Protein AF-A0AAX1EDI0-F1 (afdb_monomer_lite)

InterPro domains:
  IPR003744 Queuosine precursor transporter [PF02592] (254-408)

Organism: NCBI:txid454

Foldseek 3Di:
DAFDQFDFQPCLLVLLLVLLLLLLLCLLQVPFWFDDPHAIEGPNLVSLLVNLLSLLCCLQRHDLVSSLVSLVLSLVLLVLLLVLLLVLLPFAFDPVVPPDVLNVVSRVCSNLSSCQQSVLSCVLRVVVSVVVVVPDPVQSLDSLSSLVSSLSSSLSSSVSSLCSSAVPPHDVPSVSRSVSSSVSSNVSSVCSSVVSVVVVVVVPDSPPPDDDDPGDDSVLSSLLSSLLSLLSSLVSQQPTWGDDPNPFTARSSLQSNLVSVLSLLLQCQHRNLVSLVVSLVSNLVSLVVSLVVVVVSLPRDGDPVNNPNVVCVVQSVLCSVLVNVLSNQLSNQLRVQLRVLVPDPVNPDPLVSNLVSNLVSLLVSLVRNLCRRPVPPDDPVVSVSRSVSSSVSSNVVCVVCSVVSVVVSVVVNVVSVVVVVVVVVVVVVVVVVVVVD

pLDDT: mean 79.96, std 13.94, range [38.31, 95.19]

Sequence (437 aa):
MYFSISSQSKSFLVIAVSMISCLLLLINLSFKIVAVSGLVFTASSLLCPLITWLYLLALRQCSLAEQRHILNLSLMGVYIFSIGVYLLVNLPAAEYMHNNPVYQIVFEDIPKKFFATVFAFGVSFYLPHILFSRKRDSFFSSTKNAVLLAVFGGMSFFAVDFYFLFSVPRIQNFQLIFFDSFLICATLLLIIGVSYLAWSVSYGKDMKKKEKVVQKLPIFYYLVCIAVAILLICLACEYRLVTLNGQWTLTANGLLFPIALMSGTLIGELYGYRASILLTVILILAQLFFDALLMLAVALPSPDFFNLNPFYSIILPRRIPAATVALLIIFLSNGFLLDRLRRLPWLTSRAARMFIANFCARTLLVLVSYSLLFTGVYSYEQMLTLAFNAWVYKNIFELLILPLLVWVCHALEKRLQNEQDSSLSLTNTSKARSTIS

Radius of gyration: 23.64 Å; chains: 1; bounding box: 73×50×66 Å

Secondary structure (DSSP, 8-state):
-PPPPP---TTHHHHHHHHHHHHHHHHHHTT-EEEETTEEEETHHHHHHHHHHHHHHHHHHS-HHHHHHHHHHHHHHHHHHHHHHHHHHTSPBPGGGTT-HHHHHHHHTHHHHHHHHHHHHIIIIIHHHHHHHHH-TTTTT-HHHHHHHHHHHHHHHHHHHHHHHHTTTTPTTHHHHHHHHHHHHHHHHHHHHHHHHHHHHHT---------------HHHHHHHHHHHHHHHHHHTTT-EEEETTTEEEEHHHHHHHHHHHHHHHHHHHH-HHHHHHHHHHHHHHHHHHHHHHHHHHHSPPPGGG--HHHHHHHHHHHHHHHHHHHHHHHHHHHHHHHHHHT-TT---HHHHHHHHHHHHHHHHHHHHHHHHSTTTS-HHHHHHHHHHHHHHHHHHHHHHHHHHHHHHHHHHHHHHHHHHHHHHHHHHHHHHHTT-

Structure (mmCIF, N/CA/C/O backbone):
data_AF-A0AAX1EDI0-F1
#
_entry.id   AF-A0AAX1EDI0-F1
#
loop_
_atom_site.group_PDB
_atom_site.id
_atom_site.type_symbol
_atom_site.label_atom_id
_atom_site.label_alt_id
_atom_site.label_comp_id
_atom_site.label_asym_id
_atom_site.label_entity_id
_atom_site.label_seq_id
_atom_site.pdbx_PDB_ins_code
_atom_site.Cartn_x
_atom_site.Cartn_y
_atom_site.Cartn_z
_atom_site.occupancy
_atom_site.B_iso_or_equiv
_atom_site.auth_seq_id
_atom_site.auth_comp_id
_atom_site.auth_asym_id
_atom_site.auth_atom_id
_atom_site.pdbx_PDB_model_num
ATOM 1 N N . MET A 1 1 ? -4.164 9.492 27.903 1.00 57.25 1 MET A N 1
ATOM 2 C CA . MET A 1 1 ? -5.052 8.311 27.826 1.00 57.25 1 MET A CA 1
ATOM 3 C C . MET A 1 1 ? -4.884 7.698 26.439 1.00 57.25 1 MET A C 1
ATOM 5 O O . MET A 1 1 ? -4.719 8.472 25.507 1.00 57.25 1 MET A O 1
ATOM 9 N N . TYR A 1 2 ? -4.824 6.370 26.294 1.00 72.94 2 TYR A N 1
ATOM 10 C CA . TYR A 1 2 ? -4.781 5.720 24.972 1.00 72.94 2 TYR A CA 1
ATOM 11 C C . TYR A 1 2 ? -6.201 5.341 24.539 1.00 72.94 2 TYR A C 1
ATOM 13 O O . TYR A 1 2 ? -6.979 4.875 25.373 1.00 72.94 2 TYR A O 1
ATOM 21 N N . PHE A 1 3 ? -6.532 5.520 23.260 1.00 69.94 3 PHE A N 1
ATOM 22 C CA . PHE A 1 3 ? -7.810 5.061 22.712 1.00 69.94 3 PHE A CA 1
ATOM 23 C C . PHE A 1 3 ? -7.759 3.560 22.412 1.00 69.94 3 PHE A C 1
ATOM 25 O O . PHE A 1 3 ? -6.745 3.041 21.940 1.00 69.94 3 PHE A O 1
ATOM 32 N N . SER A 1 4 ? -8.856 2.847 22.681 1.00 65.25 4 SER A N 1
ATOM 33 C CA . SER A 1 4 ? -8.974 1.439 22.308 1.00 65.25 4 SER A CA 1
ATOM 34 C C . SER A 1 4 ? -9.154 1.300 20.796 1.00 65.25 4 SER A C 1
ATOM 36 O O . SER A 1 4 ? -9.832 2.098 20.147 1.00 65.25 4 SER A O 1
ATOM 38 N N . ILE A 1 5 ? -8.541 0.266 20.218 1.00 66.06 5 ILE A N 1
ATOM 39 C CA . ILE A 1 5 ? -8.777 -0.089 18.818 1.00 66.06 5 ILE A CA 1
ATOM 40 C C . ILE A 1 5 ? -10.225 -0.584 18.713 1.00 66.06 5 ILE A C 1
ATOM 42 O O . ILE A 1 5 ? -10.628 -1.489 19.447 1.00 66.06 5 ILE A O 1
ATOM 46 N N . SER A 1 6 ? -11.007 0.032 17.823 1.00 60.53 6 SER A N 1
ATOM 47 C CA . SER A 1 6 ? -12.399 -0.353 17.561 1.00 60.53 6 SER A CA 1
ATOM 48 C C . SER A 1 6 ? -12.503 -1.846 17.227 1.00 60.53 6 SER A C 1
ATOM 50 O O . SER A 1 6 ? -11.681 -2.381 16.483 1.00 60.53 6 SER A O 1
ATOM 52 N N . SER A 1 7 ? -13.521 -2.522 17.770 1.00 54.84 7 SER A N 1
ATOM 53 C CA . SER A 1 7 ? -13.799 -3.932 17.484 1.00 54.84 7 SER A CA 1
ATOM 54 C C . SER A 1 7 ? -14.371 -4.078 16.068 1.00 54.84 7 SER A C 1
ATOM 56 O O . SER A 1 7 ? -15.586 -4.105 15.859 1.00 54.84 7 SER A O 1
ATOM 58 N N . GLN A 1 8 ? -13.488 -4.128 15.071 1.00 63.03 8 GLN A N 1
ATOM 59 C CA . GLN A 1 8 ? -13.843 -4.556 13.717 1.00 63.03 8 GLN A CA 1
ATOM 60 C C . GLN A 1 8 ? -13.623 -6.051 13.519 1.00 63.03 8 GLN A C 1
ATOM 62 O O . GLN A 1 8 ? -12.972 -6.718 14.333 1.00 63.03 8 GLN A O 1
ATOM 67 N N . SER A 1 9 ? -14.199 -6.598 12.445 1.00 60.91 9 SER A N 1
ATOM 68 C CA . SER A 1 9 ? -13.946 -7.985 12.071 1.00 60.91 9 SER A CA 1
ATOM 69 C C . SER A 1 9 ? -12.435 -8.213 11.911 1.00 60.91 9 SER A C 1
ATOM 71 O O . SER A 1 9 ? -11.726 -7.411 11.303 1.00 60.91 9 SER A O 1
ATOM 73 N N . LYS A 1 10 ? -11.914 -9.313 12.480 1.00 66.81 10 LYS A N 1
ATOM 74 C CA . LYS A 1 10 ? -10.471 -9.636 12.442 1.00 66.81 10 LYS A CA 1
ATOM 75 C C . LYS A 1 10 ? -9.917 -9.640 11.008 1.00 66.81 10 LYS A C 1
ATOM 77 O O . LYS A 1 10 ? -8.754 -9.311 10.803 1.00 66.81 10 LYS A O 1
ATOM 82 N N . SER A 1 11 ? -10.764 -9.968 10.032 1.00 77.88 11 SER A N 1
ATOM 83 C CA . SER A 1 11 ? -10.421 -10.022 8.612 1.00 77.88 11 SER A CA 1
ATOM 84 C C . SER A 1 11 ? -10.419 -8.666 7.898 1.00 77.88 11 SER A C 1
ATOM 86 O O . SER A 1 11 ? -9.774 -8.561 6.859 1.00 77.88 11 SER A O 1
ATOM 88 N N . PHE A 1 12 ? -11.097 -7.632 8.417 1.00 85.81 12 PHE A N 1
ATOM 89 C CA . PHE A 1 12 ? -11.271 -6.346 7.722 1.00 85.81 12 PHE A CA 1
ATOM 90 C C . PHE A 1 12 ? -9.938 -5.732 7.289 1.00 85.81 12 PHE A C 1
ATOM 92 O O . PHE A 1 12 ? -9.739 -5.419 6.117 1.00 85.81 12 PHE A O 1
ATOM 99 N N . LEU A 1 13 ? -9.006 -5.605 8.234 1.00 86.69 13 LEU A N 1
ATOM 100 C CA . LEU A 1 13 ? -7.708 -4.980 7.990 1.00 86.69 13 LEU A CA 1
ATOM 101 C C . LEU A 1 13 ? -6.859 -5.783 7.010 1.00 86.69 13 LEU A C 1
ATOM 103 O O . LEU A 1 13 ? -6.228 -5.202 6.136 1.00 86.69 13 LEU A O 1
ATOM 107 N N . VAL A 1 14 ? -6.867 -7.110 7.144 1.00 89.75 14 VAL A N 1
ATOM 108 C CA . VAL A 1 14 ? -6.097 -8.007 6.274 1.00 89.75 14 VAL A CA 1
ATOM 109 C C . VAL A 1 14 ? -6.589 -7.891 4.833 1.00 89.75 14 VAL A C 1
ATOM 111 O O . VAL A 1 14 ? -5.781 -7.712 3.924 1.00 89.75 14 VAL A O 1
ATOM 114 N N . ILE A 1 15 ? -7.909 -7.919 4.628 1.00 90.62 15 ILE A N 1
ATOM 115 C CA . ILE A 1 15 ? -8.517 -7.783 3.301 1.00 90.62 15 ILE A CA 1
ATOM 116 C C . ILE A 1 15 ? -8.241 -6.389 2.726 1.00 90.62 15 ILE A C 1
ATOM 118 O O . ILE A 1 15 ? -7.836 -6.281 1.573 1.00 90.62 15 ILE A O 1
ATOM 122 N N . ALA A 1 16 ? -8.406 -5.327 3.521 1.00 91.00 16 ALA A N 1
ATOM 123 C CA . ALA A 1 16 ? -8.176 -3.958 3.067 1.00 91.00 16 ALA A CA 1
ATOM 124 C C . ALA A 1 16 ? -6.722 -3.721 2.634 1.00 91.00 16 ALA A C 1
ATOM 126 O O . ALA A 1 16 ? -6.483 -3.227 1.533 1.00 91.00 16 ALA A O 1
ATOM 127 N N . VAL A 1 17 ? -5.756 -4.120 3.468 1.00 91.56 17 VAL A N 1
ATOM 128 C CA . VAL A 1 17 ? -4.322 -3.991 3.171 1.00 91.56 17 VAL A CA 1
ATOM 129 C C . VAL A 1 17 ? -3.949 -4.826 1.950 1.00 91.56 17 VAL A C 1
ATOM 131 O O . VAL A 1 17 ? -3.303 -4.308 1.047 1.00 91.56 17 VAL A O 1
ATOM 134 N N . SER A 1 18 ? -4.402 -6.081 1.870 1.00 92.31 18 SER A N 1
ATOM 135 C CA . SER A 1 18 ? -4.115 -6.950 0.723 1.00 92.31 18 SER A CA 1
ATOM 136 C C . SER A 1 18 ? -4.693 -6.396 -0.584 1.00 92.31 18 SER A C 1
ATOM 138 O O . SER A 1 18 ? -4.006 -6.393 -1.606 1.00 92.31 18 SER A O 1
ATOM 140 N N . MET A 1 19 ? -5.919 -5.862 -0.551 1.00 92.69 19 MET A N 1
ATOM 141 C CA . MET A 1 19 ? -6.568 -5.289 -1.733 1.00 92.69 19 MET A CA 1
ATOM 142 C C . MET A 1 19 ? -5.855 -4.021 -2.210 1.00 92.69 19 MET A C 1
ATOM 144 O O . MET A 1 19 ? -5.628 -3.867 -3.407 1.00 92.69 19 MET A O 1
ATOM 148 N N . ILE A 1 20 ? -5.437 -3.156 -1.279 1.00 92.25 20 ILE A N 1
ATOM 149 C CA . ILE A 1 20 ? -4.607 -1.980 -1.574 1.00 92.25 20 ILE A CA 1
ATOM 150 C C . ILE A 1 20 ? -3.278 -2.417 -2.194 1.00 92.25 20 ILE A C 1
ATOM 152 O O . ILE A 1 20 ? -2.951 -1.966 -3.288 1.00 92.25 20 ILE A O 1
ATOM 156 N N . SER A 1 21 ? -2.549 -3.341 -1.560 1.00 91.31 21 SER A N 1
ATOM 157 C CA . SER A 1 21 ? -1.269 -3.832 -2.079 1.00 91.31 21 SER A CA 1
ATOM 158 C C . SER A 1 21 ? -1.390 -4.421 -3.484 1.00 91.31 21 SER A C 1
ATOM 160 O O . SER A 1 21 ? -0.545 -4.145 -4.333 1.00 91.31 21 SER A O 1
ATOM 162 N N . CYS A 1 22 ? -2.444 -5.195 -3.758 1.00 91.75 22 CYS A N 1
ATOM 163 C CA . CYS A 1 22 ? -2.647 -5.799 -5.072 1.00 91.75 22 CYS A CA 1
ATOM 164 C C . CYS A 1 22 ? -3.012 -4.767 -6.151 1.00 91.75 22 CYS A C 1
ATOM 166 O O . CYS A 1 22 ? -2.458 -4.820 -7.247 1.00 91.75 22 CYS A O 1
ATOM 168 N N . LEU A 1 23 ? -3.874 -3.791 -5.844 1.00 91.56 23 LEU A N 1
ATOM 169 C CA . LEU A 1 23 ? -4.196 -2.698 -6.772 1.00 91.56 23 LEU A CA 1
ATOM 170 C C . LEU A 1 23 ? -2.963 -1.855 -7.114 1.00 91.56 23 LEU A C 1
ATOM 172 O O . LEU A 1 23 ? -2.745 -1.500 -8.267 1.00 91.56 23 LEU A O 1
ATOM 176 N N . LEU A 1 24 ? -2.128 -1.563 -6.120 1.00 89.12 24 LEU A N 1
ATOM 177 C CA . LEU A 1 24 ? -0.894 -0.800 -6.311 1.00 89.12 24 LEU A CA 1
ATOM 178 C C . LEU A 1 24 ? 0.131 -1.585 -7.132 1.00 89.12 24 LEU A C 1
ATOM 180 O O . LEU A 1 24 ? 0.821 -1.030 -7.986 1.00 89.12 24 LEU A O 1
ATOM 184 N N . LEU A 1 25 ? 0.214 -2.894 -6.909 1.00 86.31 25 LEU A N 1
ATOM 185 C CA . LEU A 1 25 ? 1.044 -3.776 -7.715 1.00 86.31 25 LEU A CA 1
ATOM 186 C C . LEU A 1 25 ? 0.552 -3.857 -9.169 1.00 86.31 25 LEU A C 1
ATOM 188 O O . LEU A 1 25 ? 1.375 -3.796 -10.079 1.00 86.31 25 LEU A O 1
ATOM 192 N N . LEU A 1 26 ? -0.763 -3.949 -9.394 1.00 88.00 26 LEU A N 1
ATOM 193 C CA . LEU A 1 26 ? -1.360 -3.962 -10.733 1.00 88.00 26 LEU A CA 1
ATOM 194 C C . LEU A 1 26 ? -0.906 -2.750 -11.551 1.00 88.00 26 LEU A C 1
ATOM 196 O O . LEU A 1 26 ? -0.499 -2.898 -12.698 1.00 88.00 26 LEU A O 1
ATOM 200 N N . ILE A 1 27 ? -0.888 -1.569 -10.937 1.00 84.00 27 ILE A N 1
ATOM 201 C CA . ILE A 1 27 ? -0.432 -0.340 -11.587 1.00 84.00 27 ILE A CA 1
ATOM 202 C C . ILE A 1 27 ? 1.050 -0.432 -11.980 1.00 84.00 27 ILE A C 1
ATOM 204 O O . ILE A 1 27 ? 1.413 -0.058 -13.098 1.00 84.00 27 ILE A O 1
ATOM 208 N N . ASN A 1 28 ? 1.901 -0.972 -11.100 1.00 79.00 28 ASN A N 1
ATOM 209 C CA . ASN A 1 28 ? 3.330 -1.163 -11.374 1.00 79.00 28 ASN A CA 1
ATOM 210 C C . ASN A 1 28 ? 3.594 -2.188 -12.491 1.00 79.00 28 ASN A C 1
ATOM 212 O O . ASN A 1 28 ? 4.533 -2.022 -13.264 1.00 79.00 28 ASN A O 1
ATOM 216 N N . LEU A 1 29 ? 2.760 -3.225 -12.602 1.00 78.19 29 LEU A N 1
ATOM 217 C CA . LEU A 1 29 ? 2.904 -4.314 -13.577 1.00 78.19 29 LEU A CA 1
ATOM 218 C C . LEU A 1 29 ? 2.013 -4.166 -14.818 1.00 78.19 29 LEU A C 1
ATOM 220 O O . LEU A 1 29 ? 1.996 -5.054 -15.666 1.00 78.19 29 LEU A O 1
ATOM 224 N N . SER A 1 30 ? 1.298 -3.051 -14.942 1.00 75.44 30 SER A N 1
ATOM 225 C CA . SER A 1 30 ? 0.254 -2.831 -15.950 1.00 75.44 30 SER A CA 1
ATOM 226 C C . SER A 1 30 ? 0.710 -3.064 -17.398 1.00 75.44 30 SER A C 1
ATOM 228 O O . SER A 1 30 ? -0.012 -3.690 -18.169 1.00 75.44 30 SER A O 1
ATOM 230 N N . PHE A 1 31 ? 1.928 -2.649 -17.760 1.00 72.81 31 PHE A N 1
ATOM 231 C CA . PHE A 1 31 ? 2.494 -2.871 -19.101 1.00 72.81 31 PHE A CA 1
ATOM 232 C C . PHE A 1 31 ? 3.319 -4.150 -19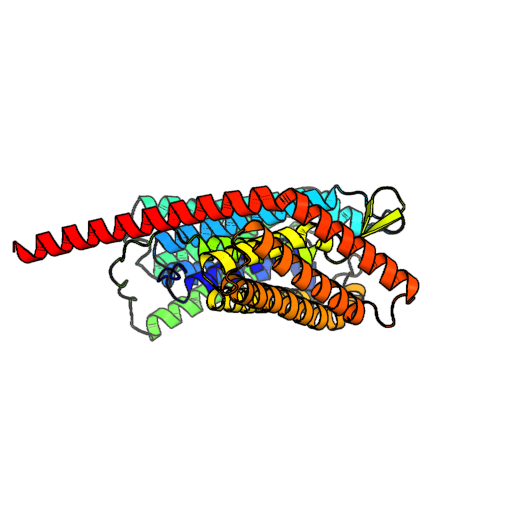.250 1.00 72.81 31 PHE A C 1
ATOM 234 O O . PHE A 1 31 ? 3.848 -4.406 -20.332 1.00 72.81 31 PHE A O 1
ATOM 241 N N . LYS A 1 32 ? 3.460 -4.967 -18.200 1.00 75.69 32 LYS A N 1
ATOM 242 C CA . LYS A 1 32 ? 4.220 -6.210 -18.326 1.00 75.69 32 LYS A CA 1
ATOM 243 C C . LYS A 1 32 ? 3.422 -7.209 -19.166 1.00 75.69 32 LYS A C 1
ATOM 245 O O . LYS A 1 32 ? 2.372 -7.691 -18.743 1.00 75.69 32 LYS A O 1
ATOM 250 N N . ILE A 1 33 ? 3.961 -7.533 -20.338 1.00 76.12 33 ILE A N 1
ATOM 251 C CA . ILE A 1 33 ? 3.480 -8.603 -21.213 1.00 76.12 33 ILE A CA 1
ATOM 252 C C . ILE A 1 33 ? 4.352 -9.837 -20.969 1.00 76.12 33 ILE A C 1
ATOM 254 O O . ILE A 1 33 ? 5.576 -9.742 -20.866 1.00 76.12 33 ILE A O 1
ATOM 258 N N . VAL A 1 34 ? 3.701 -10.984 -20.838 1.00 79.94 34 VAL A N 1
ATOM 259 C CA . VAL A 1 34 ? 4.294 -12.293 -20.590 1.00 79.94 34 VAL A CA 1
ATOM 260 C C . VAL A 1 34 ? 4.024 -13.162 -21.811 1.00 79.94 34 VAL A C 1
ATOM 262 O O . VAL A 1 34 ? 2.893 -13.228 -22.290 1.00 79.94 34 VAL A O 1
ATOM 265 N N . ALA A 1 35 ? 5.065 -13.820 -22.314 1.00 79.06 35 ALA A N 1
ATOM 266 C CA . ALA A 1 35 ? 4.968 -14.731 -23.449 1.00 79.06 35 ALA A CA 1
ATOM 267 C C . ALA A 1 35 ? 5.405 -16.135 -23.015 1.00 79.06 35 ALA A C 1
ATOM 269 O O . ALA A 1 35 ? 6.556 -16.333 -22.629 1.00 79.06 35 ALA A O 1
ATOM 270 N N . VAL A 1 36 ? 4.490 -17.108 -23.050 1.00 81.56 36 VAL A N 1
ATOM 271 C CA . VAL A 1 36 ? 4.755 -18.503 -22.657 1.00 81.56 36 VAL A CA 1
ATOM 272 C C . VAL A 1 36 ? 4.147 -19.443 -23.690 1.00 81.56 36 VAL A C 1
ATOM 274 O O . VAL A 1 36 ? 2.942 -19.415 -23.919 1.00 81.56 36 VAL A O 1
ATOM 277 N N . SER A 1 37 ? 4.977 -20.295 -24.299 1.00 76.62 37 SER A N 1
ATOM 278 C CA . SER A 1 37 ? 4.549 -21.386 -25.193 1.00 76.62 37 SER A CA 1
ATOM 279 C C . SER A 1 37 ? 3.549 -20.978 -26.293 1.00 76.62 37 SER A C 1
ATOM 281 O O . SER A 1 37 ? 2.657 -21.749 -26.633 1.00 76.62 37 SER A O 1
ATOM 283 N N . GLY A 1 38 ? 3.691 -19.767 -26.845 1.00 76.00 38 GLY A N 1
ATOM 284 C CA . GLY A 1 38 ? 2.835 -19.227 -27.911 1.00 76.00 38 GLY A CA 1
ATOM 285 C C . GLY A 1 38 ? 1.660 -18.359 -27.442 1.00 76.00 38 GLY A C 1
ATOM 286 O O . GLY A 1 38 ? 1.102 -17.640 -28.263 1.00 76.00 38 GLY A O 1
ATOM 287 N N . LEU A 1 39 ? 1.328 -18.360 -26.146 1.00 81.62 39 LEU A N 1
ATOM 288 C CA . LEU A 1 39 ? 0.362 -17.431 -25.549 1.00 81.62 39 LEU A CA 1
ATOM 289 C C . LEU A 1 39 ? 1.053 -16.120 -25.180 1.00 81.62 39 LEU A C 1
ATOM 291 O O . LEU A 1 39 ? 2.111 -16.137 -24.540 1.00 81.62 39 LEU A O 1
ATOM 295 N N . VAL A 1 40 ? 0.436 -14.991 -25.529 1.00 84.38 40 VAL A N 1
ATOM 296 C CA . VAL A 1 40 ? 0.937 -13.654 -25.186 1.00 84.38 40 VAL A CA 1
ATOM 297 C C . VAL A 1 40 ? -0.122 -12.926 -24.376 1.00 84.38 40 VAL A C 1
ATOM 299 O O . VAL A 1 40 ? -1.146 -12.510 -24.906 1.00 84.38 40 VAL A O 1
ATOM 302 N N . PHE A 1 41 ? 0.127 -12.736 -23.083 1.00 86.00 41 PHE A N 1
ATOM 303 C CA . PHE A 1 41 ? -0.858 -12.158 -22.175 1.00 86.00 41 PHE A CA 1
ATOM 304 C C . PHE A 1 41 ? -0.263 -11.105 -21.244 1.00 86.00 41 PHE A C 1
ATOM 306 O O . PHE A 1 41 ? 0.940 -11.053 -21.003 1.00 86.00 41 PHE A O 1
ATOM 313 N N . THR A 1 42 ? -1.106 -10.237 -20.696 1.00 87.06 42 THR A N 1
ATOM 314 C CA . THR A 1 42 ? -0.677 -9.191 -19.762 1.00 87.06 42 THR A CA 1
ATOM 315 C C . THR A 1 42 ? -0.633 -9.711 -18.333 1.00 87.06 42 THR A C 1
ATOM 317 O O . THR A 1 42 ? -1.494 -10.485 -17.913 1.00 87.06 42 THR A O 1
ATOM 320 N N . ALA A 1 43 ? 0.307 -9.226 -17.522 1.00 85.25 43 ALA A N 1
ATOM 321 C CA . ALA A 1 43 ? 0.361 -9.551 -16.095 1.00 85.25 43 ALA A CA 1
ATOM 322 C C . ALA A 1 43 ? -0.931 -9.149 -15.348 1.00 85.25 43 ALA A C 1
ATOM 324 O O . ALA A 1 43 ? -1.303 -9.788 -14.361 1.00 85.25 43 ALA A O 1
ATOM 325 N N . SER A 1 44 ? -1.661 -8.141 -15.848 1.00 87.25 44 SER A N 1
ATOM 326 C CA . SER A 1 44 ? -2.973 -7.746 -15.317 1.00 87.25 44 SER A CA 1
ATOM 327 C C . SER A 1 44 ? -4.007 -8.877 -15.357 1.00 87.25 44 SER A C 1
ATOM 329 O O . SER A 1 44 ? -4.808 -8.986 -14.430 1.00 87.25 44 SER A O 1
ATOM 331 N N . SER A 1 45 ? -3.941 -9.785 -16.339 1.00 89.81 45 SER A N 1
ATOM 332 C CA . SER A 1 45 ? -4.846 -10.945 -16.427 1.00 89.81 45 SER A CA 1
ATOM 333 C C . SER A 1 45 ? -4.731 -11.914 -15.245 1.00 89.81 45 SER A C 1
ATOM 335 O O . SER A 1 45 ? -5.699 -12.603 -14.932 1.00 89.81 45 SER A O 1
ATOM 337 N N . LEU A 1 46 ? -3.587 -11.933 -14.548 1.00 90.38 46 LEU A N 1
ATOM 338 C CA . LEU A 1 46 ? -3.362 -12.750 -13.351 1.00 90.38 46 LEU A CA 1
ATOM 339 C C . LEU A 1 46 ? -3.735 -12.006 -12.059 1.00 90.38 46 LEU A C 1
ATOM 341 O O . LEU A 1 46 ? -4.223 -12.611 -11.104 1.00 90.38 46 LEU A O 1
ATOM 345 N N . LEU A 1 47 ? -3.532 -10.686 -12.024 1.00 90.06 47 LEU A N 1
ATOM 346 C CA . LEU A 1 47 ? -3.783 -9.858 -10.838 1.00 90.06 47 LEU A CA 1
ATOM 347 C C . LEU A 1 47 ? -5.257 -9.457 -10.677 1.00 90.06 47 LEU A C 1
ATOM 349 O O . LEU A 1 47 ? -5.756 -9.423 -9.551 1.00 90.06 47 LEU A O 1
ATOM 353 N N . CYS A 1 48 ? -5.986 -9.199 -11.767 1.00 92.38 48 CYS A N 1
ATOM 354 C CA . CYS A 1 48 ? -7.415 -8.863 -11.716 1.00 92.38 48 CYS A CA 1
ATOM 355 C C . CYS A 1 48 ? -8.271 -9.967 -11.044 1.00 92.38 48 CYS A C 1
ATOM 357 O O . CYS A 1 48 ? -9.107 -9.632 -10.191 1.00 92.38 48 CYS A O 1
ATOM 359 N N . PRO A 1 49 ? -8.060 -11.272 -11.322 1.00 93.75 49 PRO A N 1
ATOM 360 C CA . PRO A 1 49 ? -8.711 -12.352 -10.578 1.00 93.75 49 PRO A CA 1
ATOM 361 C C . PRO A 1 49 ? -8.366 -12.360 -9.084 1.00 93.75 49 PRO A C 1
ATOM 363 O O . PRO A 1 49 ? -9.251 -12.591 -8.260 1.00 93.75 49 PRO A O 1
ATOM 366 N N . LEU A 1 50 ? -7.122 -12.041 -8.707 1.00 93.00 50 LEU A N 1
ATOM 367 C CA . LEU A 1 50 ? -6.709 -11.969 -7.300 1.00 93.00 50 LEU A CA 1
ATOM 368 C C . LEU A 1 50 ? -7.444 -10.845 -6.552 1.00 93.00 50 LEU A C 1
ATOM 370 O O . LEU A 1 50 ? -7.965 -11.070 -5.459 1.00 93.00 50 LEU A O 1
ATOM 374 N N . ILE A 1 51 ? -7.571 -9.661 -7.163 1.00 93.69 51 ILE A N 1
ATOM 375 C CA . ILE A 1 51 ? -8.366 -8.543 -6.617 1.00 93.69 51 ILE A CA 1
ATOM 376 C C . ILE A 1 51 ? -9.832 -8.957 -6.463 1.00 93.69 51 ILE A C 1
ATOM 378 O O . ILE A 1 51 ? -10.461 -8.677 -5.442 1.00 93.69 51 ILE A O 1
ATOM 382 N N . THR A 1 52 ? -10.365 -9.680 -7.447 1.00 93.81 52 THR A N 1
ATOM 383 C CA . THR A 1 52 ? -11.745 -10.178 -7.422 1.00 93.81 52 THR A CA 1
ATOM 384 C C . THR A 1 52 ? -11.975 -11.181 -6.294 1.00 93.81 52 THR A C 1
ATOM 386 O O . THR A 1 52 ? -13.001 -11.130 -5.615 1.00 93.81 52 THR A O 1
ATOM 389 N N . TRP A 1 53 ? -11.012 -12.068 -6.049 1.00 94.12 53 TRP A N 1
ATOM 390 C CA . TRP A 1 53 ? -11.058 -13.003 -4.930 1.00 94.12 53 TRP A CA 1
ATOM 391 C C . TRP A 1 53 ? -11.054 -12.276 -3.579 1.00 94.12 53 TRP A C 1
ATOM 393 O O . TRP A 1 53 ? -11.890 -12.568 -2.723 1.00 94.12 53 TRP A O 1
ATOM 403 N N . LEU A 1 54 ? -10.191 -11.270 -3.402 1.00 93.31 54 LEU A N 1
ATOM 404 C CA . LEU A 1 54 ? -10.175 -10.433 -2.196 1.00 93.31 54 LEU A CA 1
ATOM 405 C C . LEU A 1 54 ? -11.495 -9.674 -2.007 1.00 93.31 54 LEU A C 1
ATOM 407 O O . LEU A 1 54 ? -12.019 -9.609 -0.892 1.00 93.31 54 LEU A O 1
ATOM 411 N N . TYR A 1 55 ? -12.076 -9.156 -3.091 1.00 93.00 55 TYR A N 1
ATOM 412 C CA . TYR A 1 55 ? -13.390 -8.520 -3.064 1.00 93.00 55 TYR A CA 1
ATOM 413 C C . TYR A 1 55 ? -14.499 -9.507 -2.665 1.00 93.00 55 TYR A C 1
ATOM 415 O O . TYR A 1 55 ? -15.339 -9.185 -1.824 1.00 93.00 55 TYR A O 1
ATOM 423 N N . LEU A 1 56 ? -14.479 -10.738 -3.183 1.00 91.38 56 LEU A N 1
ATOM 424 C CA . LEU A 1 56 ? -15.424 -11.787 -2.793 1.00 91.38 56 LEU A CA 1
ATOM 425 C C . LEU A 1 56 ? -15.303 -12.139 -1.300 1.00 91.38 56 LEU A C 1
ATOM 427 O O . LEU A 1 56 ? -16.320 -12.298 -0.619 1.00 91.38 56 LEU A O 1
ATOM 431 N N . LEU A 1 57 ? -14.080 -12.201 -0.765 1.00 90.31 57 LEU A N 1
ATOM 432 C CA . LEU A 1 57 ? -13.854 -12.365 0.673 1.00 90.31 57 LEU A CA 1
ATOM 433 C C . LEU A 1 57 ? -14.416 -11.180 1.469 1.00 90.31 57 LEU A C 1
ATOM 435 O O . LEU A 1 57 ? -15.089 -11.402 2.478 1.00 90.31 57 LEU A O 1
ATOM 439 N N . ALA A 1 58 ? -14.224 -9.943 0.996 1.00 88.06 58 ALA A N 1
ATOM 440 C CA . ALA A 1 58 ? -14.800 -8.745 1.612 1.00 88.06 58 ALA A CA 1
ATOM 441 C C . ALA A 1 58 ? -16.335 -8.821 1.673 1.00 88.06 58 ALA A C 1
ATOM 443 O O . ALA A 1 58 ? -16.936 -8.559 2.717 1.00 88.06 58 ALA A O 1
ATOM 444 N N . LEU A 1 59 ? -16.983 -9.249 0.584 1.00 86.38 59 LEU A N 1
ATOM 445 C CA . LEU A 1 59 ? -18.441 -9.390 0.517 1.00 86.38 59 LEU A CA 1
ATOM 446 C C . LEU A 1 59 ? -19.004 -10.386 1.542 1.00 86.38 59 LEU A C 1
ATOM 448 O O . LEU A 1 59 ? -20.168 -10.276 1.934 1.00 86.38 59 LEU A O 1
ATOM 452 N N . ARG A 1 60 ? -18.200 -11.365 1.968 1.00 85.50 60 ARG A N 1
ATOM 453 C CA . ARG A 1 60 ? -18.662 -12.510 2.766 1.00 85.50 60 ARG A CA 1
ATOM 454 C C . ARG A 1 60 ? -18.222 -12.457 4.221 1.00 85.50 60 ARG A C 1
ATOM 456 O O . ARG A 1 60 ? -18.960 -12.924 5.084 1.00 85.50 60 ARG A O 1
ATOM 463 N N . GLN A 1 61 ? -17.053 -11.889 4.497 1.00 83.06 61 GLN A N 1
ATOM 464 C CA . GLN A 1 61 ? -16.497 -11.808 5.848 1.00 83.06 61 GLN A CA 1
ATOM 465 C C . GLN A 1 61 ? -16.811 -10.482 6.551 1.00 83.06 61 GLN A C 1
ATOM 467 O O . GLN A 1 61 ? -16.782 -10.438 7.780 1.00 83.06 61 GLN A O 1
ATOM 472 N N . CYS A 1 62 ? -17.133 -9.423 5.801 1.00 80.62 62 CYS A N 1
ATOM 473 C CA . CYS A 1 62 ? -17.310 -8.080 6.348 1.00 80.62 62 CYS A CA 1
ATOM 474 C C . CYS A 1 62 ? -18.774 -7.617 6.346 1.00 80.62 62 CYS A C 1
ATOM 476 O O . CYS A 1 62 ? -19.595 -8.035 5.521 1.00 80.62 62 CYS A O 1
ATOM 478 N N . SER A 1 63 ? -19.105 -6.710 7.270 1.00 81.12 63 SER A N 1
ATOM 479 C CA . SER A 1 63 ? -20.408 -6.030 7.301 1.00 81.12 63 SER A CA 1
ATOM 480 C C . SER A 1 63 ? -20.588 -5.107 6.083 1.00 81.12 63 SER A C 1
ATOM 482 O O . SER A 1 63 ? -19.616 -4.720 5.445 1.00 81.12 63 SER A O 1
ATOM 484 N N . LEU A 1 64 ? -21.819 -4.698 5.744 1.00 81.19 64 LEU A N 1
ATOM 485 C CA . LEU A 1 64 ? -22.037 -3.776 4.610 1.00 81.19 64 LEU A CA 1
ATOM 486 C C . LEU A 1 64 ? -21.323 -2.425 4.802 1.00 81.19 64 LEU A C 1
ATOM 488 O O . LEU A 1 64 ? -20.870 -1.828 3.829 1.00 81.19 64 LEU A O 1
ATOM 492 N N . ALA A 1 65 ? -21.206 -1.950 6.047 1.00 81.06 65 ALA A N 1
ATOM 493 C CA . ALA A 1 65 ? -20.455 -0.738 6.364 1.00 81.06 65 ALA A CA 1
ATOM 494 C C . ALA A 1 65 ? -18.947 -0.963 6.184 1.00 81.06 65 ALA A C 1
ATOM 496 O O . ALA A 1 65 ? -18.284 -0.170 5.520 1.00 81.06 65 ALA A O 1
ATOM 497 N N . GLU A 1 66 ? -18.422 -2.079 6.700 1.00 83.75 66 GLU A N 1
ATOM 498 C CA . GLU A 1 66 ? -17.026 -2.481 6.511 1.00 83.75 66 GLU A CA 1
ATOM 499 C C . GLU A 1 66 ? -16.693 -2.629 5.016 1.00 83.75 66 GLU A C 1
ATOM 501 O O . GLU A 1 66 ? -15.713 -2.057 4.558 1.00 83.75 66 GLU A O 1
ATOM 506 N N . GLN A 1 67 ? -17.542 -3.274 4.213 1.00 87.94 67 GLN A N 1
ATOM 507 C CA . GLN A 1 67 ? -17.352 -3.393 2.761 1.00 87.94 67 GLN A CA 1
ATOM 508 C C . GLN A 1 67 ? -17.197 -2.027 2.078 1.00 87.94 67 GLN A C 1
ATOM 510 O O . GLN A 1 67 ? -16.283 -1.840 1.276 1.00 87.94 67 GLN A O 1
ATOM 515 N N . ARG A 1 68 ? -18.041 -1.046 2.432 1.00 87.88 68 ARG A N 1
ATOM 516 C CA . ARG A 1 68 ? -17.919 0.330 1.917 1.00 87.88 68 ARG A CA 1
ATOM 517 C C . ARG A 1 68 ? -16.610 0.982 2.349 1.00 87.88 68 ARG A C 1
ATOM 519 O O . ARG A 1 68 ? -15.991 1.673 1.548 1.00 87.88 68 ARG A O 1
ATOM 526 N N . HIS A 1 69 ? -16.170 0.758 3.587 1.00 88.31 69 HIS A N 1
ATOM 527 C CA . HIS A 1 69 ? -14.879 1.261 4.050 1.00 88.31 69 HIS A CA 1
ATOM 528 C C . HIS A 1 69 ? -13.712 0.625 3.293 1.00 88.31 69 HIS A C 1
ATOM 530 O O . HIS A 1 69 ? -12.844 1.371 2.858 1.00 88.31 69 HIS A O 1
ATOM 536 N N . ILE A 1 70 ? -13.708 -0.695 3.063 1.00 90.56 70 ILE A N 1
ATOM 537 C CA . ILE A 1 70 ? -12.670 -1.374 2.265 1.00 90.56 70 ILE A CA 1
ATOM 538 C C . ILE A 1 70 ? -12.618 -0.758 0.860 1.00 90.56 70 ILE A C 1
ATOM 540 O O . ILE A 1 70 ? -11.546 -0.373 0.397 1.00 90.56 70 ILE A O 1
ATOM 544 N N . LEU A 1 71 ? -13.772 -0.592 0.208 1.00 91.81 71 LEU A N 1
ATOM 545 C CA . LEU A 1 71 ? -13.860 0.011 -1.122 1.00 91.81 71 LEU A CA 1
ATOM 546 C C . LEU A 1 71 ? -13.365 1.466 -1.141 1.00 91.81 71 LEU A C 1
ATOM 548 O O . LEU A 1 71 ? -12.524 1.814 -1.968 1.00 91.81 71 LEU A O 1
ATOM 552 N N . ASN A 1 72 ? -13.803 2.302 -0.197 1.00 91.31 72 ASN A N 1
ATOM 553 C CA . ASN A 1 72 ? -13.324 3.682 -0.067 1.00 91.31 72 ASN A CA 1
ATOM 554 C C . ASN A 1 72 ? -11.809 3.741 0.145 1.00 91.31 72 ASN A C 1
ATOM 556 O O . ASN A 1 72 ? -11.133 4.580 -0.439 1.00 91.31 72 ASN A O 1
ATOM 560 N N . LEU A 1 73 ? -11.280 2.851 0.980 1.00 91.50 73 LEU A N 1
ATOM 561 C CA . LEU A 1 73 ? -9.872 2.825 1.344 1.00 91.50 73 LEU A CA 1
ATOM 562 C C . LEU A 1 73 ? -8.995 2.329 0.195 1.00 91.50 73 LEU A C 1
ATOM 564 O O . LEU A 1 73 ? -7.922 2.878 -0.029 1.00 91.50 73 LEU A O 1
ATOM 568 N N . SER A 1 74 ? -9.482 1.353 -0.572 1.00 92.12 74 SER A N 1
ATOM 569 C CA . SER A 1 74 ? -8.830 0.897 -1.799 1.00 92.12 74 SER A CA 1
ATOM 570 C C . SER A 1 74 ? -8.777 1.989 -2.866 1.00 92.12 74 SER A C 1
ATOM 572 O O . SER A 1 74 ? -7.699 2.281 -3.377 1.00 92.12 74 SER A O 1
ATOM 574 N N . LEU A 1 75 ? -9.896 2.677 -3.120 1.00 91.44 75 LEU A N 1
ATOM 575 C CA . LEU A 1 75 ? -9.952 3.788 -4.066 1.00 91.44 75 LEU A CA 1
ATOM 576 C C . LEU A 1 75 ? -9.032 4.938 -3.623 1.00 91.44 75 LEU A C 1
ATOM 578 O O . LEU A 1 75 ? -8.242 5.448 -4.413 1.00 91.44 75 LEU A O 1
ATOM 582 N N . MET A 1 76 ? -9.076 5.302 -2.339 1.00 90.94 76 MET A N 1
ATOM 583 C CA . MET A 1 76 ? -8.195 6.314 -1.757 1.00 90.94 76 MET A CA 1
ATOM 584 C C . MET A 1 76 ? -6.717 5.917 -1.855 1.00 90.94 76 MET A C 1
ATOM 586 O O . MET A 1 76 ? -5.889 6.759 -2.184 1.00 90.94 76 MET A O 1
ATOM 590 N N . GLY A 1 77 ? -6.380 4.648 -1.608 1.00 89.38 77 GLY A N 1
ATOM 591 C CA . GLY A 1 77 ? -5.019 4.127 -1.743 1.00 89.38 77 GLY A CA 1
ATOM 592 C C . GLY A 1 77 ? -4.486 4.273 -3.168 1.00 89.38 77 GLY A C 1
ATOM 593 O O . GLY A 1 77 ? -3.374 4.762 -3.355 1.00 89.38 77 GLY A O 1
ATOM 594 N N . VAL A 1 78 ? -5.306 3.941 -4.170 1.00 88.44 78 VAL A N 1
ATOM 595 C CA . VAL A 1 78 ? -4.953 4.131 -5.584 1.00 88.44 78 VAL A CA 1
ATOM 596 C C . VAL A 1 78 ? -4.765 5.616 -5.920 1.00 88.44 78 VAL A C 1
ATOM 598 O O . VAL A 1 78 ? -3.793 5.967 -6.589 1.00 88.44 78 VAL A O 1
ATOM 601 N N . TYR A 1 79 ? -5.630 6.507 -5.424 1.00 88.81 79 TYR A N 1
ATOM 602 C CA . TYR A 1 79 ? -5.471 7.955 -5.622 1.00 88.81 79 TYR A CA 1
ATOM 603 C C . TYR A 1 79 ? -4.194 8.503 -4.980 1.00 88.81 79 TYR A C 1
ATOM 605 O O . TYR A 1 79 ? -3.450 9.229 -5.635 1.00 88.81 79 TYR A O 1
ATOM 613 N N . ILE A 1 80 ? -3.915 8.144 -3.723 1.00 88.56 80 ILE A N 1
ATOM 614 C CA . ILE A 1 80 ? -2.701 8.574 -3.014 1.00 88.56 80 ILE A CA 1
ATOM 615 C C . ILE A 1 80 ? -1.458 8.094 -3.761 1.00 88.56 80 ILE A C 1
ATOM 617 O O . ILE A 1 80 ? -0.516 8.865 -3.929 1.00 88.56 80 ILE A O 1
ATOM 621 N N . PHE A 1 81 ? -1.471 6.859 -4.262 1.00 85.75 81 PHE A N 1
ATOM 622 C CA . PHE A 1 81 ? -0.379 6.342 -5.079 1.00 85.75 81 PHE A CA 1
ATOM 623 C C . PHE A 1 81 ? -0.210 7.100 -6.384 1.00 85.75 81 PHE A C 1
ATOM 625 O O . PHE A 1 81 ? 0.900 7.506 -6.709 1.00 85.75 81 PHE A O 1
ATOM 632 N N . SER A 1 82 ? -1.312 7.366 -7.078 1.00 82.81 82 SER A N 1
ATOM 633 C CA . SER A 1 82 ? -1.299 8.107 -8.338 1.00 82.81 82 SER A CA 1
ATOM 634 C C . SER A 1 82 ? -0.716 9.510 -8.154 1.00 82.81 82 SER A C 1
ATOM 636 O O . SER A 1 82 ? 0.177 9.914 -8.894 1.00 82.81 82 SER A O 1
ATOM 638 N N . ILE A 1 83 ? -1.160 10.233 -7.120 1.00 84.38 83 ILE A N 1
ATOM 639 C CA . ILE A 1 83 ? -0.653 11.571 -6.785 1.00 84.38 83 ILE A CA 1
ATOM 640 C C . ILE A 1 83 ? 0.819 11.502 -6.370 1.00 84.38 83 ILE A C 1
ATOM 642 O O . ILE A 1 83 ? 1.625 12.298 -6.845 1.00 84.38 83 ILE A O 1
ATOM 646 N N . GLY A 1 84 ? 1.186 10.555 -5.503 1.00 82.19 84 GLY A N 1
ATOM 647 C CA . GLY A 1 84 ? 2.553 10.420 -5.006 1.00 82.19 84 GLY A CA 1
ATOM 648 C C . GLY A 1 84 ? 3.548 10.116 -6.121 1.00 82.19 84 GLY A C 1
ATOM 649 O O . GLY A 1 84 ? 4.574 10.784 -6.223 1.00 82.19 84 GLY A O 1
ATOM 650 N N . VAL A 1 85 ? 3.222 9.172 -7.004 1.00 78.12 85 VAL A N 1
ATOM 651 C CA . VAL A 1 85 ? 4.056 8.880 -8.172 1.00 78.12 85 VAL A CA 1
ATOM 652 C C . VAL A 1 85 ? 4.066 10.071 -9.129 1.00 78.12 85 VAL A C 1
ATOM 654 O O . VAL A 1 85 ? 5.143 10.472 -9.540 1.00 78.12 85 VAL A O 1
ATOM 657 N N . TYR A 1 86 ? 2.929 10.704 -9.436 1.00 79.00 86 TYR A N 1
ATOM 658 C CA . TYR A 1 86 ? 2.901 11.894 -10.300 1.00 79.00 86 TYR A CA 1
ATOM 659 C C . TYR A 1 86 ? 3.813 13.021 -9.784 1.00 79.00 86 TYR A C 1
ATOM 661 O O . TYR A 1 86 ? 4.582 13.597 -10.553 1.00 79.00 86 TYR A O 1
ATOM 669 N N . LEU A 1 87 ? 3.783 13.309 -8.479 1.00 80.06 87 LEU A N 1
ATOM 670 C CA . LEU A 1 87 ? 4.672 14.294 -7.857 1.00 80.06 87 LEU A CA 1
ATOM 671 C C . LEU A 1 87 ? 6.142 13.895 -8.000 1.00 80.06 87 LEU A C 1
ATOM 673 O O . LEU A 1 87 ? 6.959 14.712 -8.414 1.00 80.06 87 LEU A O 1
ATOM 677 N N . LEU A 1 88 ? 6.477 12.637 -7.705 1.00 74.44 88 LEU A N 1
ATOM 678 C CA . LEU A 1 88 ? 7.847 12.137 -7.830 1.00 74.44 88 LEU A CA 1
ATOM 679 C C . LEU A 1 88 ? 8.341 12.124 -9.279 1.00 74.44 88 LEU A C 1
ATOM 681 O O . LEU A 1 88 ? 9.535 12.291 -9.527 1.00 74.44 88 LEU A O 1
ATOM 685 N N . VAL A 1 89 ? 7.431 11.936 -10.233 1.00 70.00 89 VAL A N 1
ATOM 686 C CA . VAL A 1 89 ? 7.755 11.812 -11.652 1.00 70.00 89 VAL A CA 1
ATOM 687 C C . VAL A 1 89 ? 8.028 13.148 -12.322 1.00 70.00 89 VAL A C 1
ATOM 689 O O . VAL A 1 89 ? 8.861 13.208 -13.224 1.00 70.00 89 VAL A O 1
ATOM 692 N N . ASN A 1 90 ? 7.416 14.218 -11.830 1.00 75.31 90 ASN A N 1
ATOM 693 C CA . ASN A 1 90 ? 7.669 15.570 -12.317 1.00 75.31 90 ASN A CA 1
ATOM 694 C C . ASN A 1 90 ? 8.886 16.243 -11.659 1.00 75.31 90 ASN A C 1
ATOM 696 O O . ASN A 1 90 ? 9.249 17.352 -12.040 1.00 75.31 90 ASN A O 1
ATOM 700 N N . LEU A 1 91 ? 9.541 15.594 -10.689 1.00 74.19 91 LEU A N 1
ATOM 701 C CA . LEU A 1 91 ? 10.800 16.092 -10.133 1.00 74.19 91 LEU A CA 1
ATOM 702 C C . LEU A 1 91 ? 11.972 15.844 -11.098 1.00 74.19 91 LEU A C 1
ATOM 704 O O . LEU A 1 91 ? 12.018 14.772 -11.716 1.00 74.19 91 LEU A O 1
ATOM 708 N N . PRO A 1 92 ? 12.945 16.776 -11.184 1.00 66.25 92 PRO A N 1
ATOM 709 C CA . PRO A 1 92 ? 14.100 16.648 -12.070 1.00 66.25 92 PRO A CA 1
ATOM 710 C C . PRO A 1 92 ? 14.862 15.352 -11.774 1.00 66.25 92 PRO A C 1
ATOM 712 O O . PRO A 1 92 ? 15.360 15.130 -10.666 1.00 66.25 92 PRO A O 1
ATOM 715 N N . ALA A 1 93 ? 14.900 14.463 -12.767 1.00 63.19 93 ALA A N 1
ATOM 716 C CA . ALA A 1 93 ? 15.694 13.246 -12.700 1.00 63.19 93 ALA A CA 1
ATOM 717 C C . ALA A 1 93 ? 17.182 13.597 -12.805 1.00 63.19 93 ALA A C 1
ATOM 719 O O . ALA A 1 93 ? 17.545 14.570 -13.464 1.00 63.19 93 ALA A O 1
ATOM 720 N N . ALA A 1 94 ? 18.035 12.789 -12.180 1.00 58.66 94 ALA A N 1
ATOM 721 C CA . ALA A 1 94 ? 19.476 12.951 -12.320 1.00 58.66 94 ALA A CA 1
ATOM 722 C C . ALA A 1 94 ? 19.918 12.822 -13.794 1.00 58.66 94 ALA A C 1
ATOM 724 O O . ALA A 1 94 ? 19.395 11.973 -14.519 1.00 58.66 94 ALA A O 1
ATOM 725 N N . GLU A 1 95 ? 20.893 13.635 -14.222 1.00 54.12 95 GLU A N 1
ATOM 726 C CA . GLU A 1 95 ? 21.326 13.783 -15.630 1.00 54.12 95 GLU A CA 1
ATOM 727 C C . GLU A 1 95 ? 21.648 12.448 -16.332 1.00 54.12 95 GLU A C 1
ATOM 729 O O . GLU A 1 95 ? 21.370 12.280 -17.517 1.00 54.12 95 GLU A O 1
ATOM 734 N N . TYR A 1 96 ? 22.139 11.446 -15.597 1.00 54.16 96 TYR A N 1
ATOM 735 C CA . TYR A 1 96 ? 22.468 10.113 -16.122 1.00 54.16 96 TYR A CA 1
ATOM 736 C C . TYR A 1 96 ? 21.257 9.199 -16.407 1.00 54.16 96 TYR A C 1
ATOM 738 O O . TYR A 1 96 ? 21.435 8.128 -16.982 1.00 54.16 96 TYR A O 1
ATOM 746 N N . MET A 1 97 ? 20.027 9.581 -16.036 1.00 51.47 97 MET A N 1
ATOM 747 C CA . MET A 1 97 ? 18.803 8.812 -16.337 1.00 51.47 97 MET A CA 1
ATOM 748 C C . MET A 1 97 ? 18.022 9.323 -17.559 1.00 51.47 97 MET A C 1
ATOM 750 O O . MET A 1 97 ? 17.060 8.677 -17.973 1.00 51.47 97 MET A O 1
ATOM 754 N N . HIS A 1 98 ? 18.409 10.457 -18.151 1.00 52.06 98 HIS A N 1
ATOM 755 C CA . HIS A 1 98 ? 17.605 11.135 -19.179 1.00 52.06 98 HIS A CA 1
ATOM 756 C C . HIS A 1 98 ? 17.477 10.356 -20.502 1.00 52.06 98 HIS A C 1
ATOM 758 O O . HIS A 1 98 ? 16.472 10.487 -21.197 1.00 52.06 98 HIS A O 1
ATOM 764 N N . ASN A 1 99 ? 18.450 9.494 -20.814 1.00 51.34 99 ASN A N 1
ATOM 765 C CA . ASN A 1 99 ? 18.574 8.842 -22.123 1.00 51.34 99 ASN A CA 1
ATOM 766 C C . ASN A 1 99 ? 18.106 7.374 -22.155 1.00 51.34 99 ASN A C 1
ATOM 768 O O . ASN A 1 99 ? 18.395 6.668 -23.119 1.00 51.34 99 ASN A O 1
ATOM 772 N N . ASN A 1 100 ? 17.423 6.872 -21.117 1.00 58.62 100 ASN A N 1
ATOM 773 C CA . ASN A 1 100 ? 16.943 5.486 -21.112 1.00 58.62 100 ASN A CA 1
ATOM 774 C C . ASN A 1 100 ? 15.513 5.396 -21.698 1.00 58.62 100 ASN A C 1
ATOM 776 O O . ASN A 1 100 ? 14.573 5.881 -21.062 1.00 58.62 100 ASN A O 1
ATOM 780 N N . PRO A 1 101 ? 15.302 4.749 -22.863 1.00 53.03 101 PRO A N 1
ATOM 781 C CA . PRO A 1 101 ? 13.987 4.676 -23.511 1.00 53.03 101 PRO A CA 1
ATOM 782 C C . PRO A 1 101 ? 12.948 3.925 -22.667 1.00 53.03 101 PRO A C 1
ATOM 784 O O . PRO A 1 101 ? 11.766 4.258 -22.693 1.00 53.03 101 PRO A O 1
ATOM 787 N N . VAL A 1 102 ? 13.378 2.959 -21.845 1.00 49.81 102 VAL A N 1
ATOM 788 C CA . VAL A 1 102 ? 12.482 2.248 -20.918 1.00 49.81 102 VAL A CA 1
ATOM 789 C C . VAL A 1 102 ? 11.968 3.189 -19.832 1.00 49.81 102 VAL A C 1
ATOM 791 O O . VAL A 1 102 ? 10.830 3.071 -19.391 1.00 49.81 102 VAL A O 1
ATOM 794 N N . TYR A 1 103 ? 12.780 4.167 -19.436 1.00 55.12 103 TYR A N 1
ATOM 795 C CA . TYR A 1 103 ? 12.379 5.199 -18.492 1.00 55.12 103 TYR A CA 1
ATOM 796 C C . TYR A 1 103 ? 11.312 6.106 -19.123 1.00 55.12 103 TYR A C 1
ATOM 798 O O . TYR A 1 103 ? 10.228 6.250 -18.567 1.00 55.12 103 TYR A O 1
ATOM 806 N N . GLN A 1 104 ? 11.540 6.634 -20.327 1.00 55.62 104 GLN A N 1
ATOM 807 C CA . GLN A 1 104 ? 10.555 7.492 -21.003 1.00 55.62 104 GLN A CA 1
ATOM 808 C C . GLN A 1 104 ? 9.198 6.789 -21.195 1.00 55.62 104 GLN A C 1
ATOM 810 O O . GLN A 1 104 ? 8.177 7.328 -20.779 1.00 55.62 104 GLN A O 1
ATOM 815 N N . ILE A 1 105 ? 9.186 5.536 -21.663 1.00 56.84 105 ILE A N 1
ATOM 816 C CA . ILE A 1 105 ? 7.947 4.755 -21.851 1.00 56.84 105 ILE A CA 1
ATOM 817 C C . ILE A 1 105 ? 7.241 4.471 -20.515 1.00 56.84 105 ILE A C 1
ATOM 819 O O . ILE A 1 105 ? 6.021 4.585 -20.398 1.00 56.84 105 ILE A O 1
ATOM 823 N N . VAL A 1 106 ? 7.986 4.096 -19.469 1.00 56.06 106 VAL A N 1
ATOM 824 C CA . VAL A 1 106 ? 7.380 3.777 -18.169 1.00 56.06 106 VAL A CA 1
ATOM 825 C C . VAL A 1 106 ? 6.762 5.008 -17.522 1.00 56.06 106 VAL A C 1
ATOM 827 O O . VAL A 1 106 ? 5.756 4.811 -16.834 1.00 56.06 106 VAL A O 1
ATOM 830 N N . PHE A 1 107 ? 7.343 6.200 -17.737 1.00 59.56 107 PHE A N 1
ATOM 831 C CA . PHE A 1 107 ? 7.025 7.456 -17.053 1.00 59.56 107 PHE A CA 1
ATOM 832 C C . PHE A 1 107 ? 6.061 8.388 -17.812 1.00 59.56 107 PHE A C 1
ATOM 834 O O . PHE A 1 107 ? 5.247 9.032 -17.149 1.00 59.56 107 PHE A O 1
ATOM 841 N N . GLU A 1 108 ? 6.069 8.421 -19.149 1.00 63.25 108 GLU A N 1
ATOM 842 C CA . GLU A 1 108 ? 5.106 9.213 -19.942 1.00 63.25 108 GLU A CA 1
ATOM 843 C C . GLU A 1 108 ? 3.677 8.661 -19.840 1.00 63.25 108 GLU A C 1
ATOM 845 O O . GLU A 1 108 ? 2.718 9.415 -19.681 1.00 63.25 108 GLU A O 1
ATOM 850 N N . ASP A 1 109 ? 3.528 7.336 -19.815 1.00 69.62 109 ASP A N 1
ATOM 851 C CA . ASP A 1 109 ? 2.222 6.670 -19.770 1.00 69.62 109 ASP A CA 1
ATOM 852 C C . ASP A 1 109 ? 1.668 6.473 -18.343 1.00 69.62 109 ASP A C 1
ATOM 854 O O . ASP A 1 109 ? 0.626 5.845 -18.132 1.00 69.62 109 ASP A O 1
ATOM 858 N N . ILE A 1 110 ? 2.343 7.000 -17.321 1.00 72.12 110 ILE A N 1
ATOM 859 C CA . ILE A 1 110 ? 1.926 6.859 -15.919 1.00 72.12 110 ILE A CA 1
ATOM 860 C C . ILE A 1 110 ? 0.517 7.393 -15.641 1.00 72.12 110 ILE A C 1
ATOM 862 O O . ILE A 1 110 ? -0.279 6.658 -15.045 1.00 72.12 110 ILE A O 1
ATOM 866 N N . PRO A 1 111 ? 0.155 8.618 -16.073 1.00 73.75 111 PRO A N 1
ATOM 867 C CA . PRO A 1 111 ? -1.189 9.144 -15.849 1.00 73.75 111 PRO A CA 1
ATOM 868 C C . PRO A 1 111 ? -2.267 8.242 -16.454 1.00 73.75 111 PRO A C 1
ATOM 870 O O . PRO A 1 111 ? -3.336 8.061 -15.869 1.00 73.75 111 PRO A O 1
ATOM 873 N N . LYS A 1 112 ? -1.962 7.621 -17.597 1.00 79.38 112 LYS A N 1
ATOM 874 C CA . LYS A 1 112 ? -2.857 6.702 -18.294 1.00 79.38 112 LYS A CA 1
ATOM 875 C C . LYS A 1 112 ? -3.065 5.400 -17.516 1.00 79.38 112 LYS A C 1
ATOM 877 O O . LYS A 1 112 ? -4.213 4.989 -17.364 1.00 79.38 112 LYS A O 1
ATOM 882 N N . LYS A 1 113 ? -2.002 4.799 -16.957 1.00 83.56 113 LYS A N 1
ATOM 883 C CA . LYS A 1 113 ? -2.109 3.625 -16.059 1.00 83.56 113 LYS A CA 1
ATOM 884 C C . LYS A 1 113 ? -3.045 3.913 -14.890 1.00 83.56 113 LYS A C 1
ATOM 886 O O . LYS A 1 113 ? -3.936 3.128 -14.584 1.00 83.56 113 LYS A O 1
ATOM 891 N N . PHE A 1 114 ? -2.851 5.065 -14.251 1.00 83.31 114 PHE A N 1
ATOM 892 C CA . PHE A 1 114 ? -3.651 5.464 -13.097 1.00 83.31 114 PHE A CA 1
ATOM 893 C C . PHE A 1 114 ? -5.111 5.662 -13.460 1.00 83.31 114 PHE A C 1
ATOM 895 O O . PHE A 1 114 ? -5.989 5.138 -12.777 1.00 83.31 114 PHE A O 1
ATOM 902 N N . PHE A 1 115 ? -5.371 6.388 -14.545 1.00 86.00 115 PHE A N 1
ATOM 903 C CA . PHE A 1 115 ? -6.727 6.620 -15.010 1.00 86.00 115 PHE A CA 1
ATOM 904 C C . PHE A 1 115 ? -7.440 5.301 -15.324 1.00 86.00 115 PHE A C 1
ATOM 906 O O . PHE A 1 115 ? -8.552 5.091 -14.838 1.00 86.00 115 PHE A O 1
ATOM 913 N N . ALA A 1 116 ? -6.780 4.396 -16.056 1.00 89.25 116 ALA A N 1
ATOM 914 C CA . ALA A 1 116 ? -7.320 3.087 -16.408 1.00 89.25 116 ALA A CA 1
ATOM 915 C C . ALA A 1 116 ? -7.733 2.294 -15.160 1.00 89.25 116 ALA A C 1
ATOM 917 O O . ALA A 1 116 ? -8.902 1.930 -15.026 1.00 89.25 116 ALA A O 1
ATOM 918 N N . THR A 1 117 ? -6.819 2.115 -14.203 1.00 90.81 117 THR A N 1
ATOM 919 C CA . THR A 1 117 ? -7.077 1.281 -13.024 1.00 90.81 117 THR A CA 1
ATOM 920 C C . THR A 1 117 ? -8.086 1.911 -12.062 1.00 90.81 117 THR A C 1
ATOM 922 O O . THR A 1 117 ? -8.960 1.207 -11.550 1.00 90.81 117 THR A O 1
ATOM 925 N N . VAL A 1 118 ? -8.029 3.231 -11.832 1.00 91.44 118 VAL A N 1
ATOM 926 C CA . VAL A 1 118 ? -9.012 3.945 -10.990 1.00 91.44 118 VAL A CA 1
ATOM 927 C C . VAL A 1 118 ? -10.410 3.828 -11.585 1.00 91.44 118 VAL A C 1
ATOM 929 O O . VAL A 1 118 ? -11.361 3.477 -10.880 1.00 91.44 118 VAL A O 1
ATOM 932 N N . PHE A 1 119 ? -10.539 4.112 -12.882 1.00 91.69 119 PHE A N 1
ATOM 933 C CA . PHE A 1 119 ? -11.823 4.087 -13.566 1.00 91.69 119 PHE A CA 1
ATOM 934 C C . PHE A 1 119 ? -12.388 2.665 -13.631 1.00 91.69 119 PHE A C 1
ATOM 936 O O . PHE A 1 119 ? -13.545 2.444 -13.264 1.00 91.69 119 PHE A O 1
ATOM 943 N N . ALA A 1 120 ? -11.557 1.686 -14.003 1.00 92.81 120 ALA A N 1
ATOM 944 C CA . ALA A 1 120 ? -11.941 0.283 -14.046 1.00 92.81 120 ALA A CA 1
ATOM 945 C C . ALA A 1 120 ? -12.408 -0.214 -12.674 1.00 92.81 120 ALA A C 1
ATOM 947 O O . ALA A 1 120 ? -13.462 -0.849 -12.580 1.00 92.81 120 ALA A O 1
ATOM 948 N N . PHE A 1 121 ? -11.677 0.099 -11.599 1.00 93.50 121 PHE A N 1
ATOM 949 C CA . PHE A 1 121 ? -12.044 -0.302 -10.238 1.00 93.50 121 PHE A CA 1
ATOM 950 C C . PHE A 1 121 ? -13.366 0.346 -9.797 1.00 93.50 121 PHE A C 1
ATOM 952 O O . PHE A 1 121 ? -14.241 -0.313 -9.222 1.00 93.50 121 PHE A O 1
ATOM 959 N N . GLY A 1 122 ? -13.535 1.631 -10.125 1.00 92.00 122 GLY A N 1
ATOM 960 C CA . GLY A 1 122 ? -14.743 2.402 -9.857 1.00 92.00 122 GLY A CA 1
ATOM 961 C C . GLY A 1 122 ? -15.990 1.801 -10.511 1.00 92.00 122 GLY A C 1
ATOM 962 O O . GLY A 1 122 ? -16.984 1.543 -9.832 1.00 92.00 122 GLY A O 1
ATOM 963 N N . VAL A 1 123 ? -15.933 1.532 -11.816 1.00 93.25 123 VAL A N 1
ATOM 964 C CA . VAL A 1 123 ? -17.066 0.987 -12.584 1.00 93.25 123 VAL A CA 1
ATOM 965 C C . VAL A 1 123 ? -17.352 -0.473 -12.231 1.00 93.25 123 VAL A C 1
ATOM 967 O O . VAL A 1 123 ? -18.509 -0.885 -12.240 1.00 93.25 123 VAL A O 1
ATOM 970 N N . SER A 1 124 ? -16.326 -1.250 -11.883 1.00 93.25 124 SER A N 1
ATOM 971 C CA . SER A 1 124 ? -16.460 -2.707 -11.776 1.00 93.25 124 SER A CA 1
ATOM 972 C C . SER A 1 124 ? -16.788 -3.209 -10.372 1.00 93.25 124 SER A C 1
ATOM 974 O O . SER A 1 124 ? -17.530 -4.180 -10.231 1.00 93.25 124 SER A O 1
ATOM 976 N N . PHE A 1 125 ? -16.292 -2.546 -9.323 1.00 92.75 125 PHE A N 1
ATOM 977 C CA . PHE A 1 125 ? -16.546 -2.950 -7.934 1.00 92.75 125 PHE A CA 1
ATOM 978 C C . PHE A 1 125 ? -17.295 -1.880 -7.143 1.00 92.75 125 PHE A C 1
ATOM 980 O O . PHE A 1 125 ? -18.280 -2.183 -6.467 1.00 92.75 125 PHE A O 1
ATOM 987 N N . TYR A 1 126 ? -16.854 -0.623 -7.230 1.00 90.94 126 TYR A N 1
ATOM 988 C CA . TYR A 1 126 ? -17.342 0.454 -6.366 1.00 90.94 126 TYR A CA 1
ATOM 989 C C . TYR A 1 126 ? -18.793 0.857 -6.675 1.00 90.94 126 TYR A C 1
ATOM 991 O O . TYR A 1 126 ? -19.661 0.841 -5.798 1.00 90.94 126 TYR A O 1
ATOM 999 N N . LEU A 1 127 ? -19.078 1.187 -7.936 1.00 90.62 127 LEU A N 1
ATOM 1000 C CA . LEU A 1 127 ? -20.387 1.651 -8.389 1.00 90.62 127 LEU A CA 1
ATOM 1001 C C . LEU A 1 127 ? -21.465 0.552 -8.307 1.00 90.62 127 LEU A C 1
ATOM 1003 O O . LEU A 1 127 ? -22.525 0.825 -7.733 1.00 90.62 127 LEU A O 1
ATOM 1007 N N . PRO A 1 128 ? -21.212 -0.700 -8.744 1.00 89.38 128 PRO A N 1
ATOM 1008 C CA . PRO A 1 128 ? -22.149 -1.801 -8.544 1.00 89.38 128 PRO A CA 1
ATOM 1009 C C . PRO A 1 128 ? -22.456 -2.029 -7.062 1.00 89.38 128 PRO A C 1
ATOM 1011 O O . PRO A 1 128 ? -23.625 -2.152 -6.690 1.00 89.38 128 PRO A O 1
ATOM 1014 N N . HIS A 1 129 ? -21.444 -1.995 -6.183 1.00 88.25 129 HIS A N 1
ATOM 1015 C CA . HIS A 1 129 ? -21.654 -2.177 -4.744 1.00 88.25 129 HIS A CA 1
ATOM 1016 C C . HIS A 1 129 ? -22.616 -1.141 -4.159 1.00 88.25 129 HIS A C 1
ATOM 1018 O O . HIS A 1 129 ? -23.543 -1.511 -3.436 1.00 88.25 129 HIS A O 1
ATOM 1024 N N . ILE A 1 130 ? -22.458 0.138 -4.514 1.00 85.94 130 ILE A N 1
ATOM 1025 C CA . ILE A 1 130 ? -23.339 1.220 -4.048 1.00 85.94 130 ILE A CA 1
ATOM 1026 C C . ILE A 1 130 ? -24.764 1.043 -4.577 1.00 85.94 130 ILE A C 1
ATOM 1028 O O . ILE A 1 130 ? -25.724 1.157 -3.806 1.00 85.94 130 ILE A O 1
ATOM 1032 N N . LEU A 1 131 ? -24.915 0.739 -5.869 1.00 84.75 131 LEU A N 1
ATOM 1033 C CA . LEU A 1 131 ? -26.222 0.576 -6.508 1.00 84.75 131 LEU A CA 1
ATOM 1034 C C . LEU A 1 131 ? -27.019 -0.582 -5.895 1.00 84.75 131 LEU A C 1
ATOM 1036 O O . LEU A 1 131 ? -28.197 -0.415 -5.565 1.00 84.75 131 LEU A O 1
ATOM 1040 N N . PHE A 1 132 ? -26.378 -1.734 -5.683 1.00 79.81 132 PHE A N 1
ATOM 1041 C CA . PHE A 1 132 ? -27.029 -2.902 -5.087 1.00 79.81 132 PHE A CA 1
ATOM 1042 C C . PHE A 1 132 ? -27.236 -2.747 -3.574 1.00 79.81 132 PHE A C 1
ATOM 1044 O O . PHE A 1 132 ? -28.254 -3.202 -3.047 1.00 79.81 132 PHE A O 1
ATOM 1051 N N . SER A 1 133 ? -26.347 -2.026 -2.876 1.00 70.69 133 SER A N 1
ATOM 1052 C CA . SER A 1 133 ? -26.474 -1.771 -1.430 1.00 70.69 133 SER A CA 1
ATOM 1053 C C . SER A 1 133 ? -27.643 -0.856 -1.083 1.00 70.69 133 SER A C 1
ATOM 1055 O O . SER A 1 133 ? -28.145 -0.905 0.035 1.00 70.69 133 SER A O 1
ATOM 1057 N N . ARG A 1 134 ? -28.069 0.008 -2.011 1.00 62.56 134 ARG A N 1
ATOM 1058 C CA . ARG A 1 134 ? -29.175 0.949 -1.784 1.00 62.56 134 ARG A CA 1
ATOM 1059 C C . ARG A 1 134 ? -30.551 0.297 -1.932 1.00 62.56 134 ARG A C 1
ATOM 1061 O O . ARG A 1 134 ? -31.516 0.816 -1.383 1.00 62.56 134 ARG A O 1
ATOM 1068 N N . LYS A 1 135 ? -30.651 -0.810 -2.680 1.00 56.53 135 LYS A N 1
ATOM 1069 C CA . LYS A 1 135 ? -31.938 -1.412 -3.061 1.00 56.53 135 LYS A CA 1
ATOM 1070 C C . LYS A 1 135 ? -32.314 -2.680 -2.278 1.00 56.53 135 LYS A C 1
ATOM 1072 O O . LYS A 1 135 ? -33.509 -2.886 -2.102 1.00 56.53 135 LYS A O 1
ATOM 1077 N N . ARG A 1 136 ? -31.376 -3.520 -1.799 1.00 58.25 136 ARG A N 1
ATOM 1078 C CA . ARG A 1 136 ? -31.694 -4.796 -1.101 1.00 58.25 136 ARG A CA 1
ATOM 1079 C C . ARG A 1 136 ? -30.577 -5.281 -0.154 1.00 58.25 136 ARG A C 1
ATOM 1081 O O . ARG A 1 136 ? -29.603 -5.875 -0.610 1.00 58.25 136 ARG A O 1
ATOM 1088 N N . ASP A 1 137 ? -30.777 -5.178 1.165 1.00 59.31 137 ASP A N 1
ATOM 1089 C CA . ASP A 1 137 ? -29.903 -5.813 2.183 1.00 59.31 137 ASP A CA 1
ATOM 1090 C C . ASP A 1 137 ? -29.838 -7.354 2.022 1.00 59.31 137 ASP A C 1
ATOM 1092 O O . ASP A 1 137 ? -28.818 -7.974 2.336 1.00 59.31 137 ASP A O 1
ATOM 1096 N N . SER A 1 138 ? -30.897 -7.966 1.472 1.00 60.84 138 SER A N 1
ATOM 1097 C CA . SER A 1 138 ? -30.994 -9.405 1.169 1.00 60.84 138 SER A CA 1
ATOM 1098 C C . SER A 1 138 ? -30.235 -9.842 -0.091 1.00 60.84 138 SER A C 1
ATOM 1100 O O . SER A 1 138 ? -30.039 -11.036 -0.317 1.00 60.84 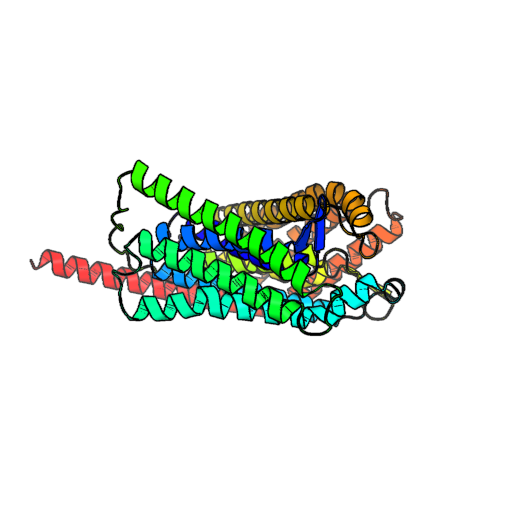138 SER A O 1
ATOM 1102 N N . PHE A 1 139 ? -29.787 -8.907 -0.937 1.00 66.88 139 PHE A N 1
ATOM 1103 C CA . PHE A 1 139 ? -29.058 -9.269 -2.154 1.00 66.88 139 PHE A CA 1
ATOM 1104 C C . PHE A 1 139 ? -27.661 -9.798 -1.818 1.00 66.88 139 PHE A C 1
ATOM 1106 O O . PHE A 1 139 ? -27.271 -10.846 -2.324 1.00 66.88 139 PHE A O 1
ATOM 1113 N N . PHE A 1 140 ? -26.955 -9.128 -0.903 1.00 66.31 140 PHE A N 1
ATOM 1114 C CA . PHE A 1 140 ? -25.614 -9.517 -0.452 1.00 66.31 140 PHE A CA 1
ATOM 1115 C C . PHE A 1 140 ? -25.601 -10.693 0.531 1.00 66.31 140 PHE A C 1
ATOM 1117 O O . PHE A 1 140 ? -24.543 -11.275 0.766 1.00 66.31 140 PHE A O 1
ATOM 1124 N N . SER A 1 141 ? -26.744 -11.059 1.127 1.00 64.44 141 SER A N 1
ATOM 1125 C CA . SER A 1 141 ? -26.812 -12.253 1.980 1.00 64.44 141 SER A CA 1
ATOM 1126 C C . SER A 1 141 ? -26.733 -13.541 1.163 1.00 64.44 141 SER A C 1
ATOM 1128 O O . SER A 1 141 ? -26.157 -14.523 1.628 1.00 64.44 141 SER A O 1
ATOM 1130 N N . SER A 1 142 ? -27.245 -13.528 -0.071 1.00 80.56 142 SER A N 1
ATOM 1131 C CA . SER A 1 142 ? -27.165 -14.678 -0.969 1.00 80.56 142 SER A CA 1
ATOM 1132 C C . SER A 1 142 ? -25.736 -14.887 -1.470 1.00 80.56 142 SER A C 1
ATOM 1134 O O . SER A 1 142 ? -25.167 -14.047 -2.169 1.00 80.56 142 SER A O 1
ATOM 1136 N N . THR A 1 143 ? -25.171 -16.052 -1.153 1.00 81.62 143 THR A N 1
ATOM 1137 C CA . THR A 1 143 ? -23.844 -16.484 -1.613 1.00 81.62 143 THR A CA 1
ATOM 1138 C C . THR A 1 143 ? -23.733 -16.446 -3.138 1.00 81.62 143 THR A C 1
ATOM 1140 O O . THR A 1 143 ? -22.734 -15.970 -3.671 1.00 81.62 143 THR A O 1
ATOM 1143 N N . LYS A 1 144 ? -24.791 -16.866 -3.844 1.00 85.44 144 LYS A N 1
ATOM 1144 C CA . LYS A 1 144 ? -24.839 -16.890 -5.314 1.00 85.44 144 LYS A CA 1
ATOM 1145 C C . LYS A 1 144 ? -24.705 -15.487 -5.908 1.00 85.44 144 LYS A C 1
ATOM 1147 O O . LYS A 1 144 ? -23.925 -15.282 -6.830 1.00 85.44 144 LYS A O 1
ATOM 1152 N N . ASN A 1 145 ? -25.413 -14.513 -5.338 1.00 85.50 145 ASN A N 1
ATOM 1153 C CA . ASN A 1 145 ? -25.387 -13.130 -5.815 1.00 85.50 145 ASN A CA 1
ATOM 1154 C C . ASN A 1 145 ? -24.037 -12.458 -5.540 1.00 85.50 145 ASN A C 1
ATOM 1156 O O . ASN A 1 145 ? -23.563 -11.692 -6.371 1.00 85.50 145 ASN A O 1
ATOM 1160 N N . ALA A 1 146 ? -23.408 -12.757 -4.397 1.00 86.25 146 ALA A N 1
ATOM 1161 C CA . ALA A 1 146 ? -22.078 -12.244 -4.072 1.00 86.25 146 ALA A CA 1
ATOM 1162 C C . ALA A 1 146 ? -21.011 -12.771 -5.045 1.00 86.25 146 ALA A C 1
ATOM 1164 O O . ALA A 1 146 ? -20.192 -11.992 -5.528 1.00 86.25 146 ALA A O 1
ATOM 1165 N N . VAL A 1 147 ? -21.056 -14.067 -5.378 1.00 90.38 147 VAL A N 1
ATOM 1166 C CA . VAL A 1 147 ? -20.164 -14.671 -6.382 1.00 90.38 147 VAL A CA 1
ATOM 1167 C C . VAL A 1 147 ? -20.417 -14.075 -7.762 1.00 90.38 147 VAL A C 1
ATOM 1169 O O . VAL A 1 147 ? -19.465 -13.677 -8.424 1.00 90.38 147 VAL A O 1
ATOM 1172 N N . LEU A 1 148 ? -21.682 -13.947 -8.173 1.00 90.06 148 LEU A N 1
ATOM 1173 C CA . LEU A 1 148 ? -22.042 -13.349 -9.460 1.00 90.06 148 LEU A CA 1
ATOM 1174 C C . LEU A 1 148 ? -21.520 -11.911 -9.577 1.00 90.06 148 LEU A C 1
ATOM 1176 O O . LEU A 1 148 ? -20.898 -11.562 -10.577 1.00 90.06 148 LEU A O 1
ATOM 1180 N N . LEU A 1 149 ? -21.737 -11.095 -8.541 1.00 90.88 149 LEU A N 1
ATOM 1181 C CA . LEU A 1 149 ? -21.280 -9.709 -8.503 1.00 90.88 149 LEU A CA 1
ATOM 1182 C C . LEU A 1 149 ? -19.752 -9.619 -8.564 1.00 90.88 149 LEU A C 1
ATOM 1184 O O . LEU A 1 149 ? -19.226 -8.793 -9.303 1.00 90.88 149 LEU A O 1
ATOM 1188 N N . ALA A 1 150 ? -19.046 -10.471 -7.816 1.00 91.94 150 ALA A N 1
ATOM 1189 C CA . ALA A 1 150 ? -17.591 -10.498 -7.830 1.00 91.94 150 ALA A CA 1
ATOM 1190 C C . ALA A 1 150 ? -17.050 -10.926 -9.200 1.00 91.94 150 ALA A C 1
ATOM 1192 O O . ALA A 1 150 ? -16.243 -10.205 -9.769 1.00 91.94 150 ALA A O 1
ATOM 1193 N N . VAL A 1 151 ? -17.517 -12.045 -9.763 1.00 93.62 151 VAL A N 1
ATOM 1194 C CA . VAL A 1 151 ? -17.022 -12.575 -11.048 1.00 93.62 151 VAL A CA 1
ATOM 1195 C C . VAL A 1 151 ? -17.321 -11.618 -12.203 1.00 93.62 151 VAL A C 1
ATOM 1197 O O . VAL A 1 151 ? -16.433 -11.337 -13.006 1.00 93.62 151 VAL A O 1
ATOM 1200 N N . PHE A 1 152 ? -18.537 -11.066 -12.270 1.00 93.06 152 PHE A N 1
ATOM 1201 C CA . PHE A 1 152 ? -18.888 -10.087 -13.301 1.00 93.06 152 PHE A CA 1
ATOM 1202 C C . PHE A 1 152 ? -18.084 -8.789 -13.142 1.00 93.06 152 PHE A C 1
ATOM 1204 O O . PHE A 1 152 ? -17.568 -8.259 -14.126 1.00 93.06 152 PHE A O 1
ATOM 1211 N N . GLY A 1 153 ? -17.908 -8.324 -11.900 1.00 92.44 153 GLY A N 1
ATOM 1212 C CA . GLY A 1 153 ? -17.016 -7.213 -11.578 1.00 92.44 153 GLY A CA 1
ATOM 1213 C C . GLY A 1 153 ? -15.574 -7.491 -12.006 1.00 92.44 153 GLY A C 1
ATOM 1214 O O . GLY A 1 153 ? -14.962 -6.651 -12.644 1.00 92.44 153 GLY A O 1
ATOM 1215 N N . GLY A 1 154 ? -15.044 -8.688 -11.762 1.00 93.19 154 GLY A N 1
ATOM 1216 C CA . GLY A 1 154 ? -13.692 -9.077 -12.167 1.00 93.19 154 GLY A CA 1
ATOM 1217 C C . GLY A 1 154 ? -13.476 -9.077 -13.680 1.00 93.19 154 GLY A C 1
ATOM 1218 O O . GLY A 1 154 ? -12.478 -8.536 -14.157 1.00 93.19 154 GLY A O 1
ATOM 1219 N N . MET A 1 155 ? -14.431 -9.622 -14.443 1.00 94.00 155 MET A N 1
ATOM 1220 C CA . MET A 1 155 ? -14.374 -9.601 -15.911 1.00 94.00 155 MET A CA 1
ATOM 1221 C C . MET A 1 155 ? -14.442 -8.171 -16.454 1.00 94.00 155 MET A C 1
ATOM 1223 O O . MET A 1 155 ? -13.636 -7.798 -17.306 1.00 94.00 155 MET A O 1
ATOM 1227 N N . SER A 1 156 ? -15.366 -7.358 -15.927 1.00 94.44 156 SER A N 1
ATOM 1228 C CA . SER A 1 156 ? -15.474 -5.933 -16.260 1.00 94.44 156 SER A CA 1
ATOM 1229 C C . SER A 1 156 ? -14.188 -5.181 -15.917 1.00 94.44 156 SER A C 1
ATOM 1231 O O . SER A 1 156 ? -13.704 -4.387 -16.720 1.00 94.44 156 SER A O 1
ATOM 1233 N N . PHE A 1 157 ? -13.602 -5.459 -14.751 1.00 95.00 157 PHE A N 1
ATOM 1234 C CA . PHE A 1 157 ? -12.407 -4.785 -14.262 1.00 95.00 157 PHE A CA 1
ATOM 1235 C C . PHE A 1 157 ? -11.230 -5.000 -15.204 1.00 95.00 157 PHE A C 1
ATOM 1237 O O . PHE A 1 157 ? -10.626 -4.027 -15.643 1.00 95.00 157 PHE A O 1
ATOM 1244 N N . PHE A 1 158 ? -10.964 -6.253 -15.578 1.00 94.75 158 PHE A N 1
ATOM 1245 C CA . PHE A 1 158 ? -9.912 -6.569 -16.537 1.00 94.75 158 PHE A CA 1
ATOM 1246 C C . PHE A 1 158 ? -10.178 -5.943 -17.916 1.00 94.75 158 PHE A C 1
ATOM 1248 O O . PHE A 1 158 ? -9.285 -5.321 -18.485 1.00 94.75 158 PHE A O 1
ATOM 1255 N N . ALA A 1 159 ? -11.397 -6.075 -18.450 1.00 93.19 159 ALA A N 1
ATOM 1256 C CA . ALA A 1 159 ? -11.717 -5.593 -19.793 1.00 93.19 159 ALA A CA 1
ATOM 1257 C C . ALA A 1 159 ? -11.590 -4.064 -19.913 1.00 93.19 159 ALA A C 1
ATOM 1259 O O . ALA A 1 159 ? -10.997 -3.566 -20.870 1.00 93.19 159 ALA A O 1
ATOM 1260 N N . VAL A 1 160 ? -12.119 -3.324 -18.932 1.00 93.31 160 VAL A N 1
ATOM 1261 C CA . VAL A 1 160 ? -12.048 -1.857 -18.897 1.00 93.31 160 VAL A CA 1
ATOM 1262 C C . VAL A 1 160 ? -10.609 -1.389 -18.674 1.00 93.31 160 VAL A C 1
ATOM 1264 O O . VAL A 1 160 ? -10.154 -0.507 -19.400 1.00 93.31 160 VAL A O 1
ATOM 1267 N N . ASP A 1 161 ? -9.882 -1.990 -17.724 1.00 91.19 161 ASP A N 1
ATOM 1268 C CA . ASP A 1 161 ? -8.482 -1.644 -17.442 1.00 91.19 161 ASP A CA 1
ATOM 1269 C C . ASP A 1 161 ? -7.608 -1.863 -18.685 1.00 91.19 161 ASP A C 1
ATOM 1271 O O . ASP A 1 161 ? -6.975 -0.920 -19.158 1.00 91.19 161 ASP A O 1
ATOM 1275 N N . PHE A 1 162 ? -7.675 -3.048 -19.305 1.00 90.38 162 PHE A N 1
ATOM 1276 C CA . PHE A 1 162 ? -6.924 -3.367 -20.523 1.00 90.38 162 PHE A CA 1
ATOM 1277 C C . PHE A 1 162 ? -7.239 -2.395 -21.665 1.00 90.38 162 PHE A C 1
ATOM 1279 O O . PHE A 1 162 ? -6.332 -1.894 -22.333 1.00 90.38 162 PHE A O 1
ATOM 1286 N N . TYR A 1 163 ? -8.523 -2.110 -21.901 1.00 89.75 163 TYR A N 1
ATOM 1287 C CA . TYR A 1 163 ? -8.937 -1.232 -22.991 1.00 89.75 163 TYR A CA 1
ATOM 1288 C C . TYR A 1 163 ? -8.371 0.185 -22.826 1.00 89.75 163 TYR A C 1
ATOM 1290 O O . TYR A 1 163 ? -7.807 0.742 -23.772 1.00 89.75 163 TYR A O 1
ATOM 1298 N N . PHE A 1 164 ? -8.452 0.767 -21.627 1.00 88.56 164 PHE A N 1
ATOM 1299 C CA . PHE A 1 164 ? -7.866 2.086 -21.374 1.00 88.56 164 PHE A CA 1
ATOM 1300 C C . PHE A 1 164 ? -6.338 2.066 -21.417 1.00 88.56 164 PHE A C 1
ATOM 1302 O O . PHE A 1 164 ? -5.734 3.032 -21.882 1.00 88.56 164 PHE A O 1
ATOM 1309 N N . LEU A 1 165 ? -5.707 0.967 -21.003 1.00 83.81 165 LEU A N 1
ATOM 1310 C CA . LEU A 1 165 ? -4.253 0.857 -20.993 1.00 83.81 165 LEU A CA 1
ATOM 1311 C C . LEU A 1 165 ? -3.649 0.735 -22.399 1.00 83.81 165 LEU A C 1
ATOM 1313 O O . LEU A 1 165 ? -2.574 1.272 -22.651 1.00 83.81 165 LEU A O 1
ATOM 1317 N N . PHE A 1 166 ? -4.338 0.080 -23.334 1.00 82.19 166 PHE A N 1
ATOM 1318 C CA . PHE A 1 166 ? -3.760 -0.309 -24.628 1.00 82.19 166 PHE A CA 1
ATOM 1319 C C . PHE A 1 166 ? -4.469 0.273 -25.863 1.00 82.19 166 PHE A C 1
ATOM 1321 O O . PHE A 1 166 ? -4.056 -0.002 -26.988 1.00 82.19 166 PHE A O 1
ATOM 1328 N N . SER A 1 167 ? -5.516 1.089 -25.691 1.00 76.38 167 SER A N 1
ATOM 1329 C CA . SER A 1 167 ? -6.258 1.681 -26.820 1.00 76.38 167 SER A CA 1
ATOM 1330 C C . SER A 1 167 ? -5.438 2.670 -27.661 1.00 76.38 167 SER A C 1
ATOM 1332 O O . SER A 1 167 ? -5.606 2.699 -28.882 1.00 76.38 167 SER A O 1
ATOM 1334 N N . VAL A 1 168 ? -4.557 3.467 -27.044 1.00 69.00 168 VAL A N 1
ATOM 1335 C CA . VAL A 1 168 ? -3.755 4.503 -27.729 1.00 69.00 168 VAL A CA 1
ATOM 1336 C C . VAL A 1 168 ? -2.378 4.651 -27.068 1.00 69.00 168 VAL A C 1
ATOM 1338 O O . VAL A 1 168 ? -2.360 5.093 -25.923 1.00 69.00 168 VAL A O 1
ATOM 1341 N N . PRO A 1 169 ? -1.232 4.349 -27.713 1.00 62.03 169 PRO A N 1
ATOM 1342 C CA . PRO A 1 169 ? -1.042 3.798 -29.061 1.00 62.03 169 PRO A CA 1
ATOM 1343 C C . PRO A 1 169 ? -1.370 2.297 -29.144 1.00 62.03 169 PRO A C 1
ATOM 1345 O O . PRO A 1 169 ? -1.176 1.551 -28.186 1.00 62.03 169 PRO A O 1
ATOM 1348 N N . ARG A 1 170 ? -1.874 1.843 -30.302 1.00 59.75 170 ARG A N 1
ATOM 1349 C CA . ARG A 1 170 ? -2.203 0.426 -30.527 1.00 59.75 170 ARG A CA 1
ATOM 1350 C C . ARG A 1 170 ? -0.928 -0.410 -30.593 1.00 59.75 170 ARG A C 1
ATOM 1352 O O . ARG A 1 170 ? -0.114 -0.228 -31.494 1.00 59.75 170 ARG A O 1
ATOM 1359 N N . ILE A 1 171 ? -0.799 -1.361 -29.676 1.00 65.50 171 ILE A N 1
ATOM 1360 C CA . ILE A 1 171 ? 0.262 -2.373 -29.702 1.00 65.50 171 ILE A CA 1
ATOM 1361 C C . ILE A 1 171 ? 0.056 -3.311 -30.905 1.00 65.50 171 ILE A C 1
ATOM 1363 O O . ILE A 1 171 ? -1.082 -3.624 -31.275 1.00 65.50 171 ILE A O 1
ATOM 1367 N N . GLN A 1 172 ? 1.151 -3.784 -31.512 1.00 64.06 172 GLN A N 1
ATOM 1368 C CA . GLN A 1 172 ? 1.104 -4.884 -32.482 1.00 64.06 172 GLN A CA 1
ATOM 1369 C C . GLN A 1 172 ? 0.393 -6.101 -31.870 1.00 64.06 172 GLN A C 1
ATOM 1371 O O . GLN A 1 172 ? 0.674 -6.496 -30.744 1.00 64.06 172 GLN A O 1
ATOM 1376 N N . ASN A 1 173 ? -0.540 -6.703 -32.609 1.00 75.50 173 ASN A N 1
ATOM 1377 C CA . ASN A 1 173 ? -1.339 -7.848 -32.150 1.00 75.50 173 ASN A CA 1
ATOM 1378 C C . ASN A 1 173 ? -2.247 -7.570 -30.932 1.00 75.50 173 ASN A C 1
ATOM 1380 O O . ASN A 1 173 ? -2.574 -8.495 -30.193 1.00 75.50 173 ASN A O 1
ATOM 1384 N N . PHE A 1 174 ? -2.725 -6.327 -30.755 1.00 81.62 174 PHE A N 1
ATOM 1385 C CA . PHE A 1 174 ? -3.674 -5.939 -29.694 1.00 81.62 174 PHE A CA 1
ATOM 1386 C C . PHE A 1 174 ? -4.821 -6.942 -29.488 1.00 81.62 174 PHE A C 1
ATOM 1388 O O . PHE A 1 174 ? -5.121 -7.309 -28.356 1.00 81.62 174 PHE A O 1
ATOM 1395 N N . GLN A 1 175 ? -5.460 -7.394 -30.574 1.00 84.81 175 GLN A N 1
ATOM 1396 C CA . GLN A 1 175 ? -6.592 -8.322 -30.491 1.00 84.81 175 GLN A CA 1
ATOM 1397 C C . GLN A 1 175 ? -6.178 -9.680 -29.920 1.00 84.81 175 GLN A C 1
ATOM 1399 O O . GLN A 1 175 ? -6.856 -10.189 -29.035 1.00 84.81 175 GLN A O 1
ATOM 1404 N N . LEU A 1 176 ? -5.057 -10.238 -30.381 1.00 86.00 176 LEU A N 1
ATOM 1405 C CA . LEU A 1 176 ? -4.551 -11.525 -29.903 1.00 86.00 176 LEU A CA 1
ATOM 1406 C C . LEU A 1 176 ? -4.184 -11.450 -28.417 1.00 86.00 176 LEU A C 1
ATOM 1408 O O . LEU A 1 176 ? -4.660 -12.261 -27.631 1.00 86.00 176 LEU A O 1
ATOM 1412 N N . ILE A 1 177 ? -3.452 -10.404 -28.017 1.00 85.50 177 ILE A N 1
ATOM 1413 C CA . ILE A 1 177 ? -3.071 -10.189 -26.614 1.00 85.50 177 ILE A CA 1
ATOM 1414 C C . ILE A 1 177 ? -4.313 -10.019 -25.734 1.00 85.50 177 ILE A C 1
ATOM 1416 O O . ILE A 1 177 ? -4.364 -10.550 -24.624 1.00 85.50 177 ILE A O 1
ATOM 1420 N N . PHE A 1 178 ? -5.327 -9.294 -26.217 1.00 89.81 178 PHE A N 1
ATOM 1421 C CA . PHE A 1 178 ? -6.585 -9.132 -25.495 1.00 89.81 178 PHE A CA 1
ATOM 1422 C C . PHE A 1 178 ? -7.299 -10.469 -25.297 1.00 89.81 178 PHE A C 1
ATOM 1424 O O . PHE A 1 178 ? -7.691 -10.768 -24.173 1.00 89.81 178 PHE A O 1
ATOM 1431 N N . PHE A 1 179 ? -7.457 -11.274 -26.351 1.00 90.88 179 PHE A N 1
ATOM 1432 C CA . PHE A 1 179 ? -8.159 -12.554 -26.262 1.00 90.88 179 PHE A CA 1
ATOM 1433 C C . PHE A 1 179 ? -7.429 -13.559 -25.369 1.00 90.88 179 PHE A C 1
ATOM 1435 O O . PHE A 1 179 ? -8.073 -14.146 -24.499 1.00 90.88 179 PHE A O 1
ATOM 1442 N N . ASP A 1 180 ? -6.109 -13.697 -25.508 1.00 90.69 180 ASP A N 1
ATOM 1443 C CA . ASP A 1 180 ? -5.295 -14.577 -24.660 1.00 90.69 180 ASP A CA 1
ATOM 1444 C C . ASP A 1 180 ? -5.402 -14.166 -23.185 1.00 90.69 180 ASP A C 1
ATOM 1446 O O . ASP A 1 180 ? -5.697 -14.979 -22.305 1.00 90.69 180 ASP A O 1
ATOM 1450 N N . SER A 1 181 ? -5.244 -12.868 -22.911 1.00 91.88 181 SER A N 1
ATOM 1451 C CA . SER A 1 181 ? -5.342 -12.318 -21.555 1.00 91.88 181 SER A CA 1
ATOM 1452 C C . SER A 1 181 ? -6.753 -12.452 -20.975 1.00 91.88 181 SER A C 1
ATOM 1454 O O . SER A 1 181 ? -6.916 -12.786 -19.800 1.00 91.88 181 SER A O 1
ATOM 1456 N N . PHE A 1 182 ? -7.788 -12.214 -21.785 1.00 93.50 182 PHE A N 1
ATOM 1457 C CA . PHE A 1 182 ? -9.182 -12.345 -21.372 1.00 93.50 182 PHE A CA 1
ATOM 1458 C C . PHE A 1 182 ? -9.537 -13.800 -21.065 1.00 93.50 182 PHE A C 1
ATOM 1460 O O . PHE A 1 182 ? -10.198 -14.059 -20.063 1.00 93.50 182 PHE A O 1
ATOM 1467 N N . LEU A 1 183 ? -9.059 -14.752 -21.872 1.00 93.81 183 LEU A N 1
ATOM 1468 C CA . LEU A 1 183 ? -9.268 -16.181 -21.654 1.00 93.81 183 LEU A CA 1
ATOM 1469 C C . LEU A 1 183 ? -8.630 -16.644 -20.335 1.00 93.81 183 LEU A C 1
ATOM 1471 O O . LEU A 1 183 ? -9.277 -17.322 -19.534 1.00 93.81 183 LEU A O 1
ATOM 1475 N N . ILE A 1 184 ? -7.389 -16.232 -20.064 1.00 93.00 184 ILE A N 1
ATOM 1476 C CA . ILE A 1 184 ? -6.698 -16.536 -18.801 1.00 93.00 184 ILE A CA 1
ATOM 1477 C C . ILE A 1 184 ? -7.438 -15.909 -17.612 1.00 93.00 184 ILE A C 1
ATOM 1479 O O . ILE A 1 184 ? -7.705 -16.576 -16.613 1.00 93.00 184 ILE A O 1
ATOM 1483 N N . CYS A 1 185 ? -7.842 -14.643 -17.727 1.00 93.69 185 CYS A N 1
ATOM 1484 C CA . CYS A 1 185 ? -8.589 -13.961 -16.673 1.00 93.69 185 CYS A CA 1
ATOM 1485 C C . CYS A 1 185 ? -9.937 -14.653 -16.397 1.00 93.69 185 CYS A C 1
ATOM 1487 O O . CYS A 1 185 ? -10.262 -14.959 -15.249 1.00 93.69 185 CYS A O 1
ATOM 1489 N N . ALA A 1 186 ? -10.704 -14.966 -17.445 1.00 94.62 186 ALA A N 1
ATOM 1490 C CA . ALA A 1 186 ? -12.005 -15.618 -17.339 1.00 94.62 186 ALA A CA 1
ATOM 1491 C C . ALA A 1 186 ? -11.902 -17.026 -16.734 1.00 94.62 186 ALA A C 1
ATOM 1493 O O . ALA A 1 186 ? -12.712 -17.383 -15.878 1.00 94.62 186 ALA A O 1
ATOM 1494 N N . THR A 1 187 ? -10.892 -17.812 -17.120 1.00 94.94 187 THR A N 1
ATOM 1495 C CA . THR A 1 187 ? -10.668 -19.153 -16.554 1.00 94.94 187 THR A CA 1
ATOM 1496 C C . THR A 1 187 ? -10.312 -19.090 -15.069 1.00 94.94 187 THR A C 1
ATOM 1498 O O . THR A 1 187 ? -10.917 -19.808 -14.272 1.00 94.94 187 THR A O 1
ATOM 1501 N N . LEU A 1 188 ? -9.419 -18.184 -14.658 1.00 95.19 188 LEU A N 1
ATOM 1502 C CA . LEU A 1 188 ? -9.089 -17.978 -13.243 1.00 95.19 188 LEU A CA 1
ATOM 1503 C C . LEU A 1 188 ? -10.296 -17.495 -12.427 1.00 95.19 188 LEU A C 1
ATOM 1505 O O . LEU A 1 188 ? -10.547 -18.005 -11.334 1.00 95.19 188 LEU A O 1
ATOM 1509 N N . LEU A 1 189 ? -11.080 -16.553 -12.958 1.00 94.88 189 LEU A N 1
ATOM 1510 C CA . LEU A 1 189 ? -12.308 -16.073 -12.316 1.00 94.88 189 LEU A CA 1
ATOM 1511 C C . LEU A 1 189 ? -13.350 -17.184 -12.156 1.00 94.88 189 LEU A C 1
ATOM 1513 O O . LEU A 1 189 ? -14.005 -17.264 -11.114 1.00 94.88 189 LEU A O 1
ATOM 1517 N N . LEU A 1 190 ? -13.480 -18.063 -13.153 1.00 94.31 190 LEU A N 1
ATOM 1518 C CA . LEU A 1 190 ? -14.357 -19.229 -13.089 1.00 94.31 190 LEU A CA 1
ATOM 1519 C C . LEU A 1 190 ? -13.885 -20.187 -11.991 1.00 94.31 190 LEU A C 1
ATOM 1521 O O . LEU A 1 190 ? -14.692 -20.574 -11.146 1.00 94.31 190 LEU A O 1
ATOM 1525 N N . ILE A 1 191 ? -12.588 -20.509 -11.940 1.00 94.81 191 ILE A N 1
ATOM 1526 C CA . ILE A 1 191 ? -12.004 -21.358 -10.889 1.00 94.81 191 ILE A CA 1
ATOM 1527 C C . ILE A 1 191 ? -12.283 -20.763 -9.503 1.00 94.81 191 ILE A C 1
ATOM 1529 O O . ILE A 1 191 ? -12.725 -21.482 -8.606 1.00 94.81 191 ILE A O 1
ATOM 1533 N N . ILE A 1 192 ? -12.101 -19.452 -9.322 1.00 93.44 192 ILE A N 1
ATOM 1534 C CA . ILE A 1 192 ? -12.407 -18.751 -8.065 1.00 93.44 192 ILE A CA 1
ATOM 1535 C C . ILE A 1 192 ? -13.898 -18.862 -7.713 1.00 93.44 192 ILE A C 1
ATOM 1537 O O . ILE A 1 192 ? -14.245 -19.197 -6.580 1.00 93.44 192 ILE A O 1
ATOM 1541 N N . GLY A 1 193 ? -14.790 -18.606 -8.672 1.00 91.12 193 GLY A N 1
ATOM 1542 C CA . GLY A 1 193 ? -16.235 -18.669 -8.456 1.00 91.12 193 GLY A CA 1
ATOM 1543 C C . GLY A 1 193 ? -16.720 -20.077 -8.102 1.00 91.12 193 GLY A C 1
ATOM 1544 O O . GLY A 1 193 ? -17.447 -20.252 -7.122 1.00 91.12 193 GLY A O 1
ATOM 1545 N N . VAL A 1 194 ? -16.286 -21.089 -8.859 1.00 92.56 194 VAL A N 1
ATOM 1546 C CA . VAL A 1 194 ? -16.669 -22.495 -8.652 1.00 92.56 194 VAL A CA 1
ATOM 1547 C C . VAL A 1 194 ? -16.076 -23.045 -7.361 1.00 92.56 194 VAL A C 1
ATOM 1549 O O . VAL A 1 194 ? -16.809 -23.652 -6.584 1.00 92.56 194 VAL A O 1
ATOM 1552 N N . SER A 1 195 ? -14.793 -22.797 -7.083 1.00 90.69 195 SER A N 1
ATOM 1553 C CA . SER A 1 195 ? -14.158 -23.242 -5.833 1.00 90.69 195 SER A CA 1
ATOM 1554 C C . SER A 1 195 ? -14.837 -22.631 -4.606 1.00 90.69 195 SER A C 1
ATOM 1556 O O . SER A 1 195 ? -15.109 -23.343 -3.639 1.00 90.69 195 SER A O 1
ATOM 1558 N N . TYR A 1 196 ? -15.201 -21.344 -4.656 1.00 89.50 196 TYR A N 1
ATOM 1559 C CA . TYR A 1 196 ? -15.919 -20.694 -3.563 1.00 89.50 196 TYR A CA 1
ATOM 1560 C C . TYR A 1 196 ? -17.338 -21.250 -3.384 1.00 89.50 196 TYR A C 1
ATOM 1562 O O . TYR A 1 196 ? -17.767 -21.497 -2.256 1.00 89.50 196 TYR A O 1
ATOM 1570 N N . LEU A 1 197 ? -18.072 -21.484 -4.478 1.00 88.62 197 LEU A N 1
ATOM 1571 C CA . LEU A 1 197 ? -19.401 -22.095 -4.416 1.00 88.62 197 LEU A CA 1
ATOM 1572 C C . LEU A 1 197 ? -19.336 -23.524 -3.864 1.00 88.62 197 LEU A C 1
ATOM 1574 O O . LEU A 1 197 ? -20.091 -23.842 -2.946 1.00 88.62 197 LEU A O 1
ATOM 1578 N N . ALA A 1 198 ? -18.406 -24.347 -4.350 1.00 88.19 198 ALA A N 1
ATOM 1579 C CA . ALA A 1 198 ? -18.174 -25.701 -3.852 1.00 88.19 198 ALA A CA 1
ATOM 1580 C C . ALA A 1 198 ? -17.841 -25.694 -2.353 1.00 88.19 198 ALA A C 1
ATOM 1582 O O . ALA A 1 198 ? -18.432 -26.450 -1.579 1.00 88.19 198 ALA A O 1
ATOM 1583 N N . TRP A 1 199 ? -16.976 -24.772 -1.918 1.00 87.38 199 TRP A N 1
ATOM 1584 C CA . TRP A 1 199 ? -16.667 -24.590 -0.502 1.00 87.38 199 TRP A CA 1
ATOM 1585 C C . TRP A 1 199 ? -17.906 -24.186 0.309 1.00 87.38 199 TRP A C 1
ATOM 1587 O O . TRP A 1 199 ? -18.153 -24.747 1.376 1.00 87.38 199 TRP A O 1
ATOM 1597 N N . SER A 1 200 ? -18.727 -23.269 -0.212 1.00 82.44 200 SER A N 1
ATOM 1598 C CA . SER A 1 200 ? -19.942 -22.806 0.469 1.00 82.44 200 SER A CA 1
ATOM 1599 C C . SER A 1 200 ? -21.005 -23.896 0.635 1.00 82.44 200 SER A C 1
ATOM 1601 O O . SER A 1 200 ? -21.676 -23.931 1.666 1.00 82.44 200 SER A O 1
ATOM 1603 N N . VAL A 1 201 ? -21.128 -24.803 -0.341 1.00 83.94 201 VAL A N 1
ATOM 1604 C CA . VAL A 1 201 ? -22.038 -25.957 -0.280 1.00 83.94 201 VAL A CA 1
ATOM 1605 C C . VAL A 1 201 ? -21.531 -26.975 0.741 1.00 83.94 201 VAL A C 1
ATOM 1607 O O . VAL A 1 201 ? -22.304 -27.443 1.571 1.00 83.94 201 VAL A O 1
ATOM 1610 N N . SER A 1 202 ? -20.227 -27.266 0.727 1.00 80.44 202 SER A N 1
ATOM 1611 C CA . SER A 1 202 ? -19.614 -28.276 1.597 1.00 80.44 202 SER A CA 1
ATOM 1612 C C . SER A 1 202 ? -19.613 -27.872 3.079 1.00 80.44 202 SER A C 1
ATOM 1614 O O . SER A 1 202 ? -19.829 -28.701 3.958 1.00 80.44 202 SER A O 1
ATOM 1616 N N . TYR A 1 203 ? -19.434 -26.581 3.383 1.00 69.62 203 TYR A N 1
ATOM 1617 C CA . TYR A 1 203 ? -19.381 -26.090 4.767 1.00 69.62 203 TYR A CA 1
ATOM 1618 C C . TYR A 1 203 ? -20.745 -25.733 5.384 1.00 69.62 203 TYR A C 1
ATOM 1620 O O . TYR A 1 203 ? -20.784 -25.280 6.531 1.00 69.62 203 TYR A O 1
ATOM 1628 N N . GLY A 1 204 ? -21.855 -25.934 4.657 1.00 53.44 204 GLY A N 1
ATOM 1629 C CA . GLY A 1 204 ? -23.218 -26.017 5.205 1.00 53.44 204 GLY A CA 1
ATOM 1630 C C . GLY A 1 204 ? -23.679 -24.865 6.109 1.00 53.44 204 GLY A C 1
ATOM 1631 O O . GLY A 1 204 ? -24.581 -25.044 6.925 1.00 53.44 204 GLY A O 1
ATOM 1632 N N . LYS A 1 205 ? -23.063 -23.685 6.017 1.00 53.09 205 LYS A N 1
ATOM 1633 C CA . LYS A 1 205 ? -23.442 -22.508 6.798 1.00 53.09 205 LYS A CA 1
ATOM 1634 C C . LYS A 1 205 ? -23.587 -21.324 5.866 1.00 53.09 205 LYS A C 1
ATOM 1636 O O . LYS A 1 205 ? -22.612 -20.653 5.525 1.00 53.09 205 LYS A O 1
ATOM 1641 N N . ASP A 1 206 ? -24.837 -20.992 5.564 1.00 48.09 206 ASP A N 1
ATOM 1642 C CA . ASP A 1 206 ? -25.203 -19.587 5.486 1.00 48.09 206 ASP A CA 1
ATOM 1643 C C . ASP A 1 206 ? -24.687 -18.938 6.771 1.00 48.09 206 ASP A C 1
ATOM 1645 O O . ASP A 1 206 ? -25.186 -19.194 7.869 1.00 48.09 206 ASP A O 1
ATOM 1649 N N . MET A 1 207 ? -23.592 -18.189 6.649 1.00 47.06 207 MET A N 1
ATOM 1650 C CA . MET A 1 207 ? -23.010 -17.419 7.736 1.00 47.06 207 MET A CA 1
ATOM 1651 C C . MET A 1 207 ? -24.104 -16.478 8.237 1.00 47.06 207 MET A C 1
ATOM 1653 O O . MET A 1 207 ? -24.320 -15.411 7.660 1.00 47.06 207 MET A O 1
ATOM 1657 N N . LYS A 1 208 ? -24.835 -16.890 9.284 1.00 40.34 208 LYS A N 1
ATOM 1658 C CA . LYS A 1 208 ? -25.748 -16.019 10.023 1.00 40.34 208 LYS A CA 1
ATOM 1659 C C . LYS A 1 208 ? -24.926 -14.795 10.408 1.00 40.34 208 LYS A C 1
ATOM 1661 O O . LYS A 1 208 ? -24.012 -14.892 11.229 1.00 40.34 208 LYS A O 1
ATOM 1666 N N . LYS A 1 209 ? -25.205 -13.666 9.749 1.00 46.19 209 LYS A N 1
ATOM 1667 C CA . LYS A 1 209 ? -24.618 -12.361 10.061 1.00 46.19 209 LYS A CA 1
ATOM 1668 C C . LYS A 1 209 ? -24.806 -12.160 11.562 1.00 46.19 209 LYS A C 1
ATOM 1670 O O . LYS A 1 209 ? -25.945 -12.089 12.016 1.00 46.19 209 LYS A O 1
ATOM 1675 N N . LYS A 1 210 ? -23.710 -12.105 12.327 1.00 38.31 210 LYS A N 1
ATOM 1676 C CA . LYS A 1 210 ? -23.778 -11.623 13.709 1.00 38.31 210 LYS A CA 1
ATOM 1677 C C . LYS A 1 210 ? -24.466 -10.260 13.679 1.00 38.31 210 LYS A C 1
ATOM 1679 O O . LYS A 1 210 ? -24.122 -9.411 12.853 1.00 38.31 210 LYS A O 1
ATOM 1684 N N . GLU A 1 211 ? -25.470 -10.113 14.533 1.00 39.25 211 GLU A N 1
ATOM 1685 C CA . GLU A 1 211 ? -26.255 -8.897 14.670 1.00 39.25 211 GLU A CA 1
ATOM 1686 C C . GLU A 1 211 ? -25.364 -7.675 14.908 1.00 39.25 211 GLU A C 1
ATOM 1688 O O . GLU A 1 211 ? -24.306 -7.735 15.539 1.00 39.25 211 GLU A O 1
ATOM 1693 N N . LYS A 1 212 ? -25.801 -6.582 14.285 1.00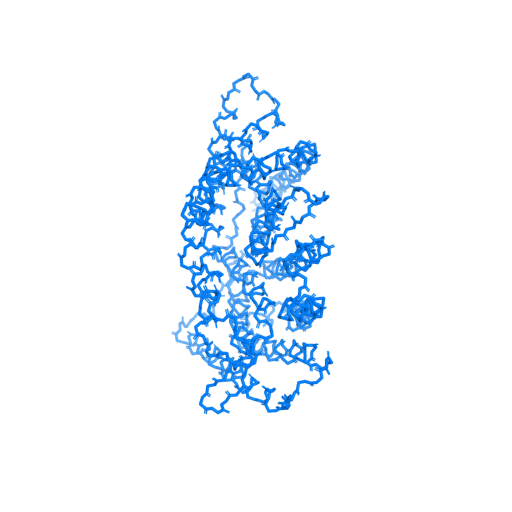 40.62 212 LYS A N 1
ATOM 1694 C CA . LYS A 1 212 ? -25.063 -5.358 13.990 1.00 40.62 212 LYS A CA 1
ATOM 1695 C C . LYS A 1 212 ? -24.739 -4.588 15.277 1.00 40.62 212 LYS A C 1
ATOM 1697 O O . LYS A 1 212 ? -25.605 -3.906 15.816 1.00 40.62 212 LYS A O 1
ATOM 1702 N N . VAL A 1 213 ? -23.475 -4.581 15.701 1.00 40.75 213 VAL A N 1
ATOM 1703 C CA . VAL A 1 213 ? -22.956 -3.442 16.473 1.00 40.75 213 VAL A CA 1
ATOM 1704 C C . VAL A 1 213 ? -22.726 -2.314 15.472 1.00 40.75 213 VAL A C 1
ATOM 1706 O O . VAL A 1 213 ? -22.00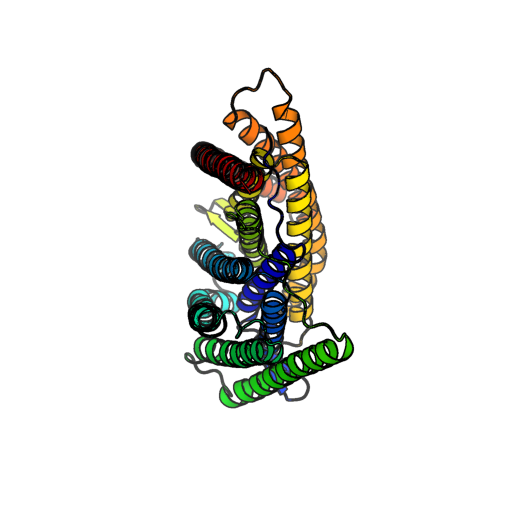8 -2.492 14.488 1.00 40.75 213 VAL A O 1
ATOM 1709 N N . VAL A 1 214 ? -23.379 -1.172 15.686 1.00 41.69 214 VAL A N 1
ATOM 1710 C CA . VAL A 1 214 ? -23.174 0.060 14.912 1.00 41.69 214 VAL A CA 1
ATOM 1711 C C . VAL A 1 214 ? -21.687 0.422 14.977 1.00 41.69 214 VAL A C 1
ATOM 1713 O O . VAL A 1 214 ? -21.194 0.877 16.008 1.00 41.69 214 VAL A O 1
ATOM 1716 N N . GLN A 1 215 ? -20.947 0.154 13.901 1.00 49.34 215 GLN A N 1
ATOM 1717 C CA . GLN A 1 215 ? -19.499 0.352 13.864 1.00 49.34 215 GLN A CA 1
ATOM 1718 C C . GLN A 1 215 ? -19.164 1.799 13.497 1.00 49.34 215 GLN A C 1
ATOM 1720 O O . GLN A 1 215 ? -19.465 2.267 12.399 1.00 49.34 215 GLN A O 1
ATOM 1725 N N . LYS A 1 216 ? -18.545 2.485 14.464 1.00 55.25 216 LYS A N 1
ATOM 1726 C CA . LYS A 1 216 ? -18.008 3.850 14.381 1.00 55.25 216 LYS A CA 1
ATOM 1727 C C . LYS A 1 216 ? -16.732 3.922 13.531 1.00 55.25 216 LYS A C 1
ATOM 1729 O O . LYS A 1 216 ? -16.131 2.894 13.207 1.00 55.25 216 LYS A O 1
ATOM 1734 N N . LEU A 1 217 ? -16.357 5.150 13.164 1.00 56.47 217 LEU A N 1
ATOM 1735 C CA . LEU A 1 217 ? -15.355 5.508 12.159 1.00 56.47 217 LEU A CA 1
ATOM 1736 C C . LEU A 1 217 ? -14.009 4.775 12.386 1.00 56.47 217 LEU A C 1
ATOM 1738 O O . LEU A 1 217 ? -13.375 4.958 13.426 1.00 56.47 217 LEU A O 1
ATOM 1742 N N . PRO A 1 218 ? -13.511 3.963 11.430 1.00 74.62 218 PRO A N 1
ATOM 1743 C CA . PRO A 1 218 ? -12.297 3.168 11.62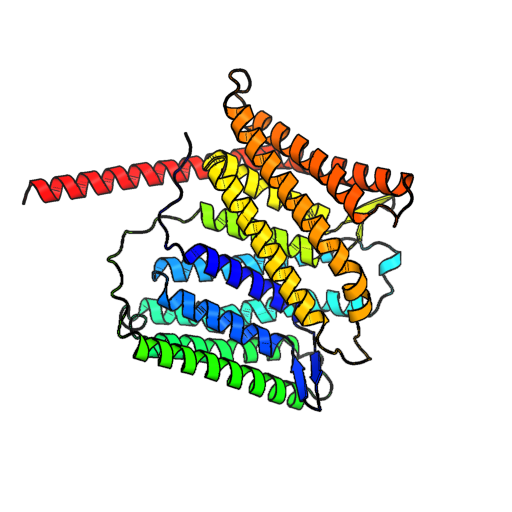3 1.00 74.62 218 PRO A CA 1
ATOM 1744 C C . PRO A 1 218 ? -11.006 3.983 11.409 1.00 74.62 218 PRO A C 1
ATOM 1746 O O . PRO A 1 218 ? -10.145 3.584 10.629 1.00 74.62 218 PRO A O 1
ATOM 1749 N N . ILE A 1 219 ? -10.847 5.126 12.094 1.00 84.38 219 ILE A N 1
ATOM 1750 C CA . ILE A 1 219 ? -9.722 6.073 11.913 1.00 84.38 219 ILE A CA 1
ATOM 1751 C C . ILE A 1 219 ? -8.366 5.360 11.973 1.00 84.38 219 ILE A C 1
ATOM 1753 O O . ILE A 1 219 ? -7.509 5.600 11.126 1.00 84.38 219 ILE A O 1
ATOM 1757 N N . PHE A 1 220 ? -8.186 4.454 12.939 1.00 86.69 220 PHE A N 1
ATOM 1758 C CA . PHE A 1 220 ? -6.981 3.630 13.050 1.00 86.69 220 PHE A CA 1
ATOM 1759 C C . PHE A 1 220 ? -6.659 2.904 11.737 1.00 86.69 220 PHE A C 1
ATOM 1761 O O . PHE A 1 220 ? -5.553 3.018 11.218 1.00 86.69 220 PHE A O 1
ATOM 1768 N N . TYR A 1 221 ? -7.638 2.205 11.163 1.00 87.12 221 TYR A N 1
ATOM 1769 C CA . TYR A 1 221 ? -7.455 1.439 9.933 1.00 87.12 221 TYR A CA 1
ATOM 1770 C C . TYR A 1 221 ? -7.199 2.337 8.718 1.00 87.12 221 TYR A C 1
ATOM 1772 O O . TYR A 1 221 ? -6.406 1.970 7.852 1.00 87.12 221 TYR A O 1
ATOM 1780 N N . TYR A 1 222 ? -7.811 3.528 8.676 1.00 89.12 222 TYR A N 1
ATOM 1781 C CA . TYR A 1 222 ? -7.507 4.539 7.660 1.00 89.12 222 TYR A CA 1
ATOM 1782 C C . TYR A 1 222 ? -6.045 4.988 7.739 1.00 89.12 222 TYR A C 1
ATOM 1784 O O . TYR A 1 222 ? -5.363 4.989 6.718 1.00 89.12 222 TYR A O 1
ATOM 1792 N N . LEU A 1 223 ? -5.539 5.301 8.938 1.00 91.31 223 LEU A N 1
ATOM 1793 C CA . LEU A 1 223 ? -4.135 5.678 9.137 1.00 91.31 223 LEU A CA 1
ATOM 1794 C C . LEU A 1 223 ? -3.181 4.547 8.736 1.00 91.31 223 LEU A C 1
ATOM 1796 O O . LEU A 1 223 ? -2.209 4.804 8.032 1.00 91.31 223 LEU A O 1
ATOM 1800 N N . VAL A 1 224 ? -3.485 3.300 9.117 1.00 91.69 224 VAL A N 1
ATOM 1801 C CA . VAL A 1 224 ? -2.694 2.121 8.722 1.00 91.69 224 VAL A CA 1
ATOM 1802 C C . VAL A 1 224 ? -2.647 1.977 7.201 1.00 91.69 224 VAL A C 1
ATOM 1804 O O . VAL A 1 224 ? -1.584 1.754 6.632 1.00 91.69 224 VAL A O 1
ATOM 1807 N N . CYS A 1 225 ? -3.778 2.126 6.517 1.00 91.19 225 CYS A N 1
ATOM 1808 C CA . CYS A 1 225 ? -3.823 1.944 5.069 1.00 91.19 225 CYS A CA 1
ATOM 1809 C C . CYS A 1 225 ? -3.203 3.114 4.298 1.00 91.19 225 CYS A C 1
ATOM 1811 O O . CYS A 1 225 ? -2.612 2.884 3.248 1.00 91.19 225 CY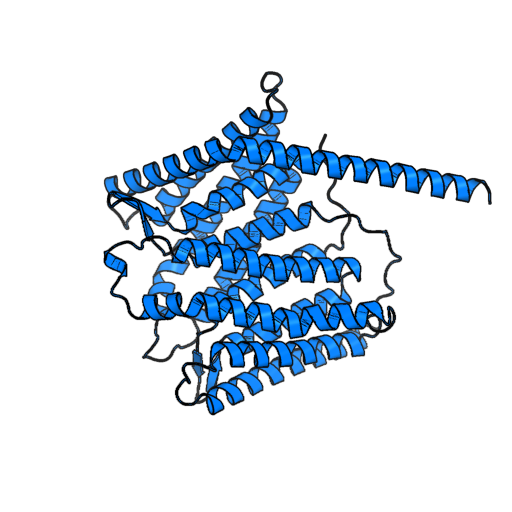S A O 1
ATOM 1813 N N . ILE A 1 226 ? -3.256 4.339 4.834 1.00 92.19 226 ILE A N 1
ATOM 1814 C CA . ILE A 1 226 ? -2.457 5.469 4.334 1.00 92.19 226 ILE A CA 1
ATOM 1815 C C . ILE A 1 226 ? -0.966 5.151 4.464 1.00 92.19 226 ILE A C 1
ATOM 1817 O O . ILE A 1 226 ? -0.224 5.322 3.500 1.00 92.19 226 ILE A O 1
ATOM 1821 N N . ALA A 1 227 ? -0.536 4.646 5.625 1.00 93.88 227 ALA A N 1
ATOM 1822 C CA . ALA A 1 227 ? 0.849 4.250 5.867 1.00 93.88 227 ALA A CA 1
ATOM 1823 C C . ALA A 1 227 ? 1.321 3.198 4.854 1.00 93.88 227 ALA A C 1
ATOM 1825 O O . ALA A 1 227 ? 2.378 3.357 4.249 1.00 93.88 227 ALA A O 1
ATOM 1826 N N . VAL A 1 228 ? 0.506 2.158 4.632 1.00 93.88 228 VAL A N 1
ATOM 1827 C CA . VAL A 1 228 ? 0.767 1.101 3.645 1.00 93.88 228 VAL A CA 1
ATOM 1828 C C . VAL A 1 228 ? 0.829 1.675 2.232 1.00 93.88 228 VAL A C 1
ATOM 1830 O O . VAL A 1 228 ? 1.779 1.391 1.514 1.00 93.88 228 VAL A O 1
ATOM 1833 N N . ALA A 1 229 ? -0.139 2.501 1.824 1.00 92.31 229 ALA A N 1
ATOM 1834 C CA . ALA A 1 229 ? -0.146 3.089 0.487 1.00 92.31 229 ALA A CA 1
ATOM 1835 C C . ALA A 1 229 ? 1.127 3.910 0.237 1.00 92.31 229 ALA A C 1
ATOM 1837 O O . ALA A 1 229 ? 1.798 3.695 -0.767 1.00 92.31 229 ALA A O 1
ATOM 1838 N N . ILE A 1 230 ? 1.513 4.781 1.177 1.00 92.06 230 ILE A N 1
ATOM 1839 C CA . ILE A 1 230 ? 2.735 5.591 1.063 1.00 92.06 230 ILE A CA 1
ATOM 1840 C C . ILE A 1 230 ? 3.985 4.712 1.049 1.00 92.06 230 ILE A C 1
ATOM 1842 O O . ILE A 1 230 ? 4.885 4.955 0.246 1.00 92.06 230 ILE A O 1
ATOM 1846 N N . LEU A 1 231 ? 4.041 3.680 1.894 1.00 92.50 231 LEU A N 1
ATOM 1847 C CA . LEU A 1 231 ? 5.143 2.720 1.901 1.00 92.50 231 LEU A CA 1
ATOM 1848 C C . LEU A 1 231 ? 5.301 2.043 0.533 1.00 92.50 231 LEU A C 1
ATOM 1850 O O . LEU A 1 231 ? 6.412 1.925 0.026 1.00 92.50 231 LEU A O 1
ATOM 1854 N N . LEU A 1 232 ? 4.202 1.637 -0.095 1.00 89.50 232 LEU A N 1
ATOM 1855 C CA . LEU A 1 232 ? 4.245 0.995 -1.405 1.00 89.50 232 LEU A CA 1
ATOM 1856 C C . LEU A 1 232 ? 4.635 1.967 -2.528 1.00 89.50 232 LEU A C 1
ATOM 1858 O O . LEU A 1 232 ? 5.341 1.558 -3.446 1.00 89.50 232 LEU A O 1
ATOM 1862 N N . ILE A 1 233 ? 4.274 3.256 -2.435 1.00 86.88 233 ILE A N 1
ATOM 1863 C CA . ILE A 1 233 ? 4.823 4.298 -3.331 1.00 86.88 233 ILE A CA 1
ATOM 1864 C C . ILE A 1 233 ? 6.338 4.385 -3.165 1.00 86.88 233 ILE A C 1
ATOM 1866 O O . ILE A 1 233 ? 7.080 4.407 -4.143 1.00 86.88 233 ILE A O 1
ATOM 1870 N N . CYS A 1 234 ? 6.796 4.422 -1.915 1.00 86.19 234 CYS A N 1
ATOM 1871 C CA . CYS A 1 234 ? 8.208 4.489 -1.576 1.00 86.19 234 CYS A CA 1
ATOM 1872 C C . CYS A 1 234 ? 8.984 3.305 -2.170 1.00 86.19 234 CYS A C 1
ATOM 1874 O O . CYS A 1 234 ? 10.048 3.512 -2.747 1.00 86.19 234 CYS A O 1
ATOM 1876 N N . LEU A 1 235 ? 8.431 2.092 -2.102 1.00 83.50 235 LEU A N 1
ATOM 1877 C CA . LEU A 1 235 ? 9.020 0.906 -2.727 1.00 83.50 235 LEU A CA 1
ATOM 1878 C C . LEU A 1 235 ? 9.017 0.980 -4.259 1.00 83.50 235 LEU A C 1
ATOM 1880 O O . LEU A 1 235 ? 10.030 0.691 -4.891 1.00 83.50 235 LEU A O 1
ATOM 1884 N N . ALA A 1 236 ? 7.901 1.388 -4.865 1.00 77.25 236 ALA A N 1
ATOM 1885 C CA . ALA A 1 236 ? 7.784 1.501 -6.318 1.00 77.25 236 ALA A CA 1
ATOM 1886 C C . ALA A 1 236 ? 8.774 2.521 -6.909 1.00 77.25 236 ALA A C 1
ATOM 1888 O O . ALA A 1 236 ? 9.335 2.307 -7.982 1.00 77.25 236 ALA A O 1
ATOM 1889 N N . CYS A 1 237 ? 9.020 3.621 -6.195 1.00 73.25 237 CYS A N 1
ATOM 1890 C CA . CYS A 1 237 ? 9.911 4.697 -6.625 1.00 73.25 237 CYS A CA 1
ATOM 1891 C C . CYS A 1 237 ? 11.328 4.608 -6.036 1.00 73.25 237 CYS A C 1
ATOM 1893 O O . CYS A 1 237 ? 12.096 5.560 -6.167 1.00 73.25 237 CYS A O 1
ATOM 1895 N N . GLU A 1 238 ? 11.700 3.500 -5.390 1.00 71.62 238 GLU A N 1
ATOM 1896 C CA . GLU A 1 238 ? 12.972 3.372 -4.662 1.00 71.62 238 GLU A CA 1
ATOM 1897 C C . GLU A 1 238 ? 14.203 3.623 -5.544 1.00 71.62 238 GLU A C 1
ATOM 1899 O O . GLU A 1 238 ? 15.169 4.242 -5.104 1.00 71.62 238 GLU A O 1
ATOM 1904 N N . TYR A 1 239 ? 14.128 3.222 -6.813 1.00 62.56 239 TYR A N 1
ATOM 1905 C CA . TYR A 1 239 ? 15.234 3.296 -7.770 1.00 62.56 239 TYR A CA 1
ATOM 1906 C C . TYR A 1 239 ? 15.402 4.661 -8.436 1.00 62.56 239 TYR A C 1
ATOM 1908 O O . TYR A 1 239 ? 16.387 4.885 -9.136 1.00 62.56 239 TYR A O 1
ATOM 1916 N N . ARG A 1 240 ? 14.451 5.582 -8.253 1.00 64.62 240 ARG A N 1
ATOM 1917 C CA . ARG A 1 240 ? 14.528 6.906 -8.865 1.00 64.62 240 ARG A CA 1
ATOM 1918 C C . ARG A 1 240 ? 15.379 7.827 -7.998 1.00 64.62 240 ARG A C 1
ATOM 1920 O O . ARG A 1 240 ? 15.073 8.052 -6.828 1.00 64.62 240 ARG A O 1
ATOM 1927 N N . LEU A 1 241 ? 16.419 8.394 -8.600 1.00 66.12 241 LEU A N 1
ATOM 1928 C CA . LEU A 1 241 ? 17.263 9.417 -7.991 1.00 66.12 241 LEU A CA 1
ATOM 1929 C C . LEU A 1 241 ? 16.827 10.791 -8.505 1.00 66.12 241 LEU A C 1
ATOM 1931 O O . LEU A 1 241 ? 16.701 11.009 -9.711 1.00 66.12 241 LEU A O 1
ATOM 1935 N N . VAL A 1 242 ? 16.564 11.699 -7.572 1.00 68.12 242 VAL A N 1
ATOM 1936 C CA . VAL A 1 242 ? 16.157 13.081 -7.831 1.00 68.12 242 VAL A CA 1
ATOM 1937 C C . VAL A 1 242 ? 17.329 13.990 -7.485 1.00 68.12 242 VAL A C 1
ATOM 1939 O O . VAL A 1 242 ? 17.893 13.887 -6.395 1.00 68.12 242 VAL A O 1
ATOM 1942 N N . THR A 1 243 ? 17.689 14.882 -8.404 1.00 67.31 243 THR A N 1
ATOM 1943 C CA . THR A 1 243 ? 18.725 15.903 -8.198 1.00 67.31 243 THR A CA 1
ATOM 1944 C C . THR A 1 243 ? 18.078 17.252 -7.934 1.00 67.31 243 THR A C 1
ATOM 1946 O O . THR A 1 243 ? 17.451 17.825 -8.821 1.00 67.31 243 THR A O 1
ATOM 1949 N N . LEU A 1 244 ? 18.255 17.791 -6.730 1.00 64.81 244 LEU A N 1
ATOM 1950 C CA . LEU A 1 244 ? 17.865 19.159 -6.394 1.00 64.81 244 LEU A CA 1
ATOM 1951 C C . LEU A 1 244 ? 19.071 20.087 -6.612 1.00 64.81 244 LEU A C 1
ATOM 1953 O O . LEU A 1 244 ? 20.142 19.871 -6.039 1.00 64.81 244 LEU A O 1
ATOM 1957 N N . ASN A 1 245 ? 18.901 21.109 -7.456 1.00 63.22 245 ASN A N 1
ATOM 1958 C CA . ASN A 1 245 ? 19.894 22.157 -7.742 1.00 63.22 245 ASN A CA 1
ATOM 1959 C C . ASN A 1 245 ? 21.303 21.643 -8.133 1.00 63.22 245 ASN A C 1
ATOM 1961 O O . ASN A 1 245 ? 22.305 22.264 -7.792 1.00 63.22 245 ASN A O 1
ATOM 1965 N N . GLY A 1 246 ? 21.402 20.489 -8.805 1.00 61.69 246 GLY A N 1
ATOM 1966 C CA . GLY A 1 246 ? 22.660 19.930 -9.332 1.00 61.69 246 GLY A CA 1
ATOM 1967 C C . GLY A 1 246 ? 23.619 19.297 -8.308 1.00 61.69 246 GLY A C 1
ATOM 1968 O O . GLY A 1 246 ? 24.450 18.484 -8.694 1.00 61.69 246 GLY A O 1
ATOM 1969 N N . GLN A 1 247 ? 23.492 19.594 -7.009 1.00 63.12 247 GLN A N 1
ATOM 1970 C CA . GLN A 1 247 ? 24.422 19.110 -5.968 1.00 63.12 247 GLN A CA 1
ATOM 1971 C C . GLN A 1 247 ? 23.790 18.160 -4.938 1.00 63.12 247 GLN A C 1
ATOM 1973 O O . GLN A 1 247 ? 24.504 17.423 -4.260 1.00 63.12 247 GLN A O 1
ATOM 1978 N N . TRP A 1 248 ? 22.458 18.142 -4.814 1.00 65.38 248 TRP A N 1
ATOM 1979 C CA . TRP A 1 248 ? 21.758 17.342 -3.805 1.00 65.38 248 TRP A CA 1
ATOM 1980 C C . TRP A 1 248 ? 21.025 16.173 -4.460 1.00 65.38 248 TRP A C 1
ATOM 1982 O O . TRP A 1 248 ? 19.904 16.318 -4.945 1.00 65.38 248 TRP A O 1
ATOM 1992 N N . THR A 1 249 ? 21.654 14.999 -4.471 1.00 64.50 249 THR A N 1
ATOM 1993 C CA . THR A 1 249 ? 21.036 13.745 -4.915 1.00 64.50 249 THR A CA 1
ATOM 1994 C C . THR A 1 249 ? 20.297 13.075 -3.756 1.00 64.50 249 THR A C 1
ATOM 1996 O O . THR A 1 249 ? 20.877 12.753 -2.719 1.00 64.50 249 THR A O 1
ATOM 1999 N N . LEU A 1 250 ? 18.994 12.857 -3.924 1.00 70.88 250 LEU A N 1
ATOM 2000 C CA . LEU A 1 250 ? 18.137 12.156 -2.967 1.00 70.88 250 LEU A CA 1
ATOM 2001 C C . LEU A 1 250 ? 17.403 11.014 -3.668 1.00 70.88 250 LEU A C 1
ATOM 2003 O O . LEU A 1 250 ? 17.049 11.105 -4.843 1.00 70.88 250 LEU A O 1
ATOM 2007 N N . THR A 1 251 ? 17.129 9.935 -2.939 1.00 71.44 251 THR A N 1
ATOM 2008 C CA . THR A 1 251 ? 16.224 8.890 -3.428 1.00 71.44 251 THR A CA 1
ATOM 2009 C C . THR A 1 251 ? 14.787 9.411 -3.404 1.00 71.44 251 THR A C 1
ATOM 2011 O O . THR A 1 251 ? 14.361 10.037 -2.432 1.00 71.44 251 THR A O 1
ATOM 2014 N N . ALA A 1 252 ? 14.013 9.138 -4.455 1.00 73.62 252 ALA A N 1
ATOM 2015 C CA . ALA A 1 252 ? 12.616 9.563 -4.563 1.00 73.62 252 ALA A CA 1
ATOM 2016 C C . ALA A 1 252 ? 11.757 8.999 -3.417 1.00 73.62 252 ALA A C 1
ATOM 2018 O O . ALA A 1 252 ? 10.949 9.718 -2.831 1.00 73.62 252 ALA A O 1
ATOM 2019 N N . ASN A 1 253 ? 12.005 7.746 -3.018 1.00 77.06 253 ASN A N 1
ATOM 2020 C CA . ASN A 1 253 ? 11.452 7.145 -1.798 1.00 77.06 253 ASN A CA 1
ATOM 2021 C C . ASN A 1 253 ? 11.692 8.036 -0.565 1.00 77.06 253 ASN A C 1
ATOM 2023 O O . ASN A 1 253 ? 10.775 8.326 0.206 1.00 77.06 253 ASN A O 1
ATOM 2027 N N . GLY A 1 254 ? 12.921 8.536 -0.414 1.00 77.06 254 GLY A N 1
ATOM 2028 C CA . GLY A 1 254 ? 13.338 9.349 0.720 1.00 77.06 254 GLY A CA 1
ATOM 2029 C C . GLY A 1 254 ? 12.480 10.593 0.963 1.00 77.06 254 GLY A C 1
ATOM 2030 O O . GLY A 1 254 ? 12.384 10.999 2.127 1.00 77.06 254 GLY A O 1
ATOM 2031 N N . LEU A 1 255 ? 11.842 11.127 -0.090 1.00 83.62 255 LEU A N 1
ATOM 2032 C CA . LEU A 1 255 ? 10.986 12.318 -0.075 1.00 83.62 255 LEU A CA 1
ATOM 2033 C C . LEU A 1 255 ? 9.599 12.060 0.531 1.00 83.62 255 LEU A C 1
ATOM 2035 O O . LEU A 1 255 ? 9.125 12.861 1.330 1.00 83.62 255 LEU A O 1
ATOM 2039 N N . LEU A 1 256 ? 8.951 10.943 0.183 1.00 85.50 256 LEU A N 1
ATOM 2040 C CA . LEU A 1 256 ? 7.596 10.618 0.664 1.00 85.50 256 LEU A CA 1
ATOM 2041 C C . LEU A 1 256 ? 7.598 9.828 1.972 1.00 85.50 256 LEU A C 1
ATOM 2043 O O . LEU A 1 256 ? 6.631 9.865 2.735 1.00 85.50 256 LEU A O 1
ATOM 2047 N N . PHE A 1 257 ? 8.700 9.144 2.265 1.00 86.75 257 PHE A N 1
ATOM 2048 C CA . PHE A 1 257 ? 8.844 8.318 3.453 1.00 86.75 257 PHE A CA 1
ATOM 2049 C C . PHE A 1 257 ? 8.550 9.033 4.796 1.00 86.75 257 PHE A C 1
ATOM 2051 O O . PHE A 1 257 ? 7.950 8.404 5.673 1.00 86.75 257 PHE A O 1
ATOM 2058 N N . PRO A 1 258 ? 8.888 10.326 5.008 1.00 87.94 258 PRO A N 1
ATOM 2059 C CA . PRO A 1 258 ? 8.480 11.053 6.213 1.00 87.94 258 PRO A CA 1
ATOM 2060 C C . PRO A 1 258 ? 6.967 11.020 6.466 1.00 87.94 258 PRO A C 1
ATOM 2062 O O . PRO A 1 258 ? 6.551 10.918 7.615 1.00 87.94 258 PRO A O 1
ATOM 2065 N N . ILE A 1 259 ? 6.144 11.018 5.414 1.00 89.50 259 ILE A N 1
ATOM 2066 C CA . ILE A 1 259 ? 4.680 10.974 5.533 1.00 89.50 259 ILE A CA 1
ATOM 2067 C C . ILE A 1 259 ? 4.221 9.608 6.075 1.00 89.50 259 ILE A C 1
ATOM 2069 O O . ILE A 1 259 ? 3.318 9.537 6.912 1.00 89.50 259 ILE A O 1
ATOM 2073 N N . ALA A 1 260 ? 4.882 8.513 5.674 1.00 90.69 260 ALA A N 1
ATOM 2074 C CA . ALA A 1 260 ? 4.632 7.194 6.257 1.00 90.69 260 ALA A CA 1
ATOM 2075 C C . ALA A 1 260 ? 4.989 7.175 7.753 1.00 90.69 260 ALA A C 1
ATOM 2077 O O . ALA A 1 260 ? 4.196 6.702 8.568 1.00 90.69 260 ALA A O 1
ATOM 2078 N N . LEU A 1 261 ? 6.131 7.755 8.141 1.00 91.75 261 LEU A N 1
ATOM 2079 C CA . LEU A 1 261 ? 6.522 7.844 9.551 1.00 91.75 261 LEU A CA 1
ATOM 2080 C C . LEU A 1 261 ? 5.524 8.671 10.374 1.00 91.75 261 LEU A C 1
ATOM 2082 O O . LEU A 1 261 ? 5.143 8.238 11.456 1.00 91.75 261 LEU A O 1
ATOM 2086 N N . MET A 1 262 ? 5.033 9.796 9.843 1.00 91.44 262 MET A N 1
ATOM 2087 C CA . MET A 1 262 ? 4.023 10.632 10.507 1.00 91.44 262 MET A CA 1
ATOM 2088 C C . MET A 1 262 ? 2.758 9.850 10.865 1.00 91.44 262 MET A C 1
ATOM 2090 O O . MET A 1 262 ? 2.220 10.003 11.962 1.00 91.44 262 MET A O 1
ATOM 2094 N N . SER A 1 263 ? 2.286 8.986 9.962 1.00 91.62 263 SER A N 1
ATOM 2095 C CA . SER A 1 263 ? 1.132 8.125 10.240 1.00 91.62 263 SER A CA 1
ATOM 2096 C C . SER A 1 263 ? 1.407 7.164 11.410 1.00 91.62 263 SER A C 1
ATOM 2098 O O . SER A 1 263 ? 0.546 6.976 12.273 1.00 91.62 263 SER A O 1
ATOM 2100 N N . GLY A 1 264 ? 2.638 6.649 11.508 1.00 91.56 264 GLY A N 1
ATOM 2101 C CA . GLY A 1 264 ? 3.107 5.850 12.638 1.00 91.56 264 GLY A CA 1
ATOM 2102 C C . GLY A 1 264 ? 3.183 6.638 13.941 1.00 91.56 264 GLY A C 1
ATOM 2103 O O . GLY A 1 264 ? 2.715 6.147 14.970 1.00 91.56 264 GLY A O 1
ATOM 2104 N N . THR A 1 265 ? 3.669 7.880 13.892 1.00 92.94 265 THR A N 1
ATOM 2105 C CA . THR A 1 265 ? 3.692 8.790 15.043 1.00 92.94 265 THR A CA 1
ATOM 2106 C C . THR A 1 265 ? 2.278 9.072 15.553 1.00 92.94 265 THR A C 1
ATOM 2108 O O . THR A 1 265 ? 2.041 9.003 16.758 1.00 92.94 265 THR A O 1
ATOM 2111 N N . LEU A 1 266 ? 1.314 9.342 14.660 1.00 92.69 266 LEU A N 1
ATOM 2112 C CA . LEU A 1 266 ? -0.093 9.557 15.028 1.00 92.69 266 LEU A CA 1
ATOM 2113 C C . LEU A 1 266 ? -0.698 8.317 15.688 1.00 92.69 266 LEU A C 1
ATOM 2115 O O . LEU A 1 266 ? -1.383 8.428 16.704 1.00 92.69 266 LEU A O 1
ATOM 2119 N N . ILE A 1 267 ? -0.425 7.132 15.137 1.00 91.44 267 ILE A N 1
ATOM 2120 C CA . ILE A 1 267 ? -0.899 5.868 15.705 1.00 91.44 267 ILE A CA 1
ATOM 2121 C C . ILE A 1 267 ? -0.296 5.635 17.096 1.00 91.44 267 ILE A C 1
ATOM 2123 O O . ILE A 1 267 ? -1.034 5.326 18.033 1.00 91.44 267 ILE A O 1
ATOM 2127 N N . GLY A 1 268 ? 1.016 5.823 17.252 1.00 89.69 268 GLY A N 1
ATOM 2128 C CA . GLY A 1 268 ? 1.694 5.668 18.539 1.00 89.69 268 GLY A CA 1
ATOM 2129 C C . GLY A 1 268 ? 1.226 6.680 19.579 1.00 89.69 268 GLY A C 1
ATOM 2130 O O . GLY A 1 268 ? 1.046 6.338 20.746 1.00 89.69 268 GLY A O 1
ATOM 2131 N N . GLU A 1 269 ? 0.944 7.911 19.161 1.00 90.25 269 GLU A N 1
ATOM 2132 C CA . GLU A 1 269 ? 0.463 8.947 20.063 1.00 90.25 269 GLU A CA 1
ATOM 2133 C C . GLU A 1 269 ? -0.992 8.691 20.515 1.00 90.25 269 GLU A C 1
ATOM 2135 O O . GLU A 1 269 ? -1.299 8.800 21.707 1.00 90.25 269 GLU A O 1
ATOM 2140 N N . LEU A 1 270 ? -1.893 8.326 19.600 1.00 88.75 270 LEU A N 1
ATOM 2141 C CA . LEU A 1 270 ? -3.323 8.166 19.899 1.00 88.75 270 LEU A CA 1
ATOM 2142 C C . LEU A 1 270 ? -3.654 6.800 20.526 1.00 88.75 270 LEU A C 1
ATOM 2144 O O . LEU A 1 270 ? -4.400 6.723 21.504 1.00 88.75 270 LEU A O 1
ATOM 2148 N N . TYR A 1 271 ? -3.087 5.719 19.989 1.00 86.44 271 TYR A N 1
ATOM 2149 C CA . TYR A 1 271 ? -3.447 4.337 20.336 1.00 86.44 271 TYR A CA 1
ATOM 2150 C C . TYR A 1 271 ? -2.357 3.602 21.132 1.00 86.44 271 TYR A C 1
ATOM 2152 O O . TYR A 1 271 ? -2.631 2.579 21.761 1.00 86.44 271 TYR A O 1
ATOM 2160 N N . GLY A 1 272 ? -1.131 4.127 21.152 1.00 88.62 272 GLY A N 1
ATOM 2161 C CA . GLY A 1 272 ? -0.044 3.639 21.999 1.00 88.62 272 GLY A CA 1
ATOM 2162 C C . GLY A 1 272 ? 0.839 2.559 21.407 1.00 88.62 272 GLY A C 1
ATOM 2163 O O . GLY A 1 272 ? 0.686 2.136 20.263 1.00 88.62 272 GLY A O 1
ATOM 2164 N N . TYR A 1 273 ? 1.785 2.096 22.227 1.00 89.75 273 TYR A N 1
ATOM 2165 C CA . TYR A 1 273 ? 2.885 1.237 21.784 1.00 89.75 273 TYR A CA 1
ATOM 2166 C C . TYR A 1 273 ? 2.426 -0.077 21.138 1.00 89.75 273 TYR A C 1
ATOM 2168 O O . TYR A 1 273 ? 2.966 -0.495 20.117 1.00 89.75 273 TYR A O 1
ATOM 2176 N N . ARG A 1 274 ? 1.377 -0.712 21.682 1.00 88.81 274 ARG A N 1
ATOM 2177 C CA . ARG A 1 274 ? 0.812 -1.947 21.107 1.00 88.81 274 ARG A CA 1
ATOM 2178 C C . ARG A 1 274 ? 0.278 -1.727 19.689 1.00 88.81 274 ARG A C 1
ATOM 2180 O O . ARG A 1 274 ? 0.444 -2.594 18.836 1.00 88.81 274 ARG A O 1
ATOM 2187 N N . ALA A 1 275 ? -0.337 -0.572 19.439 1.00 88.56 275 ALA A N 1
ATOM 2188 C CA . ALA A 1 275 ? -0.847 -0.211 18.123 1.00 88.56 275 ALA A CA 1
ATOM 2189 C C . ALA A 1 275 ? 0.292 0.116 17.145 1.00 88.56 275 ALA A C 1
ATOM 2191 O O . ALA A 1 275 ? 0.211 -0.265 15.980 1.00 88.56 275 ALA A O 1
ATOM 2192 N N . SER A 1 276 ? 1.378 0.739 17.620 1.00 91.19 276 SER A N 1
ATOM 2193 C CA . SER A 1 276 ? 2.599 0.930 16.825 1.00 91.19 276 SER A CA 1
ATOM 2194 C C . SER A 1 276 ? 3.234 -0.397 16.411 1.00 91.19 276 SER A C 1
ATOM 2196 O O . SER A 1 276 ? 3.573 -0.548 15.246 1.00 91.19 276 SER A O 1
ATOM 2198 N N . ILE A 1 277 ? 3.336 -1.386 17.311 1.00 92.38 277 ILE A N 1
ATOM 2199 C CA . ILE A 1 277 ? 3.848 -2.724 16.955 1.00 92.38 277 ILE A CA 1
ATOM 2200 C C . ILE A 1 277 ? 2.960 -3.378 15.894 1.00 92.38 277 ILE A C 1
ATOM 2202 O O . ILE A 1 277 ? 3.470 -3.924 14.918 1.00 92.38 277 ILE A O 1
ATOM 2206 N N . LEU A 1 278 ? 1.635 -3.311 16.068 1.00 91.38 278 LEU A N 1
ATOM 2207 C CA . LEU A 1 278 ? 0.694 -3.849 15.089 1.00 91.38 278 LEU A CA 1
ATOM 2208 C C . LEU A 1 278 ? 0.893 -3.196 13.713 1.00 91.38 278 LEU A C 1
ATOM 2210 O O . LEU A 1 278 ? 0.965 -3.909 12.715 1.00 91.38 278 LEU A O 1
ATOM 2214 N N . LEU A 1 279 ? 1.037 -1.868 13.661 1.00 93.12 279 LEU A N 1
ATOM 2215 C CA . LEU A 1 279 ? 1.362 -1.148 12.429 1.00 93.12 279 LEU A CA 1
ATOM 2216 C C . LEU A 1 279 ? 2.669 -1.658 11.812 1.00 93.12 279 LEU A C 1
ATOM 2218 O O . LEU A 1 279 ? 2.678 -1.971 10.627 1.00 93.12 279 LEU A O 1
ATOM 2222 N N . THR A 1 280 ? 3.745 -1.785 12.595 1.00 93.56 280 THR A N 1
ATOM 2223 C CA . THR A 1 280 ? 5.042 -2.283 12.106 1.00 93.56 280 THR A CA 1
ATOM 2224 C C . THR A 1 280 ? 4.907 -3.655 11.452 1.00 93.56 280 THR A C 1
ATOM 2226 O O . THR A 1 280 ? 5.394 -3.858 10.343 1.00 93.56 280 THR A O 1
ATOM 2229 N N . VAL A 1 281 ? 4.202 -4.587 12.102 1.00 94.19 281 VAL A N 1
ATOM 2230 C CA . VAL A 1 281 ? 3.972 -5.935 11.559 1.00 94.19 281 VAL A CA 1
ATOM 2231 C C . VAL A 1 281 ? 3.186 -5.870 10.250 1.00 94.19 281 VAL A C 1
ATOM 2233 O O . VAL A 1 281 ? 3.549 -6.541 9.289 1.00 94.19 281 VAL A O 1
ATOM 2236 N N . ILE A 1 282 ? 2.145 -5.038 10.177 1.00 93.25 282 ILE A N 1
ATOM 2237 C CA . ILE A 1 282 ? 1.342 -4.872 8.958 1.00 93.25 282 ILE A CA 1
ATOM 2238 C C . ILE A 1 282 ? 2.175 -4.287 7.819 1.00 93.25 282 ILE A C 1
ATOM 2240 O O . ILE A 1 282 ? 2.074 -4.769 6.696 1.00 93.25 282 ILE A O 1
ATOM 2244 N N . LEU A 1 283 ? 2.999 -3.275 8.095 1.00 94.31 283 LEU A N 1
ATOM 2245 C CA . LEU A 1 283 ? 3.866 -2.652 7.097 1.00 94.31 283 LEU A CA 1
ATOM 2246 C C . LEU A 1 283 ? 4.897 -3.644 6.556 1.00 94.31 283 LEU A C 1
ATOM 2248 O O . LEU A 1 283 ? 5.056 -3.737 5.343 1.00 94.31 283 LEU A O 1
ATOM 2252 N N . ILE A 1 284 ? 5.532 -4.430 7.430 1.00 94.44 284 ILE A N 1
ATOM 2253 C CA . ILE A 1 284 ? 6.475 -5.481 7.025 1.00 94.44 284 ILE A CA 1
ATOM 2254 C C . ILE A 1 284 ? 5.770 -6.544 6.180 1.00 94.44 284 ILE A C 1
ATOM 2256 O O . ILE A 1 284 ? 6.255 -6.895 5.110 1.00 94.44 284 ILE A O 1
ATOM 2260 N N . LEU A 1 285 ? 4.604 -7.035 6.612 1.00 93.81 285 LEU A N 1
ATOM 2261 C CA . LEU A 1 285 ? 3.849 -8.029 5.846 1.00 93.81 285 LEU A CA 1
ATOM 2262 C C . LEU A 1 285 ? 3.396 -7.483 4.487 1.00 93.81 285 LEU A C 1
ATOM 2264 O O . LEU A 1 285 ? 3.486 -8.194 3.490 1.00 93.81 285 LEU A O 1
ATOM 2268 N N . ALA A 1 286 ? 2.945 -6.228 4.426 1.00 92.12 286 ALA A N 1
ATOM 2269 C CA . ALA A 1 286 ? 2.556 -5.580 3.178 1.00 92.12 286 ALA A CA 1
ATOM 2270 C C . ALA A 1 286 ? 3.754 -5.389 2.236 1.00 92.12 286 ALA A C 1
ATOM 2272 O O . ALA A 1 286 ? 3.614 -5.631 1.038 1.00 92.12 286 ALA A O 1
ATOM 2273 N N . GLN A 1 287 ? 4.918 -5.010 2.776 1.00 92.56 287 GLN A N 1
ATOM 2274 C CA . GLN A 1 287 ? 6.170 -4.898 2.029 1.00 92.56 287 GLN A CA 1
ATOM 2275 C C . GLN A 1 287 ? 6.574 -6.254 1.444 1.00 92.56 287 GLN A C 1
ATOM 2277 O O . GLN A 1 287 ? 6.733 -6.376 0.236 1.00 92.56 287 GLN A O 1
ATOM 2282 N N . LEU A 1 288 ? 6.669 -7.290 2.282 1.00 92.00 288 LEU A N 1
ATOM 2283 C CA . LEU A 1 288 ? 7.062 -8.634 1.858 1.00 92.00 288 LEU A CA 1
ATOM 2284 C C . LEU A 1 288 ? 6.083 -9.225 0.842 1.00 92.00 288 LEU A C 1
ATOM 2286 O O . LEU A 1 288 ? 6.506 -9.866 -0.114 1.00 92.00 288 LEU A O 1
ATOM 2290 N N . PHE A 1 289 ? 4.780 -8.994 1.019 1.00 90.19 289 PHE A N 1
ATOM 2291 C CA . PHE A 1 289 ? 3.762 -9.423 0.063 1.00 90.19 289 PHE A CA 1
ATOM 2292 C C . PHE A 1 289 ? 3.933 -8.736 -1.297 1.00 90.19 289 PHE A C 1
ATOM 2294 O O . PHE A 1 289 ? 3.909 -9.404 -2.329 1.00 90.19 289 PHE A O 1
ATOM 2301 N N . PHE A 1 290 ? 4.145 -7.418 -1.305 1.00 87.12 290 PHE A N 1
ATOM 2302 C CA . PHE A 1 290 ? 4.407 -6.665 -2.530 1.00 87.12 290 PHE A CA 1
ATOM 2303 C C . PHE A 1 290 ? 5.698 -7.131 -3.214 1.00 87.12 290 PHE A C 1
ATOM 2305 O O . PHE A 1 290 ? 5.695 -7.399 -4.413 1.00 87.12 290 PHE A O 1
ATOM 2312 N N . ASP A 1 291 ? 6.772 -7.306 -2.445 1.00 86.44 291 ASP A N 1
ATOM 2313 C CA . ASP A 1 291 ? 8.078 -7.748 -2.931 1.00 86.44 291 ASP A CA 1
ATOM 2314 C C . ASP A 1 291 ? 8.032 -9.172 -3.498 1.00 86.44 291 ASP A C 1
ATOM 2316 O O . ASP A 1 291 ? 8.611 -9.437 -4.550 1.00 86.44 291 ASP A O 1
ATOM 2320 N N . ALA A 1 292 ? 7.316 -10.087 -2.839 1.00 86.19 292 ALA A N 1
ATOM 2321 C CA . ALA A 1 292 ? 7.139 -11.460 -3.301 1.00 86.19 292 ALA A CA 1
ATOM 2322 C C . ALA A 1 292 ? 6.378 -11.519 -4.630 1.00 86.19 292 ALA A C 1
ATOM 2324 O O . ALA A 1 292 ? 6.788 -12.230 -5.548 1.00 86.19 292 ALA A O 1
ATOM 2325 N N . LEU A 1 293 ? 5.298 -10.744 -4.761 1.00 81.94 293 LEU A N 1
ATOM 2326 C CA . LEU A 1 293 ? 4.553 -10.670 -6.014 1.00 81.94 293 LEU A CA 1
ATOM 2327 C C . LEU A 1 293 ? 5.357 -9.984 -7.123 1.00 81.94 293 LEU A C 1
ATOM 2329 O O . LEU A 1 293 ? 5.279 -10.405 -8.276 1.00 81.94 293 LEU A O 1
ATOM 2333 N N . LEU A 1 294 ? 6.160 -8.972 -6.788 1.00 78.38 294 LEU A N 1
ATOM 2334 C CA . LEU A 1 294 ? 7.067 -8.338 -7.740 1.00 78.38 294 LEU A CA 1
ATOM 2335 C C . LEU A 1 294 ? 8.146 -9.322 -8.217 1.00 78.38 294 LEU A C 1
ATOM 2337 O O . LEU A 1 294 ? 8.401 -9.393 -9.415 1.00 78.38 294 LEU A O 1
ATOM 2341 N N . MET A 1 295 ? 8.730 -10.129 -7.323 1.00 79.12 295 MET A N 1
ATOM 2342 C CA . MET A 1 295 ? 9.669 -11.196 -7.698 1.00 79.12 295 MET A CA 1
ATOM 2343 C C . MET A 1 295 ? 9.015 -12.245 -8.595 1.00 79.12 295 MET A C 1
ATOM 2345 O O . MET A 1 295 ? 9.600 -12.619 -9.609 1.00 79.12 295 MET A O 1
ATOM 2349 N N . LEU A 1 296 ? 7.798 -12.687 -8.262 1.00 78.00 296 LEU A N 1
ATOM 2350 C CA . LEU A 1 296 ? 7.048 -13.626 -9.096 1.00 78.00 296 LEU A CA 1
ATOM 2351 C C . LEU A 1 296 ? 6.793 -13.038 -10.486 1.00 78.00 296 LEU A C 1
ATOM 2353 O O . LEU A 1 296 ? 6.978 -13.715 -11.492 1.00 78.00 296 LEU A O 1
ATOM 2357 N N . ALA A 1 297 ? 6.423 -11.759 -10.546 1.00 70.88 297 ALA A N 1
ATOM 2358 C CA . ALA A 1 297 ? 6.235 -11.070 -11.805 1.00 70.88 297 ALA A CA 1
ATOM 2359 C C . ALA A 1 297 ? 7.542 -10.994 -12.593 1.00 70.88 297 ALA A C 1
ATOM 2361 O O . ALA A 1 297 ? 7.524 -11.304 -13.774 1.00 70.88 297 ALA A O 1
ATOM 2362 N N . VAL A 1 298 ? 8.673 -10.628 -11.979 1.00 69.19 298 VAL A N 1
ATOM 2363 C CA . VAL A 1 298 ? 10.004 -10.582 -12.620 1.00 69.19 298 VAL A CA 1
ATOM 2364 C C . VAL A 1 298 ? 10.450 -11.957 -13.126 1.00 69.19 298 VAL A C 1
ATOM 2366 O O . VAL A 1 298 ? 11.032 -12.028 -14.202 1.00 69.19 298 VAL A O 1
ATOM 2369 N N . ALA A 1 299 ? 10.127 -13.041 -12.416 1.00 68.88 299 ALA A N 1
ATOM 2370 C CA . ALA A 1 299 ? 10.457 -14.404 -12.834 1.00 68.88 299 ALA A CA 1
ATOM 2371 C C . ALA A 1 299 ? 9.745 -14.840 -14.130 1.00 68.88 299 ALA A C 1
ATOM 2373 O O . ALA A 1 299 ? 10.224 -15.743 -14.813 1.00 68.88 299 ALA A O 1
ATOM 2374 N N . LEU A 1 300 ? 8.622 -14.206 -14.491 1.00 68.62 300 LEU A N 1
ATOM 2375 C CA . LEU A 1 300 ? 7.927 -14.498 -15.745 1.00 68.62 300 LEU A CA 1
ATOM 2376 C C . LEU A 1 300 ? 8.723 -13.970 -16.956 1.00 68.62 300 LEU A C 1
ATOM 2378 O O . LEU A 1 300 ? 9.164 -12.807 -16.929 1.00 68.62 300 LEU A O 1
ATOM 2382 N N . PRO A 1 301 ? 8.863 -14.784 -18.025 1.00 61.16 301 PRO A N 1
ATOM 2383 C CA . PRO A 1 301 ? 9.620 -14.417 -19.215 1.00 61.16 301 PRO A CA 1
ATOM 2384 C C . PRO A 1 301 ? 9.003 -13.175 -19.863 1.00 61.16 301 PRO A C 1
ATOM 2386 O O . PRO A 1 301 ? 7.815 -13.146 -20.190 1.00 61.16 301 PRO A O 1
ATOM 2389 N N . SER A 1 302 ? 9.816 -12.132 -20.012 1.00 58.91 302 SER A N 1
ATOM 2390 C CA . SER A 1 302 ? 9.475 -10.936 -20.781 1.00 58.91 302 SER A CA 1
ATOM 2391 C C . SER A 1 302 ? 10.062 -11.049 -22.189 1.00 58.91 302 SER A C 1
ATOM 2393 O O . SER A 1 302 ? 11.157 -11.595 -22.327 1.00 58.91 302 SER A O 1
ATOM 2395 N N . PRO A 1 303 ? 9.393 -10.504 -23.214 1.00 56.75 303 PRO A N 1
ATOM 2396 C CA . PRO A 1 303 ? 9.915 -10.504 -24.576 1.00 56.75 303 PRO A CA 1
ATOM 2397 C C . PRO A 1 303 ? 11.202 -9.668 -24.705 1.00 56.75 303 PRO A C 1
ATOM 2399 O O . PRO A 1 303 ? 11.403 -8.703 -23.962 1.00 56.75 303 PRO A O 1
ATOM 2402 N N . ASP A 1 304 ? 12.051 -10.014 -25.678 1.00 53.81 304 ASP A N 1
ATOM 2403 C CA . ASP A 1 304 ? 13.411 -9.464 -25.838 1.00 53.81 304 ASP A CA 1
ATOM 2404 C C . ASP A 1 304 ? 13.456 -7.935 -26.002 1.00 53.81 304 ASP A C 1
ATOM 2406 O O . ASP A 1 304 ? 14.429 -7.293 -25.613 1.00 53.81 304 ASP A O 1
ATOM 2410 N N . PHE A 1 305 ? 12.381 -7.328 -26.514 1.00 49.91 305 PHE A N 1
ATOM 2411 C CA . PHE A 1 305 ? 12.279 -5.879 -26.712 1.00 49.91 305 PHE A CA 1
ATOM 2412 C C . PHE A 1 305 ? 11.988 -5.078 -25.424 1.00 49.91 305 PHE A C 1
ATOM 2414 O O . PHE A 1 305 ? 12.116 -3.855 -25.438 1.00 49.91 305 PHE A O 1
ATOM 2421 N N . PHE A 1 306 ? 11.593 -5.722 -24.313 1.00 47.69 306 PHE A N 1
ATOM 2422 C CA . PHE A 1 306 ? 11.274 -5.053 -23.039 1.00 47.69 306 PHE A CA 1
ATOM 2423 C C . PHE A 1 306 ? 11.720 -5.892 -21.827 1.00 47.69 306 PHE A C 1
ATOM 2425 O O . PHE A 1 306 ? 10.911 -6.340 -21.010 1.00 47.69 306 PHE A O 1
ATOM 2432 N N . ASN A 1 307 ? 13.031 -6.130 -21.718 1.00 56.81 307 ASN A N 1
ATOM 2433 C CA . ASN A 1 307 ? 13.608 -7.008 -20.700 1.00 56.81 307 ASN A CA 1
ATOM 2434 C C . ASN A 1 307 ? 14.246 -6.227 -19.534 1.00 56.81 307 ASN A C 1
ATOM 2436 O O . ASN A 1 307 ? 15.431 -5.900 -19.543 1.00 56.81 307 ASN A O 1
ATOM 2440 N N . LEU A 1 308 ? 13.448 -5.946 -18.499 1.00 55.34 308 LEU A N 1
ATOM 2441 C CA . LEU A 1 308 ? 13.911 -5.352 -17.233 1.00 55.34 308 LEU A CA 1
ATOM 2442 C C . LEU A 1 308 ? 14.381 -6.402 -16.206 1.00 55.34 308 LEU A C 1
ATOM 2444 O O . LEU A 1 308 ? 14.859 -6.050 -15.124 1.00 55.34 308 LEU A O 1
ATOM 2448 N N . ASN A 1 309 ? 14.245 -7.695 -16.517 1.00 60.44 309 ASN A N 1
ATOM 2449 C CA . ASN A 1 309 ? 14.491 -8.784 -15.572 1.00 60.44 309 ASN A CA 1
ATOM 2450 C C . ASN A 1 309 ? 15.935 -8.830 -15.014 1.00 60.44 309 ASN A C 1
ATOM 2452 O O . ASN A 1 309 ? 16.063 -9.102 -13.818 1.00 60.44 309 ASN A O 1
ATOM 2456 N N . PRO A 1 310 ? 17.011 -8.515 -15.776 1.00 57.34 310 PRO A N 1
ATOM 2457 C CA . PRO A 1 310 ? 18.383 -8.527 -15.253 1.00 57.34 310 PRO A CA 1
ATOM 2458 C C . PRO A 1 310 ? 18.642 -7.474 -14.167 1.00 57.34 310 PRO A C 1
ATOM 2460 O O . PRO A 1 310 ? 19.441 -7.695 -13.263 1.00 57.34 310 PRO A O 1
ATOM 2463 N N . PHE A 1 311 ? 17.961 -6.325 -14.232 1.00 55.50 311 PHE A N 1
ATOM 2464 C CA . PHE A 1 311 ? 18.111 -5.258 -13.241 1.00 55.50 311 PHE A CA 1
ATOM 2465 C C . PHE A 1 311 ? 17.445 -5.641 -11.914 1.00 55.50 311 PHE A C 1
ATOM 2467 O O . PHE A 1 311 ? 18.027 -5.501 -10.836 1.00 55.50 311 PHE A O 1
ATOM 2474 N N . TYR A 1 312 ? 16.231 -6.187 -11.988 1.00 61.84 312 TYR A N 1
ATOM 2475 C CA . TYR A 1 312 ? 15.490 -6.600 -10.802 1.00 61.84 312 TYR A CA 1
ATOM 2476 C C . TYR A 1 312 ? 16.090 -7.843 -10.128 1.00 61.84 312 TYR A C 1
ATOM 2478 O O . TYR A 1 312 ? 16.106 -7.905 -8.899 1.00 61.84 312 TYR A O 1
ATOM 2486 N N . SER A 1 313 ? 16.627 -8.804 -10.888 1.00 62.97 313 SER A N 1
ATOM 2487 C CA . SER A 1 313 ? 17.175 -10.053 -10.335 1.00 62.97 313 SER A CA 1
ATOM 2488 C C . SER A 1 313 ? 18.412 -9.849 -9.454 1.00 62.97 313 SER A C 1
ATOM 2490 O O . SER A 1 313 ? 18.599 -10.589 -8.491 1.00 62.97 313 SER A O 1
ATOM 2492 N N . ILE A 1 314 ? 19.225 -8.826 -9.731 1.00 61.62 314 ILE A N 1
ATOM 2493 C CA . ILE A 1 314 ? 20.442 -8.523 -8.962 1.00 61.62 314 ILE A CA 1
ATOM 2494 C C . ILE A 1 314 ? 20.113 -7.720 -7.697 1.00 61.62 314 ILE A C 1
ATOM 2496 O O . ILE A 1 314 ? 20.712 -7.925 -6.641 1.00 61.62 314 ILE A O 1
ATOM 2500 N N . ILE A 1 315 ? 19.151 -6.799 -7.782 1.00 63.38 315 ILE A N 1
ATOM 2501 C CA . ILE A 1 315 ? 18.942 -5.787 -6.741 1.00 63.38 315 ILE A CA 1
ATOM 2502 C C . ILE A 1 315 ? 17.881 -6.216 -5.719 1.00 63.38 315 ILE A C 1
ATOM 2504 O O . ILE A 1 315 ? 18.038 -5.939 -4.526 1.00 63.38 315 ILE A O 1
ATOM 2508 N N . LEU A 1 316 ? 16.817 -6.918 -6.136 1.00 71.44 316 LEU A N 1
ATOM 2509 C CA . LEU A 1 316 ? 15.740 -7.336 -5.223 1.00 71.44 316 LEU A CA 1
ATOM 2510 C C . LEU A 1 316 ? 16.229 -8.208 -4.056 1.00 71.44 316 LEU A C 1
ATOM 2512 O O . LEU A 1 316 ? 15.845 -7.898 -2.926 1.00 71.44 316 LEU A O 1
ATOM 2516 N N . PRO A 1 317 ? 17.090 -9.226 -4.259 1.00 73.44 317 PRO A N 1
ATOM 2517 C CA . PRO A 1 317 ? 17.523 -10.102 -3.171 1.00 73.44 317 PRO A CA 1
ATOM 2518 C C . PRO A 1 317 ? 18.242 -9.362 -2.040 1.00 73.44 317 PRO A C 1
ATOM 2520 O O . PRO A 1 317 ? 18.086 -9.718 -0.875 1.00 73.44 317 PRO A O 1
ATOM 2523 N N . ARG A 1 318 ? 18.994 -8.301 -2.365 1.00 73.25 318 ARG A N 1
ATOM 2524 C CA . ARG A 1 318 ? 19.680 -7.458 -1.374 1.00 73.25 318 ARG A CA 1
ATOM 2525 C C . ARG A 1 318 ? 18.754 -6.407 -0.760 1.00 73.25 318 ARG A C 1
ATOM 2527 O O . ARG A 1 318 ? 18.857 -6.110 0.429 1.00 73.25 318 ARG A O 1
ATOM 2534 N N . ARG A 1 319 ? 17.845 -5.846 -1.558 1.00 80.69 319 ARG A N 1
ATOM 2535 C CA . ARG A 1 319 ? 16.923 -4.783 -1.139 1.00 80.69 319 ARG A CA 1
ATOM 2536 C C . ARG A 1 319 ? 15.900 -5.261 -0.114 1.00 80.69 319 ARG A C 1
ATOM 2538 O O . ARG A 1 319 ? 15.694 -4.582 0.883 1.00 80.69 319 ARG A O 1
ATOM 2545 N N . ILE A 1 320 ? 15.287 -6.426 -0.331 1.00 84.31 320 ILE A N 1
ATOM 2546 C CA . ILE A 1 320 ? 14.217 -6.958 0.531 1.00 84.31 320 ILE A CA 1
ATOM 2547 C C . ILE A 1 320 ? 14.645 -7.061 2.008 1.00 84.31 320 ILE A C 1
ATOM 2549 O O . ILE A 1 320 ? 13.951 -6.491 2.858 1.00 84.31 320 ILE A O 1
ATOM 2553 N N . PRO A 1 321 ? 15.768 -7.723 2.365 1.00 85.00 321 PRO A N 1
ATOM 2554 C CA . PRO A 1 321 ? 16.188 -7.808 3.761 1.00 85.00 321 PRO A CA 1
ATOM 2555 C C . PRO A 1 321 ? 16.571 -6.435 4.325 1.00 85.00 321 PRO A C 1
ATOM 2557 O O . PRO A 1 321 ? 16.212 -6.128 5.460 1.00 85.00 321 PRO A O 1
ATOM 2560 N N . ALA A 1 322 ? 17.224 -5.577 3.535 1.00 84.75 322 ALA A N 1
ATOM 2561 C CA . ALA A 1 322 ? 17.619 -4.247 3.988 1.00 84.75 322 ALA A CA 1
ATOM 2562 C C . ALA A 1 322 ? 16.406 -3.344 4.285 1.00 84.75 322 ALA A C 1
ATOM 2564 O O . ALA A 1 322 ? 16.333 -2.756 5.363 1.00 84.75 322 ALA A O 1
ATOM 2565 N N . ALA A 1 323 ? 15.422 -3.295 3.380 1.00 85.88 323 ALA A N 1
ATOM 2566 C CA . ALA A 1 323 ? 14.177 -2.551 3.561 1.00 85.88 323 ALA A CA 1
ATOM 2567 C C . ALA A 1 323 ? 13.370 -3.079 4.758 1.00 85.88 323 ALA A C 1
ATOM 2569 O O . ALA A 1 323 ? 12.890 -2.296 5.576 1.00 85.88 323 ALA A O 1
ATOM 2570 N N . THR A 1 324 ? 13.313 -4.404 4.932 1.00 91.31 324 THR A N 1
ATOM 2571 C CA . THR A 1 324 ? 12.603 -5.031 6.057 1.00 91.31 324 THR A CA 1
ATOM 2572 C C . THR A 1 324 ? 13.222 -4.647 7.404 1.00 91.31 324 THR A C 1
ATOM 2574 O O . THR A 1 324 ? 12.507 -4.256 8.328 1.00 91.31 324 THR A O 1
ATOM 2577 N N . VAL A 1 325 ? 14.553 -4.713 7.523 1.00 92.00 325 VAL A N 1
ATOM 2578 C CA . VAL A 1 325 ? 15.269 -4.318 8.749 1.00 92.00 325 VAL A CA 1
ATOM 2579 C C . VAL A 1 325 ? 15.131 -2.813 8.998 1.00 92.00 325 VAL A C 1
ATOM 2581 O O . VAL A 1 325 ? 14.899 -2.396 10.133 1.00 92.00 325 VAL A O 1
ATOM 2584 N N . ALA A 1 326 ? 15.207 -1.996 7.947 1.00 90.56 326 ALA A N 1
ATOM 2585 C CA . ALA A 1 326 ? 15.006 -0.555 8.035 1.00 90.56 326 ALA A CA 1
ATOM 2586 C C . ALA A 1 326 ? 13.602 -0.199 8.562 1.00 90.56 326 ALA A C 1
ATOM 2588 O O . ALA A 1 326 ? 13.487 0.613 9.484 1.00 90.56 326 ALA A O 1
ATOM 2589 N N . LEU A 1 327 ? 12.546 -0.845 8.044 1.00 92.00 327 LEU A N 1
ATOM 2590 C CA . LEU A 1 327 ? 11.170 -0.682 8.531 1.00 92.00 327 LEU A CA 1
ATOM 2591 C C . LEU A 1 327 ? 10.996 -1.148 9.975 1.00 92.00 327 LEU A C 1
ATOM 2593 O O . LEU A 1 327 ? 10.313 -0.483 10.757 1.00 92.00 327 LEU A O 1
ATOM 2597 N N . LEU A 1 328 ? 11.613 -2.274 10.338 1.00 94.31 328 LEU A N 1
ATOM 2598 C CA . LEU A 1 328 ? 11.567 -2.784 11.702 1.00 94.31 328 LEU A CA 1
ATOM 2599 C C . LEU A 1 328 ? 12.137 -1.747 12.673 1.00 94.31 328 LEU A C 1
ATOM 2601 O O . LEU A 1 328 ? 11.463 -1.353 13.622 1.00 94.31 328 LEU A O 1
ATOM 2605 N N . ILE A 1 329 ? 13.360 -1.285 12.416 1.00 93.75 329 ILE A N 1
ATOM 2606 C CA . ILE A 1 329 ? 14.084 -0.395 13.324 1.00 93.75 329 ILE A CA 1
ATOM 2607 C C . ILE A 1 329 ? 13.370 0.941 13.442 1.00 93.75 329 ILE A C 1
ATOM 2609 O O . ILE A 1 329 ? 13.129 1.405 14.552 1.00 93.75 329 ILE A O 1
ATOM 2613 N N . ILE A 1 330 ? 12.956 1.544 12.329 1.00 93.62 330 ILE A N 1
ATOM 2614 C CA . ILE A 1 330 ? 12.356 2.871 12.394 1.00 93.62 330 ILE A CA 1
ATOM 2615 C C . ILE A 1 330 ? 11.029 2.891 13.156 1.00 93.62 330 ILE A C 1
ATOM 2617 O O . ILE A 1 330 ? 10.868 3.709 14.064 1.00 93.62 330 ILE A O 1
ATOM 2621 N N . PHE A 1 331 ? 10.083 2.005 12.832 1.00 93.06 331 PHE A N 1
ATOM 2622 C CA . PHE A 1 331 ? 8.762 2.036 13.459 1.00 93.06 331 PHE A CA 1
ATOM 2623 C C . PHE A 1 331 ? 8.806 1.505 14.896 1.00 93.06 331 PHE A C 1
ATOM 2625 O O . PHE A 1 331 ? 8.093 2.024 15.759 1.00 93.06 331 PHE A O 1
ATOM 2632 N N . LEU A 1 332 ? 9.676 0.530 15.190 1.00 94.19 332 LEU A N 1
ATOM 2633 C CA . LEU A 1 332 ? 9.856 0.027 16.551 1.00 94.19 332 LEU A CA 1
ATOM 2634 C C . LEU A 1 332 ? 10.526 1.071 17.451 1.00 94.19 332 LEU A C 1
ATOM 2636 O O . LEU A 1 332 ? 10.011 1.350 18.535 1.00 94.19 332 LEU A O 1
ATOM 2640 N N . SER A 1 333 ? 11.616 1.702 16.996 1.00 94.00 333 SER A N 1
ATOM 2641 C CA . SER A 1 333 ? 12.272 2.783 17.739 1.00 94.00 333 SER A CA 1
ATOM 2642 C C . SER A 1 333 ? 11.339 3.973 17.932 1.00 94.00 333 SER A C 1
ATOM 2644 O O . SER A 1 333 ? 11.288 4.526 19.030 1.00 94.00 333 SER A O 1
ATOM 2646 N N . ASN A 1 334 ? 10.557 4.336 16.910 1.00 94.56 334 ASN A N 1
ATOM 2647 C CA . ASN A 1 334 ? 9.582 5.415 17.012 1.00 94.56 334 ASN A CA 1
ATOM 2648 C C . ASN A 1 334 ? 8.525 5.145 18.089 1.00 94.56 334 ASN A C 1
ATOM 2650 O O . ASN A 1 334 ? 8.354 5.952 19.004 1.00 94.56 334 ASN A O 1
ATOM 2654 N N . GLY A 1 335 ? 7.858 3.989 18.018 1.00 91.00 335 GLY A N 1
ATOM 2655 C CA . GLY A 1 335 ? 6.836 3.609 18.990 1.00 91.00 335 GLY A CA 1
ATOM 2656 C C . GLY A 1 335 ? 7.394 3.495 20.411 1.00 91.00 335 GLY A C 1
ATOM 2657 O O . GLY A 1 335 ? 6.771 3.977 21.358 1.00 91.00 335 GLY A O 1
ATOM 2658 N N . PHE A 1 336 ? 8.579 2.896 20.563 1.00 93.31 336 PHE A N 1
ATOM 2659 C CA . PHE A 1 336 ? 9.229 2.716 21.862 1.00 93.31 336 PHE A CA 1
ATOM 2660 C C . PHE A 1 336 ? 9.594 4.056 22.510 1.00 93.31 336 PHE A C 1
ATOM 2662 O O . PHE A 1 336 ? 9.295 4.286 23.685 1.00 93.31 336 PHE A O 1
ATOM 2669 N N . LEU A 1 337 ? 10.199 4.967 21.742 1.00 93.44 337 LEU A N 1
ATOM 2670 C CA . LEU A 1 337 ? 10.580 6.289 22.235 1.00 93.44 337 LEU A CA 1
ATOM 2671 C C . LEU A 1 337 ? 9.359 7.138 22.580 1.00 93.44 337 LEU A C 1
ATOM 2673 O O . LEU A 1 337 ? 9.367 7.778 23.627 1.00 93.44 337 LEU A O 1
ATOM 2677 N N . LEU A 1 338 ? 8.295 7.115 21.771 1.00 91.25 338 LEU A N 1
ATOM 2678 C CA . LEU A 1 338 ? 7.054 7.831 22.087 1.00 91.25 338 LEU A CA 1
ATOM 2679 C C . LEU A 1 338 ? 6.464 7.383 23.431 1.00 91.25 338 LEU A C 1
ATOM 2681 O O . LEU A 1 338 ? 6.106 8.225 24.259 1.00 91.25 338 LEU A O 1
ATOM 2685 N N . ASP A 1 339 ? 6.403 6.073 23.675 1.00 90.62 339 ASP A N 1
ATOM 2686 C CA . ASP A 1 339 ? 5.877 5.526 24.928 1.00 90.62 339 ASP A CA 1
ATOM 2687 C C . ASP A 1 339 ? 6.779 5.832 26.133 1.00 90.62 339 ASP A C 1
ATOM 2689 O O . ASP A 1 339 ? 6.290 6.133 27.227 1.00 90.62 339 ASP A O 1
ATOM 2693 N N . ARG A 1 340 ? 8.106 5.812 25.947 1.00 90.62 340 ARG A N 1
ATOM 2694 C CA . ARG A 1 340 ? 9.051 6.185 27.005 1.00 90.62 340 ARG A CA 1
ATOM 2695 C C . ARG A 1 340 ? 8.954 7.672 27.325 1.00 90.62 340 ARG A C 1
ATOM 2697 O O . ARG A 1 340 ? 8.726 8.013 28.479 1.00 90.62 340 ARG A O 1
ATOM 2704 N N . LEU A 1 341 ? 9.053 8.542 26.321 1.00 89.50 341 LEU A N 1
ATOM 2705 C CA . LEU A 1 341 ? 9.001 10.002 26.463 1.00 89.50 341 LEU A CA 1
ATOM 2706 C C . LEU A 1 341 ? 7.675 10.490 27.051 1.00 89.50 341 LEU A C 1
ATOM 2708 O O . LEU A 1 341 ? 7.649 11.484 27.765 1.00 89.50 341 LEU A O 1
ATOM 2712 N N . ARG A 1 342 ? 6.571 9.775 26.809 1.00 86.19 342 ARG A N 1
ATOM 2713 C CA . ARG A 1 342 ? 5.278 10.064 27.442 1.00 86.19 342 ARG A CA 1
ATOM 2714 C C . ARG A 1 342 ? 5.275 9.875 28.956 1.00 86.19 342 ARG A C 1
ATOM 2716 O O . ARG A 1 342 ? 4.476 10.519 29.624 1.00 86.19 342 ARG A O 1
ATOM 2723 N N . ARG A 1 343 ? 6.131 9.003 29.486 1.00 86.69 343 ARG A N 1
ATOM 2724 C CA . ARG A 1 343 ? 6.248 8.744 30.926 1.00 86.69 343 ARG A CA 1
ATOM 2725 C C . ARG A 1 343 ? 7.190 9.720 31.635 1.00 86.69 343 ARG A C 1
ATOM 2727 O O . ARG A 1 343 ? 7.312 9.638 32.852 1.00 86.69 343 ARG A O 1
ATOM 2734 N N . LEU A 1 344 ? 7.865 10.614 30.906 1.00 87.19 344 LEU A N 1
ATOM 2735 C CA . LEU A 1 344 ? 8.804 11.566 31.495 1.00 87.19 344 LEU A CA 1
ATOM 2736 C C . LEU A 1 344 ? 8.061 12.845 31.938 1.00 87.19 344 LEU A C 1
ATOM 2738 O O . LEU A 1 344 ? 7.464 13.516 31.096 1.00 87.19 344 LEU A O 1
ATOM 2742 N N . PRO A 1 345 ? 8.121 13.220 33.230 1.00 72.31 345 PRO A N 1
ATOM 2743 C CA . PRO A 1 345 ? 7.325 14.318 33.789 1.00 72.31 345 PRO A CA 1
ATOM 2744 C C . PRO A 1 345 ? 7.747 15.711 33.298 1.00 72.31 345 PRO A C 1
ATOM 2746 O O . PRO A 1 345 ? 6.933 16.626 33.295 1.00 72.31 345 PRO A O 1
ATOM 2749 N N . TRP A 1 346 ? 8.994 15.881 32.850 1.00 76.25 346 TRP A N 1
ATOM 2750 C CA . TRP A 1 346 ? 9.528 17.163 32.368 1.00 76.25 346 TRP A CA 1
ATOM 2751 C C . TRP A 1 346 ? 9.166 17.499 30.909 1.00 76.25 346 TRP A C 1
ATOM 2753 O O . TRP A 1 346 ? 9.431 18.607 30.451 1.00 76.25 346 TRP A O 1
ATOM 2763 N N . LEU A 1 347 ? 8.587 16.557 30.150 1.00 77.12 347 LEU A N 1
ATOM 2764 C CA . LEU A 1 347 ? 8.372 16.702 28.708 1.00 77.12 347 LEU A CA 1
ATOM 2765 C C . LEU A 1 347 ? 6.880 16.839 28.414 1.00 77.12 347 LEU A C 1
ATOM 2767 O O . LEU A 1 347 ? 6.236 15.943 27.869 1.00 77.12 347 LEU A O 1
ATOM 2771 N N . THR A 1 348 ? 6.333 17.991 28.793 1.00 73.38 348 THR A N 1
ATOM 2772 C CA . THR A 1 348 ? 4.896 18.284 28.698 1.00 73.38 348 THR A CA 1
ATOM 2773 C C . THR A 1 348 ? 4.452 18.573 27.262 1.00 73.38 348 THR A C 1
ATOM 2775 O O . THR A 1 348 ? 3.307 18.312 26.893 1.00 73.38 348 THR A O 1
ATOM 2778 N N . SER A 1 349 ? 5.354 19.089 26.416 1.00 85.62 349 SER A N 1
ATOM 2779 C CA . SER A 1 349 ? 5.031 19.422 25.026 1.00 85.62 349 SER A CA 1
ATOM 2780 C C . SER A 1 349 ? 4.941 18.170 24.150 1.00 85.62 349 SER A C 1
ATOM 2782 O O . SER A 1 349 ? 5.930 17.474 23.902 1.00 85.62 349 SER A O 1
ATOM 2784 N N . ARG A 1 350 ? 3.743 17.925 23.603 1.00 85.19 350 ARG A N 1
ATOM 2785 C CA . ARG A 1 350 ? 3.488 16.855 22.627 1.00 85.19 350 ARG A CA 1
ATOM 2786 C C . ARG A 1 350 ? 4.375 16.993 21.383 1.00 85.19 350 ARG A C 1
ATOM 2788 O O . ARG A 1 350 ? 4.881 15.982 20.904 1.00 85.19 350 ARG A O 1
ATOM 2795 N N . ALA A 1 351 ? 4.604 18.223 20.918 1.00 88.44 351 ALA A N 1
ATOM 2796 C CA . ALA A 1 351 ? 5.456 18.513 19.766 1.00 88.44 351 ALA A CA 1
ATOM 2797 C C . ALA A 1 351 ? 6.910 18.084 20.014 1.00 88.44 351 ALA A C 1
ATOM 2799 O O . ALA A 1 351 ? 7.498 17.395 19.185 1.00 88.44 351 ALA A O 1
ATOM 2800 N N . ALA A 1 352 ? 7.461 18.415 21.189 1.00 88.56 352 ALA A N 1
ATOM 2801 C CA . ALA A 1 352 ? 8.832 18.056 21.549 1.00 88.56 352 ALA A CA 1
ATOM 2802 C C . ALA A 1 352 ? 9.020 16.533 21.615 1.00 88.56 352 ALA A C 1
ATOM 2804 O O . ALA A 1 352 ? 9.986 15.999 21.076 1.00 88.56 352 ALA A O 1
ATOM 2805 N N . ARG A 1 353 ? 8.057 15.812 22.203 1.00 89.94 353 ARG A N 1
ATOM 2806 C CA . ARG A 1 353 ? 8.080 14.344 22.239 1.00 89.94 353 ARG A CA 1
ATOM 2807 C C . ARG A 1 353 ? 8.055 13.718 20.842 1.00 89.94 353 ARG A C 1
ATOM 2809 O O . ARG A 1 353 ? 8.846 12.814 20.583 1.00 89.94 353 ARG A O 1
ATOM 2816 N N . MET A 1 354 ? 7.152 14.172 19.969 1.00 90.81 354 MET A N 1
ATOM 2817 C CA . MET A 1 354 ? 7.059 13.673 18.590 1.00 90.81 354 MET A CA 1
ATOM 2818 C C . MET A 1 354 ? 8.356 13.928 17.826 1.00 90.81 354 MET A C 1
ATOM 2820 O O . MET A 1 354 ? 8.894 13.011 17.211 1.00 90.81 354 MET A O 1
ATOM 2824 N N . PHE A 1 355 ? 8.895 15.144 17.938 1.00 92.31 355 PHE A N 1
ATOM 2825 C CA . PHE A 1 355 ? 10.137 15.527 17.283 1.00 92.31 355 PHE A CA 1
ATOM 2826 C C . PHE A 1 355 ? 11.315 14.658 17.736 1.00 92.31 355 PHE A C 1
ATOM 2828 O O . PHE A 1 355 ? 11.975 14.061 16.892 1.00 92.31 355 PHE A O 1
ATOM 2835 N N . ILE A 1 356 ? 11.536 14.504 19.048 1.00 92.12 356 ILE A N 1
ATOM 2836 C CA . ILE A 1 356 ? 12.640 13.689 19.589 1.00 92.12 356 ILE A CA 1
ATOM 2837 C C . ILE A 1 356 ? 12.509 12.226 19.142 1.00 92.12 356 ILE A C 1
ATOM 2839 O O . ILE A 1 356 ? 13.477 11.636 18.660 1.00 92.12 356 ILE A O 1
ATOM 2843 N N . ALA A 1 357 ? 11.311 11.639 19.247 1.00 92.38 357 ALA A N 1
ATOM 2844 C CA . ALA A 1 357 ? 11.088 10.254 18.833 1.00 92.38 357 ALA A CA 1
ATOM 2845 C C . ALA A 1 357 ? 11.322 10.053 17.328 1.00 92.38 357 ALA A C 1
ATOM 2847 O O . ALA A 1 357 ? 11.956 9.077 16.921 1.00 92.38 357 ALA A O 1
ATOM 2848 N N . ASN A 1 358 ? 10.834 10.976 16.495 1.00 92.75 358 ASN A N 1
ATOM 2849 C CA . ASN A 1 358 ? 11.000 10.887 15.050 1.00 92.75 358 ASN A CA 1
ATOM 2850 C C . ASN A 1 358 ? 12.445 11.193 14.610 1.00 92.75 358 ASN A C 1
ATOM 2852 O O . ASN A 1 358 ? 12.910 10.621 13.625 1.00 92.75 358 ASN A O 1
ATOM 2856 N N . PHE A 1 359 ? 13.156 12.075 15.316 1.00 93.62 359 PHE A N 1
ATOM 2857 C CA . PHE A 1 359 ? 14.566 12.394 15.079 1.00 93.62 359 PHE A CA 1
ATOM 2858 C C . PHE A 1 359 ? 15.446 11.165 15.325 1.00 93.62 359 PHE A C 1
ATOM 2860 O O . PHE A 1 359 ? 16.143 10.713 14.419 1.00 93.62 359 PHE A O 1
ATOM 2867 N N . CYS A 1 360 ? 15.343 10.546 16.507 1.00 93.69 360 CYS A N 1
ATOM 2868 C CA . CYS A 1 360 ? 16.102 9.339 16.840 1.00 93.69 360 CYS A CA 1
ATOM 2869 C C . CYS A 1 360 ? 15.789 8.173 15.891 1.00 93.69 360 CYS A C 1
ATOM 2871 O O . CYS A 1 360 ? 16.708 7.508 15.413 1.00 93.69 360 CYS A O 1
ATOM 2873 N N . ALA A 1 361 ? 14.508 7.945 15.575 1.00 92.81 361 ALA A N 1
ATOM 2874 C CA . ALA A 1 361 ? 14.105 6.888 14.647 1.00 92.81 361 ALA A CA 1
ATOM 2875 C C . ALA A 1 361 ? 14.688 7.101 13.238 1.00 92.81 361 ALA A C 1
ATOM 2877 O O . ALA A 1 361 ? 15.160 6.153 12.615 1.00 92.81 361 ALA A O 1
ATOM 2878 N N . ARG A 1 362 ? 14.715 8.346 12.741 1.00 91.25 362 ARG A N 1
ATOM 2879 C CA . ARG A 1 362 ? 15.315 8.678 11.439 1.00 91.25 362 ARG A CA 1
ATOM 2880 C C . ARG A 1 362 ? 16.829 8.549 11.422 1.00 91.25 362 ARG A C 1
ATOM 2882 O O . ARG A 1 362 ? 17.370 8.074 10.429 1.00 91.25 362 ARG A O 1
ATOM 2889 N N . THR A 1 363 ? 17.507 8.947 12.493 1.00 91.38 363 THR A N 1
ATOM 2890 C CA . THR A 1 363 ? 18.957 8.758 12.613 1.00 91.38 363 THR A CA 1
ATOM 2891 C C . THR A 1 363 ? 19.309 7.272 12.536 1.00 91.38 363 THR A C 1
ATOM 2893 O O . THR A 1 363 ? 20.174 6.891 11.751 1.00 91.38 363 THR A O 1
ATOM 2896 N N . LEU A 1 364 ? 18.578 6.419 13.264 1.00 91.06 364 LEU A N 1
ATOM 2897 C CA . LEU A 1 364 ? 18.752 4.964 13.193 1.00 91.06 364 LEU A CA 1
ATOM 2898 C C . LEU A 1 364 ? 18.423 4.401 11.805 1.00 91.06 364 LEU A C 1
ATOM 2900 O O . LEU A 1 364 ? 19.166 3.562 11.301 1.00 91.06 364 LEU A O 1
ATOM 2904 N N . LEU A 1 365 ? 17.355 4.889 11.162 1.00 89.69 365 LEU A N 1
ATOM 2905 C CA . LEU A 1 365 ? 17.003 4.499 9.795 1.00 89.69 365 LEU A CA 1
ATOM 2906 C C . LEU A 1 365 ? 18.159 4.762 8.828 1.00 89.69 365 LEU A C 1
ATOM 2908 O O . LEU A 1 365 ? 18.513 3.872 8.059 1.00 89.69 365 LEU A O 1
ATOM 2912 N N . VAL A 1 366 ? 18.707 5.979 8.833 1.00 87.69 366 VAL A N 1
ATOM 2913 C CA . VAL A 1 366 ? 19.774 6.375 7.907 1.00 87.69 366 VAL A CA 1
ATOM 2914 C C . VAL A 1 366 ? 21.025 5.545 8.164 1.00 87.69 366 VAL A C 1
ATOM 2916 O O . VAL A 1 366 ? 21.572 4.993 7.215 1.00 87.69 366 VAL A O 1
ATOM 2919 N N . LEU A 1 367 ? 21.415 5.374 9.431 1.00 86.81 367 LEU A N 1
ATOM 2920 C CA . LEU A 1 367 ? 22.561 4.548 9.806 1.00 86.81 367 LEU A CA 1
ATOM 2921 C C . LEU A 1 367 ? 22.423 3.123 9.248 1.00 86.81 367 LEU A C 1
ATOM 2923 O O . LEU A 1 367 ? 23.297 2.643 8.539 1.00 86.81 367 LEU A O 1
ATOM 2927 N N . VAL A 1 368 ? 21.290 2.467 9.501 1.00 87.00 368 VAL A N 1
ATOM 2928 C CA . VAL A 1 368 ? 21.096 1.064 9.117 1.00 87.00 368 VAL A CA 1
ATOM 2929 C C . VAL A 1 368 ? 20.901 0.901 7.614 1.00 87.00 368 VAL A C 1
ATOM 2931 O O . VAL A 1 368 ? 21.517 0.031 7.003 1.00 87.00 368 VAL A O 1
ATOM 2934 N N . SER A 1 369 ? 20.052 1.730 7.005 1.00 79.75 369 SER A N 1
ATOM 2935 C CA . SER A 1 369 ? 19.710 1.588 5.587 1.00 79.75 369 SER A CA 1
ATOM 2936 C C . SER A 1 369 ? 20.937 1.813 4.715 1.00 79.75 369 SER A C 1
ATOM 2938 O O . SER A 1 369 ? 21.178 1.034 3.799 1.00 79.75 369 SER A O 1
ATOM 2940 N N . TYR A 1 370 ? 21.749 2.829 5.024 1.00 78.31 370 TYR A N 1
ATOM 2941 C CA . TYR A 1 370 ? 22.944 3.119 4.239 1.00 78.31 370 TYR A CA 1
ATOM 2942 C C . TYR A 1 370 ? 24.038 2.072 4.471 1.00 78.31 370 TYR A C 1
ATOM 2944 O O . TYR A 1 370 ? 24.630 1.605 3.499 1.00 78.31 370 TYR A O 1
ATOM 2952 N N . SER A 1 371 ? 24.234 1.604 5.712 1.00 79.81 371 SER A N 1
ATOM 2953 C CA . SER A 1 371 ? 25.165 0.503 5.995 1.00 79.81 371 SER A CA 1
ATOM 2954 C C . SER A 1 371 ? 24.762 -0.822 5.339 1.00 79.81 371 SER A C 1
ATOM 2956 O O . SER A 1 371 ? 25.637 -1.587 4.945 1.00 79.81 371 SER A O 1
ATOM 2958 N N . LEU A 1 372 ? 23.471 -1.123 5.178 1.00 78.62 372 LEU A N 1
ATOM 2959 C CA . LEU A 1 372 ? 23.031 -2.373 4.545 1.00 78.62 372 LEU A CA 1
ATOM 2960 C C . LEU A 1 372 ? 22.976 -2.278 3.011 1.00 78.62 372 LEU A C 1
ATOM 2962 O O . LEU A 1 372 ? 23.440 -3.195 2.322 1.00 78.62 372 LEU A O 1
ATOM 2966 N N . LEU A 1 373 ? 22.444 -1.184 2.451 1.00 69.62 373 LEU A N 1
ATOM 2967 C CA . LEU A 1 373 ? 22.310 -1.037 0.996 1.00 69.62 373 LEU A CA 1
ATOM 2968 C C . LEU A 1 373 ? 23.639 -0.744 0.299 1.00 69.62 373 LEU A C 1
ATOM 2970 O O . LEU A 1 373 ? 23.885 -1.306 -0.765 1.00 69.62 373 LEU A O 1
ATOM 2974 N N . PHE A 1 374 ? 24.482 0.126 0.861 1.00 67.31 374 PHE A N 1
ATOM 2975 C CA . PHE A 1 374 ? 25.587 0.722 0.101 1.00 67.31 374 PHE A CA 1
ATOM 2976 C C . PHE A 1 374 ? 26.972 0.168 0.434 1.00 67.31 374 PHE A C 1
ATOM 2978 O O . PHE A 1 374 ? 27.909 0.411 -0.329 1.00 67.31 374 PHE A O 1
ATOM 2985 N N . THR A 1 375 ? 27.110 -0.636 1.495 1.00 69.06 375 THR A N 1
ATOM 2986 C CA . THR A 1 375 ? 28.374 -1.330 1.796 1.00 69.06 375 THR A CA 1
ATOM 2987 C C . THR A 1 375 ? 28.833 -2.157 0.590 1.00 69.06 375 THR A C 1
ATOM 2989 O O . THR A 1 375 ? 28.131 -3.068 0.149 1.00 69.06 375 THR A O 1
ATOM 2992 N N . GLY A 1 376 ? 30.000 -1.829 0.031 1.00 63.09 376 GLY A N 1
ATOM 2993 C CA . GLY A 1 376 ? 30.573 -2.521 -1.130 1.00 63.09 376 GLY A CA 1
ATOM 2994 C C . GLY A 1 376 ? 30.034 -2.090 -2.501 1.00 63.09 376 GLY A C 1
ATOM 2995 O O . GLY A 1 376 ? 30.405 -2.711 -3.489 1.00 63.09 376 GLY A O 1
ATOM 2996 N N . VAL A 1 377 ? 29.175 -1.063 -2.580 1.00 67.00 377 VAL A N 1
ATOM 2997 C CA . VAL A 1 377 ? 28.660 -0.516 -3.857 1.00 67.00 377 VAL A CA 1
ATOM 2998 C C . VAL A 1 377 ? 29.206 0.886 -4.138 1.00 67.00 377 VAL A C 1
ATOM 3000 O O . VAL A 1 377 ? 29.618 1.162 -5.259 1.00 67.00 377 VAL A O 1
ATOM 3003 N N . TYR A 1 378 ? 29.237 1.762 -3.130 1.00 66.19 378 TYR A N 1
ATOM 3004 C CA . TYR A 1 378 ? 29.738 3.137 -3.250 1.00 66.19 378 TYR A CA 1
ATOM 3005 C C . TYR A 1 378 ? 30.961 3.363 -2.361 1.00 66.19 378 TYR A C 1
ATOM 3007 O O . TYR A 1 378 ? 31.170 2.635 -1.385 1.00 66.19 378 TYR A O 1
ATOM 3015 N N . SER A 1 379 ? 31.764 4.385 -2.678 1.00 75.75 379 SER A N 1
ATOM 3016 C CA . SER A 1 379 ? 32.866 4.790 -1.803 1.00 75.75 379 SER A CA 1
ATOM 3017 C C . SER A 1 379 ? 32.329 5.300 -0.460 1.00 75.75 379 SER A C 1
ATOM 3019 O O . SER A 1 379 ? 31.216 5.829 -0.370 1.00 75.75 379 SER A O 1
ATOM 3021 N N . TYR A 1 380 ? 33.121 5.135 0.603 1.00 77.31 380 TYR A N 1
ATOM 3022 C CA . TYR A 1 380 ? 32.716 5.500 1.965 1.00 77.31 380 TYR A CA 1
ATOM 3023 C C . TYR A 1 380 ? 32.309 6.980 2.077 1.00 77.31 380 TYR A C 1
ATOM 3025 O O . TYR A 1 380 ? 31.298 7.301 2.700 1.00 77.31 380 TYR A O 1
ATOM 3033 N N . GLU A 1 381 ? 33.043 7.868 1.403 1.00 78.00 381 GLU A N 1
ATOM 3034 C CA . GLU A 1 381 ? 32.754 9.305 1.375 1.00 78.00 381 GLU A CA 1
ATOM 3035 C C . GLU A 1 381 ? 31.415 9.610 0.695 1.00 78.00 381 GLU A C 1
ATOM 3037 O O . GLU A 1 381 ? 30.579 10.307 1.268 1.00 78.00 381 GLU A O 1
ATOM 3042 N N . GLN A 1 382 ? 31.153 9.017 -0.475 1.00 71.38 382 GLN A N 1
ATOM 3043 C CA . GLN A 1 382 ? 29.890 9.203 -1.195 1.00 71.38 382 GLN A CA 1
ATOM 3044 C C . GLN A 1 382 ? 28.697 8.699 -0.381 1.00 71.38 382 GLN A C 1
ATOM 3046 O O . GLN A 1 382 ? 27.659 9.360 -0.322 1.00 71.38 382 GLN A O 1
ATOM 3051 N N . MET A 1 383 ? 28.847 7.549 0.282 1.00 75.38 383 MET A N 1
ATOM 3052 C CA . MET A 1 383 ? 27.806 6.981 1.134 1.00 75.38 383 MET A CA 1
ATOM 3053 C C . MET A 1 383 ? 27.462 7.914 2.301 1.00 75.38 383 MET A C 1
ATOM 3055 O O . MET A 1 383 ? 26.280 8.134 2.572 1.00 75.38 383 MET A O 1
ATOM 3059 N N . LEU A 1 384 ? 28.471 8.482 2.971 1.00 79.38 384 LEU A N 1
ATOM 3060 C CA . LEU A 1 384 ? 28.269 9.410 4.084 1.00 79.38 384 LEU A CA 1
ATOM 3061 C C . LEU A 1 384 ? 27.605 10.713 3.640 1.00 79.38 384 LEU A C 1
ATOM 3063 O O . LEU A 1 384 ? 26.666 11.159 4.297 1.00 79.38 384 LEU A O 1
ATOM 3067 N N . THR A 1 385 ? 28.031 11.300 2.520 1.00 79.62 385 THR A N 1
ATOM 3068 C CA . THR A 1 385 ? 27.400 12.512 1.979 1.00 79.62 385 THR A CA 1
ATOM 3069 C C . THR A 1 385 ? 25.933 12.259 1.634 1.00 79.62 385 THR A C 1
ATOM 3071 O O . THR A 1 385 ? 25.059 13.048 1.993 1.00 79.62 385 THR A O 1
ATOM 3074 N N . LEU A 1 386 ? 25.637 11.123 1.000 1.00 75.31 386 LEU A N 1
ATOM 3075 C CA . LEU A 1 386 ? 24.278 10.753 0.616 1.00 75.31 386 LEU A CA 1
ATOM 3076 C C . LEU A 1 386 ? 23.394 10.482 1.851 1.00 75.31 386 LEU A C 1
ATOM 3078 O O . LEU A 1 386 ? 22.226 10.877 1.878 1.00 75.31 386 LEU A O 1
ATOM 3082 N N . ALA A 1 387 ? 23.955 9.851 2.889 1.00 82.56 387 ALA A N 1
ATOM 3083 C CA . ALA A 1 387 ? 23.293 9.608 4.171 1.00 82.56 387 ALA A CA 1
ATOM 3084 C C . ALA A 1 387 ? 22.989 10.918 4.902 1.00 82.56 387 ALA A C 1
ATOM 3086 O O . ALA A 1 387 ? 21.863 11.139 5.354 1.00 82.56 387 ALA A O 1
ATOM 3087 N N . PHE A 1 388 ? 23.980 11.804 4.980 1.00 85.62 388 PHE A N 1
ATOM 3088 C CA . PHE A 1 388 ? 23.864 13.096 5.639 1.00 85.62 388 PHE A CA 1
ATOM 3089 C C . PHE A 1 388 ? 22.822 13.983 4.953 1.00 85.62 388 PHE A C 1
ATOM 3091 O O . PHE A 1 388 ? 21.928 14.498 5.620 1.00 85.62 388 PHE A O 1
ATOM 3098 N N . ASN A 1 389 ? 22.851 14.081 3.622 1.00 83.31 389 ASN A N 1
ATOM 3099 C CA . ASN A 1 389 ? 21.877 14.864 2.859 1.00 83.31 389 ASN A CA 1
ATOM 3100 C C . ASN A 1 389 ? 20.445 14.352 3.064 1.00 83.31 389 ASN A C 1
ATOM 3102 O O . ASN A 1 389 ? 19.529 15.139 3.322 1.00 83.31 389 ASN A O 1
ATOM 3106 N N . ALA A 1 390 ? 20.246 13.031 3.015 1.00 83.62 390 ALA A N 1
ATOM 3107 C CA . ALA A 1 390 ? 18.942 12.428 3.279 1.00 83.62 390 ALA A CA 1
ATOM 3108 C C . ALA A 1 390 ? 18.478 12.658 4.722 1.00 83.62 390 ALA A C 1
ATOM 3110 O O . ALA A 1 390 ? 17.294 12.910 4.961 1.00 83.62 390 ALA A O 1
ATOM 3111 N N . TRP A 1 391 ? 19.393 12.600 5.688 1.00 89.38 391 TRP A N 1
ATOM 3112 C CA . TRP A 1 391 ? 19.097 12.885 7.085 1.00 89.38 391 TRP A CA 1
ATOM 3113 C C . TRP A 1 391 ? 18.691 14.349 7.294 1.00 89.38 391 TRP A C 1
ATOM 3115 O O . TRP A 1 391 ? 17.638 14.604 7.881 1.00 89.38 391 TRP A O 1
ATOM 3125 N N . VAL A 1 392 ? 19.456 15.311 6.768 1.00 89.94 392 VAL A N 1
ATOM 3126 C CA . VAL A 1 392 ? 19.148 16.749 6.855 1.00 89.94 392 VAL A CA 1
ATOM 3127 C C . VAL A 1 392 ? 17.782 17.044 6.239 1.00 89.94 392 VAL A C 1
ATOM 3129 O O . VAL A 1 392 ? 16.931 17.639 6.901 1.00 89.94 392 VAL A O 1
ATOM 3132 N N . TYR A 1 393 ? 17.525 16.551 5.023 1.00 88.12 393 TYR A N 1
ATOM 3133 C CA . TYR A 1 393 ? 16.237 16.722 4.350 1.00 88.12 393 TYR A CA 1
ATOM 3134 C C . TYR A 1 393 ? 15.072 16.225 5.214 1.00 88.12 393 TYR A C 1
ATOM 3136 O O . TYR A 1 393 ? 14.102 16.949 5.447 1.00 88.12 393 TYR A O 1
ATOM 3144 N N . LYS A 1 394 ? 15.176 14.998 5.741 1.00 89.38 394 LYS A N 1
ATOM 3145 C CA . LYS A 1 394 ? 14.105 14.394 6.542 1.00 89.38 394 LYS A CA 1
ATOM 3146 C C . LYS A 1 394 ? 13.849 15.159 7.842 1.00 89.38 394 LYS A C 1
ATOM 3148 O O . LYS A 1 394 ? 12.715 15.132 8.320 1.00 89.38 394 LYS A O 1
ATOM 3153 N N . ASN A 1 395 ? 14.861 15.809 8.416 1.00 90.62 395 ASN A N 1
ATOM 3154 C CA . ASN A 1 395 ? 14.716 16.624 9.623 1.00 90.62 395 ASN A CA 1
ATOM 3155 C C . ASN A 1 395 ? 14.111 18.003 9.331 1.00 90.62 395 ASN A C 1
ATOM 3157 O O . ASN A 1 395 ? 13.226 18.434 10.066 1.00 90.62 395 ASN A O 1
ATOM 3161 N N . ILE A 1 396 ? 14.512 18.661 8.239 1.00 91.06 396 ILE A N 1
ATOM 3162 C CA . ILE A 1 396 ? 13.897 19.926 7.802 1.00 91.06 396 ILE A CA 1
ATOM 3163 C C . ILE A 1 396 ? 12.418 19.703 7.477 1.00 91.06 396 ILE A C 1
ATOM 3165 O O . ILE A 1 396 ? 11.562 20.447 7.952 1.00 91.06 396 ILE A O 1
ATOM 3169 N N . PHE A 1 397 ? 12.107 18.637 6.732 1.00 90.06 397 PHE A N 1
ATOM 3170 C CA . PHE A 1 397 ? 10.728 18.273 6.411 1.00 90.06 397 PHE A CA 1
ATOM 3171 C C . PHE A 1 397 ? 9.885 18.071 7.677 1.00 90.06 397 PHE A C 1
ATOM 3173 O O . PHE A 1 397 ? 8.748 18.532 7.741 1.00 90.06 397 PHE A O 1
ATOM 3180 N N . GLU A 1 398 ? 10.450 17.429 8.708 1.00 89.50 398 GLU A N 1
ATOM 3181 C CA . GLU A 1 398 ? 9.757 17.287 9.989 1.00 89.50 398 GLU A CA 1
ATOM 3182 C C . GLU A 1 398 ? 9.445 18.627 10.619 1.00 89.50 398 GLU A C 1
ATOM 3184 O O . GLU A 1 398 ? 8.323 18.841 11.052 1.00 89.50 398 GLU A O 1
ATOM 3189 N N . LEU A 1 399 ? 10.438 19.511 10.702 1.00 89.94 399 LEU A N 1
ATOM 3190 C CA . LEU A 1 399 ? 10.284 20.777 11.400 1.00 89.94 399 LEU A CA 1
ATOM 3191 C C . LEU A 1 399 ? 9.165 21.617 10.771 1.00 89.94 399 LEU A C 1
ATOM 3193 O O . LEU A 1 399 ? 8.381 22.234 11.490 1.00 89.94 399 LEU A O 1
ATOM 3197 N N . LEU A 1 400 ? 9.047 21.569 9.440 1.00 91.44 400 LEU A N 1
ATOM 3198 C CA . LEU A 1 400 ? 7.982 22.233 8.691 1.00 91.44 400 LEU A CA 1
ATOM 3199 C C . LEU A 1 400 ? 6.604 21.613 8.949 1.00 91.44 400 LEU A C 1
ATOM 3201 O O . LEU A 1 400 ? 5.613 22.336 9.047 1.00 91.44 400 LEU A O 1
ATOM 3205 N N . ILE A 1 401 ? 6.522 20.286 9.064 1.00 90.38 401 ILE A N 1
ATOM 3206 C CA . ILE A 1 401 ? 5.239 19.581 9.160 1.00 90.38 401 ILE A CA 1
ATOM 3207 C C . ILE A 1 401 ? 4.787 19.287 10.593 1.00 90.38 401 ILE A C 1
ATOM 3209 O O . ILE A 1 401 ? 3.615 18.995 10.825 1.00 90.38 401 ILE A O 1
ATOM 3213 N N . LEU A 1 402 ? 5.679 19.405 11.573 1.00 91.69 402 LEU A N 1
ATOM 3214 C CA . LEU A 1 402 ? 5.404 19.216 12.993 1.00 91.69 402 LEU A CA 1
ATOM 3215 C C . LEU A 1 402 ? 4.188 20.015 13.505 1.00 91.69 402 LEU A C 1
ATOM 3217 O O . LEU A 1 402 ? 3.359 19.409 14.192 1.00 91.69 402 LEU A O 1
ATOM 3221 N N . PRO A 1 403 ? 3.997 21.318 13.185 1.00 90.12 403 PRO A N 1
ATOM 3222 C CA . PRO A 1 403 ? 2.798 22.040 13.620 1.00 90.12 403 PRO A CA 1
ATOM 3223 C C . PRO A 1 403 ? 1.515 21.425 13.046 1.00 90.12 403 PRO A C 1
ATOM 3225 O O . PRO A 1 403 ? 0.528 21.262 13.767 1.00 90.12 403 PRO A O 1
ATOM 3228 N N . LEU A 1 404 ? 1.548 21.006 11.777 1.00 91.38 404 LEU A N 1
ATOM 3229 C CA . LEU A 1 404 ? 0.433 20.315 11.136 1.00 91.38 404 LEU A CA 1
ATOM 3230 C C . LEU A 1 404 ? 0.165 18.962 11.810 1.00 91.38 404 LEU A C 1
ATOM 3232 O O . LEU A 1 404 ? -0.986 18.631 12.082 1.00 91.38 404 LEU A O 1
ATOM 3236 N N . LEU A 1 405 ? 1.212 18.200 12.136 1.00 90.94 405 LEU A N 1
ATOM 3237 C CA . LEU A 1 405 ? 1.103 16.898 12.797 1.00 90.94 405 LEU A CA 1
ATOM 3238 C C . LEU A 1 405 ? 0.417 17.009 14.165 1.00 90.94 405 LEU A C 1
ATOM 3240 O O . LEU A 1 405 ? -0.474 16.219 14.485 1.00 90.94 405 LEU A O 1
ATOM 3244 N N . VAL A 1 406 ? 0.795 18.014 14.960 1.00 90.81 406 VAL A N 1
ATOM 3245 C CA . VAL A 1 406 ? 0.187 18.279 16.272 1.00 90.81 406 VAL A CA 1
ATOM 3246 C C . VAL A 1 406 ? -1.274 18.700 16.121 1.00 90.81 406 VAL A C 1
ATOM 3248 O O . VAL A 1 406 ? -2.127 18.201 16.860 1.00 90.81 406 VAL A O 1
ATOM 3251 N N . TRP A 1 407 ? -1.580 19.555 15.140 1.00 91.88 407 TRP A N 1
ATOM 3252 C CA . TRP A 1 407 ? -2.952 19.970 14.842 1.00 91.88 407 TRP A CA 1
ATOM 3253 C C . TRP A 1 407 ? -3.835 18.785 14.429 1.00 91.88 407 TRP A C 1
ATOM 3255 O O . TRP A 1 407 ? -4.905 18.589 15.010 1.00 91.88 407 TRP A O 1
ATOM 3265 N N . VAL A 1 408 ? -3.367 17.940 13.501 1.00 91.12 408 VAL A N 1
ATOM 3266 C CA . VAL A 1 408 ? -4.077 16.721 13.079 1.00 91.12 408 VAL A CA 1
ATOM 3267 C C . VAL A 1 408 ? -4.288 15.791 14.269 1.00 91.12 408 VAL A C 1
ATOM 3269 O O . VAL A 1 408 ? -5.393 15.290 14.468 1.00 91.12 408 VAL A O 1
ATOM 3272 N N . CYS A 1 409 ? -3.264 15.590 15.101 1.00 89.69 409 CYS A N 1
ATOM 3273 C CA . CYS A 1 409 ? -3.379 14.759 16.294 1.00 89.69 409 CYS A CA 1
ATOM 3274 C C . CYS A 1 409 ? -4.482 15.262 17.236 1.00 89.69 409 CYS A C 1
ATOM 3276 O O . CYS A 1 409 ? -5.278 14.460 17.719 1.00 89.69 409 CYS A O 1
ATOM 3278 N N . HIS A 1 410 ? -4.556 16.573 17.480 1.00 89.50 410 HIS A N 1
ATOM 3279 C CA . HIS A 1 410 ? -5.592 17.157 18.330 1.00 89.50 410 HIS A CA 1
ATOM 3280 C C . HIS A 1 410 ? -6.989 17.056 17.697 1.00 89.50 410 HIS A C 1
ATOM 3282 O O . HIS A 1 410 ? -7.958 16.711 18.373 1.00 89.50 410 HIS A O 1
ATOM 3288 N N . ALA A 1 411 ? -7.098 17.285 16.386 1.00 88.62 411 ALA A N 1
ATOM 3289 C CA . ALA A 1 411 ? -8.353 17.139 15.654 1.00 88.62 411 ALA A CA 1
ATOM 3290 C C . ALA A 1 411 ? -8.884 15.694 15.702 1.00 88.62 411 ALA A C 1
ATOM 3292 O O . ALA A 1 411 ? -10.081 15.480 15.906 1.00 88.62 411 ALA A O 1
ATOM 3293 N N . LEU A 1 412 ? -8.000 14.703 15.549 1.00 88.06 412 LEU A N 1
ATOM 3294 C CA . LEU A 1 412 ? -8.345 13.284 15.652 1.00 88.06 412 LEU A CA 1
ATOM 3295 C C . LEU A 1 412 ? -8.723 12.892 17.083 1.00 88.06 412 LEU A C 1
ATOM 3297 O O . LEU A 1 412 ? -9.720 12.202 17.273 1.00 88.06 412 LEU A O 1
ATOM 3301 N N . GLU A 1 413 ? -7.981 13.368 18.084 1.00 86.62 413 GLU A N 1
ATOM 3302 C CA . GLU A 1 413 ? -8.281 13.147 19.504 1.00 86.62 413 GLU A CA 1
ATOM 3303 C C . GLU A 1 413 ? -9.672 13.677 19.874 1.00 86.62 413 GLU A C 1
ATOM 3305 O O . GLU A 1 413 ? -10.473 12.940 20.447 1.00 86.62 413 GLU A O 1
ATOM 3310 N N . LYS A 1 414 ? -10.012 14.905 19.458 1.00 86.19 414 LYS A N 1
ATOM 3311 C CA . LYS A 1 414 ? -11.338 15.497 19.688 1.00 86.19 414 LYS A CA 1
ATOM 3312 C C . LYS A 1 414 ? -12.458 14.680 19.038 1.00 86.19 414 LYS A C 1
ATOM 3314 O O . LYS A 1 414 ? -13.520 14.499 19.631 1.00 86.19 414 LYS A O 1
ATOM 3319 N N . ARG A 1 415 ? -12.238 14.161 17.824 1.00 84.81 415 ARG A N 1
ATOM 3320 C CA . ARG A 1 415 ? -13.217 13.279 17.168 1.00 84.81 415 ARG A CA 1
ATOM 3321 C C . ARG A 1 415 ? -13.387 11.959 17.915 1.00 84.81 415 ARG A C 1
ATOM 3323 O O . ARG A 1 415 ? -14.521 11.541 18.120 1.00 84.81 415 ARG A O 1
ATOM 3330 N N . LEU A 1 416 ? -12.290 11.340 18.351 1.00 82.12 416 LEU A N 1
ATOM 3331 C CA . LEU A 1 416 ? -12.322 10.089 19.113 1.00 82.12 416 LEU A CA 1
ATOM 3332 C C . LEU A 1 416 ? -13.023 10.256 20.474 1.00 82.12 416 LEU A C 1
ATOM 3334 O O . LEU A 1 416 ? -13.774 9.370 20.876 1.00 82.12 416 LEU A O 1
ATOM 3338 N N . GLN A 1 417 ? -12.844 11.397 21.149 1.00 81.88 417 GLN A N 1
ATOM 3339 C CA . GLN A 1 417 ? -13.548 11.730 22.397 1.00 81.88 417 GLN A CA 1
ATOM 3340 C C . GLN A 1 417 ? -15.057 11.892 22.185 1.00 81.88 417 GLN A C 1
ATOM 3342 O O . GLN A 1 417 ? -15.840 11.194 22.823 1.00 81.88 417 GLN A O 1
ATOM 3347 N N . ASN A 1 418 ? -15.471 12.718 21.216 1.00 79.81 418 ASN A N 1
ATOM 3348 C CA . ASN A 1 418 ? -16.888 12.885 20.865 1.00 79.81 418 ASN A CA 1
ATOM 3349 C C . ASN A 1 418 ? -17.551 11.540 20.511 1.00 79.81 418 ASN A C 1
ATOM 3351 O O . ASN A 1 418 ? -18.722 11.278 20.810 1.00 79.81 418 ASN A O 1
ATOM 3355 N N . GLU A 1 419 ? -16.797 10.656 19.856 1.00 71.50 419 GLU A N 1
ATOM 3356 C CA . GLU A 1 419 ? -17.256 9.308 19.569 1.00 71.50 419 GLU A CA 1
ATOM 3357 C C . GLU A 1 419 ? -17.392 8.458 20.834 1.00 71.50 419 GLU A C 1
ATOM 3359 O O . GLU A 1 419 ? -18.393 7.760 20.955 1.00 71.50 419 GLU A O 1
ATOM 3364 N N . GLN A 1 420 ? -16.475 8.517 21.798 1.00 70.31 420 GLN A N 1
ATOM 3365 C CA . GLN A 1 420 ? -16.634 7.800 23.069 1.00 70.31 420 GLN A CA 1
ATOM 3366 C C . GLN A 1 420 ? -17.854 8.292 23.862 1.00 70.31 420 GLN A C 1
ATOM 3368 O O . GLN A 1 420 ? -18.668 7.464 24.292 1.00 70.31 420 GLN A O 1
ATOM 3373 N N . ASP A 1 421 ? -18.057 9.605 23.943 1.00 68.56 421 ASP A N 1
ATOM 3374 C CA . ASP A 1 421 ? -19.168 10.219 24.681 1.00 68.56 421 ASP A CA 1
ATOM 3375 C C . ASP A 1 421 ? -20.533 9.865 24.074 1.00 68.56 421 ASP A C 1
ATOM 3377 O O . ASP A 1 421 ? -21.466 9.484 24.785 1.00 68.56 421 ASP A O 1
ATOM 3381 N N . SER A 1 422 ? -20.640 9.870 22.740 1.00 64.12 422 SER A N 1
ATOM 3382 C CA . SER A 1 422 ? -21.860 9.431 22.044 1.00 64.12 422 SER A CA 1
ATOM 3383 C C . SER A 1 422 ? -22.172 7.940 22.233 1.00 64.12 422 SER A C 1
ATOM 3385 O O . SER A 1 422 ? -23.328 7.534 22.151 1.00 64.12 422 SER A O 1
ATOM 3387 N N . SER A 1 423 ? -21.173 7.078 22.476 1.00 59.78 423 SER A N 1
ATOM 3388 C CA . SER A 1 423 ? -21.440 5.663 22.816 1.00 59.78 423 SER A CA 1
ATOM 3389 C C . SER A 1 423 ? -21.970 5.526 24.228 1.00 59.78 423 SER A C 1
ATOM 3391 O O . SER A 1 423 ? -22.889 4.741 24.449 1.00 59.78 423 SER A O 1
ATOM 3393 N N . LEU A 1 424 ? -21.398 6.266 25.175 1.00 61.19 424 LEU A N 1
ATOM 3394 C CA . LEU A 1 424 ? -21.826 6.220 26.567 1.00 61.19 424 LEU A CA 1
ATOM 3395 C C . LEU A 1 424 ? -23.278 6.699 26.701 1.00 61.19 424 LEU A C 1
ATOM 3397 O O . LEU A 1 424 ? -24.073 6.039 27.368 1.00 61.19 424 LEU A O 1
ATOM 3401 N N . SER A 1 425 ? -23.673 7.756 25.981 1.00 58.69 425 SER A N 1
ATOM 3402 C CA . SER A 1 425 ? -25.061 8.242 25.975 1.00 58.69 425 SER A CA 1
ATOM 3403 C C . SER A 1 425 ? -26.058 7.254 25.344 1.00 58.69 425 SER A C 1
ATOM 3405 O O . SER A 1 425 ? -27.132 7.019 25.903 1.00 58.69 425 SER A O 1
ATOM 3407 N N . LEU A 1 426 ? -25.705 6.602 24.229 1.00 59.31 426 LEU A N 1
ATOM 3408 C CA . LEU A 1 426 ? -26.544 5.571 23.593 1.00 59.31 426 LEU A CA 1
ATOM 3409 C C . LEU A 1 426 ? -26.678 4.302 24.451 1.00 59.31 426 LEU A C 1
ATOM 3411 O O . LEU A 1 426 ? -27.743 3.689 24.510 1.00 59.31 426 LEU A O 1
ATOM 3415 N N . THR A 1 427 ? -25.613 3.921 25.158 1.00 58.84 427 THR A N 1
ATOM 3416 C CA . THR A 1 427 ? -25.637 2.751 26.048 1.00 58.84 427 THR A CA 1
ATOM 3417 C C . THR A 1 427 ? -26.494 3.031 27.285 1.00 58.84 427 THR A C 1
ATOM 3419 O O . THR A 1 427 ? -27.299 2.189 27.680 1.00 58.84 427 THR A O 1
ATOM 3422 N N . ASN A 1 428 ? -26.399 4.237 27.854 1.00 56.53 428 ASN A N 1
ATOM 3423 C CA . ASN A 1 428 ? -27.199 4.641 29.012 1.00 56.53 428 ASN A CA 1
ATOM 3424 C C . ASN A 1 428 ? -28.694 4.769 28.679 1.00 56.53 428 ASN A C 1
ATOM 3426 O O . ASN A 1 428 ? -29.532 4.336 29.466 1.00 56.53 428 ASN A O 1
ATOM 3430 N N . THR A 1 429 ? -29.042 5.283 27.497 1.00 56.91 429 THR A N 1
ATOM 3431 C CA . THR A 1 429 ? -30.443 5.372 27.038 1.00 56.91 429 THR A CA 1
ATOM 3432 C C . THR A 1 429 ? -31.047 4.003 26.714 1.00 56.91 429 THR A C 1
ATOM 3434 O O . THR A 1 429 ? -32.200 3.747 27.059 1.00 56.91 429 THR A O 1
ATOM 3437 N N . SER A 1 430 ? -30.268 3.084 26.130 1.00 53.12 430 SER A N 1
ATOM 3438 C CA . SER A 1 430 ? -30.678 1.685 25.939 1.00 53.12 430 SER A CA 1
ATOM 3439 C C . SER A 1 430 ? -30.915 0.970 27.271 1.00 53.12 430 SER A C 1
ATOM 3441 O O . SER A 1 430 ? -31.894 0.239 27.402 1.00 53.12 430 SER A O 1
ATOM 3443 N N . LYS A 1 431 ? -30.035 1.183 28.257 1.00 51.06 431 LYS A N 1
ATOM 3444 C CA . LYS A 1 431 ? -30.129 0.547 29.576 1.00 51.06 431 LYS A CA 1
ATOM 3445 C C . LYS A 1 431 ? -31.318 1.080 30.379 1.00 51.06 431 LYS A C 1
ATOM 3447 O O . LYS A 1 431 ? -32.027 0.288 30.988 1.00 51.06 431 LYS A O 1
ATOM 3452 N N . ALA A 1 432 ? -31.587 2.386 30.292 1.00 53.31 432 ALA A N 1
ATOM 3453 C CA . ALA A 1 432 ? -32.772 3.009 30.880 1.00 53.31 432 ALA A CA 1
ATOM 3454 C C . ALA A 1 432 ? -34.079 2.457 30.282 1.00 53.31 432 ALA A C 1
ATOM 3456 O O . ALA A 1 432 ? -35.030 2.213 31.017 1.00 53.31 432 ALA A O 1
ATOM 3457 N N . ARG A 1 433 ? -34.122 2.190 28.967 1.00 49.25 433 ARG A N 1
ATOM 3458 C CA . ARG A 1 433 ? -35.290 1.573 28.311 1.00 49.25 433 ARG A CA 1
ATOM 3459 C C . ARG A 1 433 ? -35.535 0.125 28.736 1.00 49.25 433 ARG A C 1
ATOM 3461 O O . ARG A 1 433 ? -36.690 -0.243 28.889 1.00 49.25 433 ARG A O 1
ATOM 3468 N N . SER A 1 434 ? -34.485 -0.669 28.951 1.00 51.12 434 SER A N 1
ATOM 3469 C CA . SER A 1 434 ? -34.615 -2.068 29.398 1.00 51.12 434 SER A CA 1
ATOM 3470 C C . SER A 1 434 ? -34.990 -2.230 30.873 1.00 51.12 434 SER A C 1
ATOM 3472 O O . SER A 1 434 ? -35.392 -3.309 31.271 1.00 51.12 434 SER A O 1
ATOM 3474 N N . THR A 1 435 ? -34.824 -1.188 31.693 1.00 53.31 435 THR A N 1
ATOM 3475 C CA . THR A 1 435 ? -35.254 -1.181 33.105 1.00 53.31 435 THR A CA 1
ATOM 3476 C C . THR A 1 435 ? -36.692 -0.695 33.305 1.00 53.31 435 THR A C 1
ATOM 3478 O O . THR A 1 435 ? -37.194 -0.760 34.420 1.00 53.31 435 THR A O 1
ATOM 3481 N N . ILE A 1 436 ? -37.333 -0.167 32.255 1.00 51.34 436 ILE A N 1
ATOM 3482 C CA . ILE A 1 436 ? -38.718 0.342 32.284 1.00 51.34 436 ILE A CA 1
ATOM 3483 C C . ILE A 1 436 ? -39.704 -0.682 31.671 1.00 51.34 436 ILE A C 1
ATOM 3485 O O . ILE A 1 436 ? -40.913 -0.540 31.839 1.00 51.34 436 ILE A O 1
ATOM 3489 N N . SER A 1 437 ? -39.197 -1.719 30.995 1.00 42.81 437 SER A N 1
ATOM 3490 C CA . SER A 1 437 ? -39.935 -2.928 30.585 1.00 42.81 437 SER A CA 1
ATOM 3491 C C . SER A 1 437 ? -39.742 -4.042 31.598 1.00 42.81 437 SER A C 1
ATOM 3493 O O . SER A 1 437 ? -40.720 -4.772 31.855 1.00 42.81 437 SER A O 1
#